Protein AF-A0A8P0NGL0-F1 (afdb_monomer)

Solvent-accessible surface area (backbone atoms only — not comparable to full-atom values): 30406 Å² total; per-residue (Å²): 113,35,61,23,49,36,61,50,76,81,88,78,86,82,76,79,86,74,88,75,92,81,90,83,90,87,86,90,86,83,90,90,85,88,84,90,77,95,68,89,78,84,72,88,74,75,78,82,89,71,93,68,82,26,88,82,75,56,60,98,79,58,53,81,50,80,91,65,93,70,95,69,90,55,60,62,66,78,54,72,81,75,60,50,78,74,62,55,60,73,62,39,40,23,37,37,64,58,22,46,32,59,45,46,63,73,56,66,74,70,57,66,76,57,47,64,71,43,30,85,73,24,53,80,42,60,43,39,56,17,72,81,59,70,91,41,42,38,74,86,50,59,92,51,58,76,17,63,50,72,78,52,52,44,52,39,32,51,49,53,37,47,52,52,52,51,49,33,60,78,68,71,45,8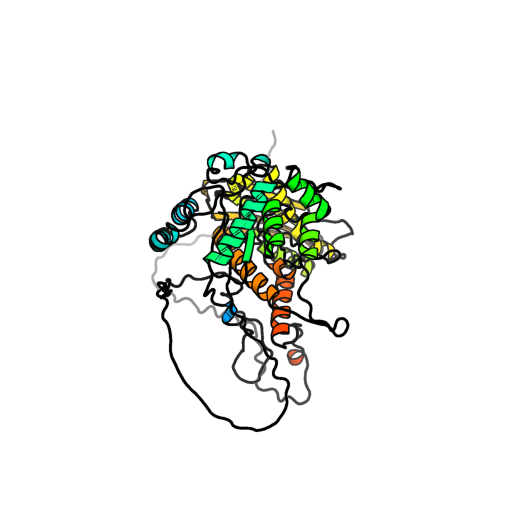9,55,55,42,47,38,46,41,51,82,52,28,31,65,71,86,85,40,86,81,40,34,51,38,38,66,30,32,54,49,32,33,65,73,52,52,99,72,55,59,63,33,43,54,42,51,26,28,34,76,70,65,16,28,30,33,38,42,33,45,31,64,50,73,34,55,5,51,49,46,41,20,50,78,60,69,16,45,34,39,31,23,17,60,34,48,56,67,65,43,51,46,20,43,50,51,47,50,38,48,75,69,72,32,40,62,47,35,40,42,39,42,33,38,19,25,32,72,66,27,61,35,38,64,35,67,58,25,29,49,22,51,42,54,36,66,59,64,37,49,55,54,59,52,70,70,35,68,87,72,30,57,94,92,56,74,49,53,73,48,74,47,73,42,60,40,62,91,46,28,43,49,22,40,32,40,35,39,40,34,23,46,45,78,95,82,38,74,47,78,48,80,46,79,45,85,31,53,46,63,75,47,38,54,36,47,56,52,46,50,47,52,51,52,57,50,49,76,73,45,65,49,61,45,96,91,44,73,66,77,37,62,71,64,29,46,42,44,74,54,30,58,46,21,39,42,44,48,53,50,90,94,53,82,70,73,49,43,40,67,60,33,46,47,51,49,53,32,52,60,28,48,80,70,79,37,78,66,88,77,87,71,62,54,85,79,75,51,90,63,94,83,67,77,79,86,68,81,83,77,75,81,66,81,77,77,81,79,78,70,82,77,85,82,79,86,85,90,83,90,83,84,88,82,85,91,80,92,82,86,87,83,82,86,84,89,130

InterPro domains:
  IPR002587 Myo-inositol-1-phosphate synthase [PF07994] (91-444)
  IPR002587 Myo-inositol-1-phosphate synthase [PTHR11510] (89-460)
  IPR013021 Myo-inositol-1-phosphate synthase, GAPDH-like [PF01658] (260-373)
  IPR036291 NAD(P)-binding domain superfamily [SSF51735] (89-461)

Structure (mmCIF, N/CA/C/O backbone):
data_AF-A0A8P0NGL0-F1
#
_entry.id   AF-A0A8P0NGL0-F1
#
loop_
_atom_site.group_PDB
_atom_site.id
_atom_site.type_symbol
_atom_site.label_atom_id
_atom_site.label_alt_id
_atom_site.label_comp_id
_atom_site.label_asym_id
_atom_site.label_entity_id
_atom_site.label_seq_id
_atom_site.pdbx_PDB_ins_code
_atom_site.Cartn_x
_atom_site.Cartn_y
_atom_site.Cartn_z
_atom_site.occupancy
_atom_site.B_iso_or_equiv
_atom_site.auth_seq_id
_atom_site.auth_comp_id
_atom_site.auth_asym_id
_atom_site.auth_atom_id
_atom_site.pdbx_PDB_model_num
ATOM 1 N N . MET A 1 1 ? -13.657 4.176 -0.445 1.00 27.00 1 MET A N 1
ATOM 2 C CA . MET A 1 1 ? -14.276 3.242 0.511 1.00 27.00 1 MET A CA 1
ATOM 3 C C . MET A 1 1 ? -13.198 2.882 1.501 1.00 27.00 1 MET A C 1
ATOM 5 O O . MET A 1 1 ? -12.252 2.246 1.075 1.00 27.00 1 MET A O 1
ATOM 9 N N . ALA A 1 2 ? -13.288 3.297 2.758 1.00 26.44 2 ALA A N 1
ATOM 10 C CA . ALA A 1 2 ? -12.402 2.770 3.791 1.00 26.44 2 ALA A CA 1
ATOM 11 C C . ALA A 1 2 ? -12.986 1.439 4.318 1.00 26.44 2 ALA A C 1
ATOM 13 O O . ALA A 1 2 ? -13.936 1.413 5.093 1.00 26.44 2 ALA A O 1
ATOM 14 N N . GLN A 1 3 ? -12.485 0.314 3.804 1.00 31.44 3 GLN A N 1
ATOM 15 C CA . GLN A 1 3 ? -12.853 -1.041 4.217 1.00 31.44 3 GLN A CA 1
ATOM 16 C C . GLN A 1 3 ? -11.758 -1.614 5.121 1.00 31.44 3 GLN A C 1
ATOM 18 O O . GLN A 1 3 ? -10.629 -1.809 4.683 1.00 31.44 3 GLN A O 1
ATOM 23 N N . PHE A 1 4 ? -12.103 -1.911 6.372 1.00 38.81 4 PHE A N 1
ATOM 24 C CA . PHE A 1 4 ? -11.244 -2.645 7.301 1.00 38.81 4 PHE A CA 1
ATOM 25 C C . PHE A 1 4 ? -11.756 -4.098 7.406 1.00 38.81 4 PHE A C 1
ATOM 27 O O . PHE A 1 4 ? -12.949 -4.368 7.236 1.00 38.81 4 PHE A O 1
ATOM 34 N N . LEU A 1 5 ? -10.845 -5.057 7.592 1.00 32.09 5 LEU A N 1
ATOM 35 C CA . LEU A 1 5 ? -11.052 -6.481 7.290 1.00 32.09 5 LEU A CA 1
ATOM 36 C C . LEU A 1 5 ? -10.490 -7.367 8.419 1.00 32.09 5 LEU A C 1
ATOM 38 O O . LEU A 1 5 ? -9.349 -7.175 8.825 1.00 32.09 5 LEU A O 1
ATOM 42 N N . PHE A 1 6 ? -11.249 -8.369 8.896 1.00 39.03 6 PHE A N 1
ATOM 43 C CA . PHE A 1 6 ? -10.881 -9.178 10.076 1.00 39.03 6 PHE A CA 1
ATOM 44 C C . PHE A 1 6 ? -11.157 -10.682 9.924 1.00 39.03 6 PHE A C 1
ATOM 46 O O . PHE A 1 6 ? -12.151 -11.075 9.330 1.00 39.03 6 PHE A O 1
ATOM 53 N N . LEU A 1 7 ? -10.335 -11.547 10.523 1.00 27.03 7 LEU A N 1
ATOM 54 C CA . LEU A 1 7 ? -10.558 -13.000 10.581 1.00 27.03 7 LEU A CA 1
ATOM 55 C C . LEU A 1 7 ? -10.590 -13.466 12.044 1.00 27.03 7 LEU A C 1
ATOM 57 O O . LEU A 1 7 ? -9.644 -13.172 12.775 1.00 27.03 7 LEU A O 1
ATOM 61 N N . PRO A 1 8 ? -11.600 -14.228 12.492 1.00 25.61 8 PRO A N 1
ATOM 62 C CA . PRO A 1 8 ? -11.512 -14.997 13.717 1.00 25.61 8 PRO A CA 1
ATOM 63 C C . PRO A 1 8 ? -10.924 -16.371 13.401 1.00 25.61 8 PRO A C 1
ATOM 65 O O . PRO A 1 8 ? -11.318 -17.039 12.444 1.00 25.61 8 PRO A O 1
ATOM 68 N N . THR A 1 9 ? -10.018 -16.838 14.248 1.00 32.47 9 THR A N 1
ATOM 69 C CA . THR A 1 9 ? -9.570 -18.230 14.225 1.00 32.47 9 THR A CA 1
ATOM 70 C C . THR A 1 9 ? -9.500 -18.742 15.651 1.00 32.47 9 THR A C 1
ATOM 72 O O . THR A 1 9 ? -8.778 -18.180 16.472 1.00 32.47 9 THR A O 1
ATOM 75 N N . ARG A 1 10 ? -10.203 -19.845 15.928 1.00 26.25 10 ARG A N 1
ATOM 76 C CA . ARG A 1 10 ? -9.965 -20.640 17.138 1.00 26.25 10 ARG A CA 1
ATOM 77 C C . ARG A 1 10 ? -8.554 -21.245 17.079 1.00 26.25 10 ARG A C 1
ATOM 79 O O . ARG A 1 10 ? -8.098 -21.588 15.987 1.00 26.25 10 ARG A O 1
ATOM 86 N N . PRO A 1 11 ? -7.870 -21.419 18.219 1.00 25.00 11 PRO A N 1
ATOM 87 C CA . PRO A 1 11 ? -6.512 -21.946 18.242 1.00 25.00 11 PRO A CA 1
ATOM 88 C C . PRO A 1 11 ? -6.478 -23.398 17.746 1.00 25.00 11 PRO A C 1
ATOM 90 O O . PRO A 1 11 ? -7.031 -24.295 18.380 1.00 25.00 11 PRO A O 1
ATOM 93 N N . ALA A 1 12 ? -5.792 -23.639 16.629 1.00 25.39 12 ALA A N 1
ATOM 94 C CA . ALA A 1 12 ? -5.329 -24.969 16.254 1.00 25.39 12 ALA A CA 1
ATOM 95 C C . ALA A 1 12 ? -3.965 -25.203 16.917 1.00 25.39 12 ALA A C 1
ATOM 97 O O . ALA A 1 12 ? -3.005 -24.480 16.646 1.00 25.39 12 ALA A O 1
ATOM 98 N N . ARG A 1 13 ? -3.880 -26.190 17.816 1.00 23.84 13 ARG A N 1
ATOM 99 C CA . ARG A 1 13 ? -2.599 -26.676 18.342 1.00 23.84 13 ARG A CA 1
ATOM 100 C C . ARG A 1 13 ? -1.953 -27.551 17.272 1.00 23.84 13 ARG A C 1
ATOM 102 O O . ARG A 1 13 ? -2.454 -28.632 16.981 1.00 23.84 13 ARG A O 1
ATOM 109 N N . TRP A 1 14 ? -0.848 -27.088 16.703 1.00 28.02 14 TRP A N 1
ATOM 110 C CA . TRP A 1 14 ? -0.026 -27.875 15.788 1.00 28.02 14 TRP A CA 1
ATOM 111 C C . TRP A 1 14 ? 1.077 -28.549 16.602 1.00 28.02 14 TRP A C 1
ATOM 113 O O . TRP A 1 14 ? 2.119 -27.958 16.869 1.00 28.02 14 TRP A O 1
ATOM 123 N N . GLY A 1 15 ? 0.804 -29.766 17.074 1.00 23.56 15 GLY A N 1
ATOM 124 C CA . GLY A 1 15 ? 1.826 -30.625 17.663 1.00 23.56 15 GLY A CA 1
ATOM 125 C C . GLY A 1 15 ? 2.651 -31.274 16.556 1.00 23.56 15 GLY A C 1
ATOM 126 O O . GLY A 1 15 ? 2.095 -31.917 15.667 1.00 23.56 15 GLY A O 1
ATOM 127 N N . CYS A 1 16 ? 3.968 -31.101 16.603 1.00 23.78 16 CYS A N 1
ATOM 128 C CA . CYS A 1 16 ? 4.902 -31.912 15.831 1.00 23.78 16 CYS A CA 1
ATOM 129 C C . CYS A 1 16 ? 4.898 -33.327 16.444 1.00 23.78 16 CYS A C 1
ATOM 131 O O . CYS A 1 16 ? 5.151 -33.432 17.646 1.00 23.78 16 CYS A O 1
ATOM 133 N N . PRO A 1 17 ? 4.609 -34.414 15.705 1.00 26.44 17 PRO A N 1
ATOM 134 C CA . PRO A 1 17 ? 4.843 -35.747 16.229 1.00 26.44 17 PRO A CA 1
ATOM 135 C C . PRO A 1 17 ? 6.346 -36.007 16.151 1.00 26.44 17 PRO A C 1
ATOM 137 O O . PRO A 1 17 ? 6.873 -36.419 15.117 1.00 26.44 17 PRO A O 1
ATOM 140 N N . CYS A 1 18 ? 7.046 -35.721 17.247 1.00 27.27 18 CYS A N 1
ATOM 141 C CA . CYS A 1 18 ? 8.348 -36.318 17.492 1.00 27.27 18 CYS A CA 1
ATOM 142 C C . CYS A 1 18 ? 8.139 -37.830 17.626 1.00 27.27 18 CYS A C 1
ATOM 144 O O . CYS A 1 18 ? 7.275 -38.279 18.378 1.00 27.27 18 CYS A O 1
ATOM 146 N N . ALA A 1 19 ? 8.898 -38.595 16.848 1.00 29.78 19 ALA A N 1
ATOM 147 C CA . ALA A 1 19 ? 8.886 -40.046 16.871 1.00 29.78 19 ALA A CA 1
ATOM 148 C C . ALA A 1 19 ? 9.235 -40.571 18.271 1.00 29.78 19 ALA A C 1
ATOM 150 O O . ALA A 1 19 ? 10.320 -40.290 18.772 1.00 29.78 19 ALA A O 1
ATOM 151 N N . HIS A 1 20 ? 8.335 -41.355 18.859 1.00 26.03 20 HIS A N 1
ATOM 152 C CA . HIS A 1 20 ? 8.669 -42.365 19.856 1.00 26.03 20 HIS A CA 1
ATOM 153 C C . HIS A 1 20 ? 7.689 -43.536 19.727 1.00 26.03 20 HIS A C 1
ATOM 155 O O . HIS A 1 20 ? 6.474 -43.345 19.726 1.00 26.03 20 HIS A O 1
ATOM 161 N N . ASP A 1 21 ? 8.261 -44.727 19.562 1.00 27.94 21 ASP A N 1
ATOM 162 C CA . ASP A 1 21 ? 7.594 -46.025 19.599 1.00 27.94 21 ASP A CA 1
ATOM 163 C C . ASP A 1 21 ? 6.959 -46.289 20.977 1.00 27.94 21 ASP A C 1
ATOM 165 O O . ASP A 1 21 ? 7.550 -45.944 22.003 1.00 27.94 21 ASP A O 1
ATOM 169 N N . GLY A 1 22 ? 5.801 -46.958 21.007 1.00 24.31 22 GLY A N 1
ATOM 170 C CA . GLY A 1 22 ? 5.252 -47.562 22.228 1.00 24.31 22 GLY A CA 1
ATOM 171 C C . GLY A 1 22 ? 3.728 -47.716 22.243 1.00 24.31 22 GLY A C 1
ATOM 172 O O . GLY A 1 22 ? 3.008 -46.724 22.279 1.00 24.31 22 GLY A O 1
ATOM 173 N N . ASP A 1 23 ? 3.271 -48.969 22.237 1.00 25.09 23 ASP A N 1
ATOM 174 C CA . ASP A 1 23 ? 1.885 -49.448 22.338 1.00 25.09 23 ASP A CA 1
ATOM 175 C C . ASP A 1 23 ? 1.089 -48.927 23.555 1.00 25.09 23 ASP A C 1
ATOM 177 O O . ASP A 1 23 ? 1.652 -48.693 24.626 1.00 25.09 23 ASP A O 1
ATOM 181 N N . GLY A 1 24 ? -0.247 -48.872 23.429 1.00 23.86 24 GLY A N 1
ATOM 182 C CA . GLY A 1 24 ? -1.156 -48.831 24.584 1.00 23.86 24 GLY A CA 1
ATOM 183 C C . GLY A 1 24 ? -2.579 -48.334 24.300 1.00 23.86 24 GLY A C 1
ATOM 184 O O . GLY A 1 24 ? -2.805 -47.135 24.160 1.00 23.86 24 GLY A O 1
ATOM 185 N N . ASP A 1 25 ? -3.535 -49.266 24.272 1.00 23.67 25 ASP A N 1
ATOM 186 C CA . ASP A 1 25 ? -4.991 -49.066 24.220 1.00 23.67 25 ASP A CA 1
ATOM 187 C C . ASP A 1 25 ? -5.563 -48.264 25.410 1.00 23.67 25 ASP A C 1
ATOM 189 O O . ASP A 1 25 ? -5.145 -48.480 26.547 1.00 23.67 25 ASP A O 1
ATOM 193 N N . ALA A 1 26 ? -6.602 -47.440 25.178 1.00 24.66 26 ALA A N 1
ATOM 194 C CA . ALA A 1 26 ? -7.685 -47.187 26.149 1.00 24.66 26 ALA A CA 1
ATOM 195 C C . ALA A 1 26 ? -8.911 -46.468 25.532 1.00 24.66 26 ALA A C 1
ATOM 197 O O . ALA A 1 26 ? -8.797 -45.433 24.876 1.00 24.66 26 ALA A O 1
ATOM 198 N N . GLU A 1 27 ? -10.088 -47.039 25.802 1.00 21.55 27 GLU A N 1
ATOM 199 C CA . GLU A 1 27 ? -11.459 -46.618 25.471 1.00 21.55 27 GLU A CA 1
ATOM 200 C C . GLU A 1 27 ? -12.039 -45.465 26.335 1.00 21.55 27 GLU A C 1
ATOM 202 O O . GLU A 1 27 ? -11.527 -45.156 27.408 1.00 21.55 27 GLU A O 1
ATOM 207 N N . ALA A 1 28 ? -13.228 -44.992 25.900 1.00 22.08 28 ALA A N 1
ATOM 208 C CA . ALA A 1 28 ? -14.323 -44.322 26.645 1.00 22.08 28 ALA A CA 1
ATOM 209 C C . ALA A 1 28 ? -14.247 -42.775 26.779 1.00 22.08 28 ALA A C 1
ATOM 211 O O . ALA A 1 28 ? -13.179 -42.210 26.947 1.00 22.08 28 ALA A O 1
ATOM 212 N N . GLN A 1 29 ? -15.321 -41.965 26.720 1.00 21.41 29 GLN A N 1
ATOM 213 C CA . GLN A 1 29 ? -16.774 -42.179 26.841 1.00 21.41 29 GLN A CA 1
ATOM 214 C C . GLN A 1 29 ? -17.547 -40.919 26.351 1.00 21.41 29 GLN A C 1
ATOM 216 O O . GLN A 1 29 ? -16.970 -39.842 26.206 1.00 21.41 29 GLN A O 1
ATOM 221 N N . TRP A 1 30 ? -18.860 -41.041 26.109 1.00 18.50 30 TRP A N 1
ATOM 222 C CA . TRP A 1 30 ? -19.742 -40.047 25.464 1.00 18.50 30 TRP A CA 1
ATOM 223 C C . TRP A 1 30 ? -20.855 -39.524 26.422 1.00 18.50 30 TRP A C 1
ATOM 225 O O . TRP A 1 30 ? -21.519 -40.349 27.041 1.00 18.50 30 TRP A O 1
ATOM 235 N N . ASN A 1 31 ? -21.116 -38.192 26.402 1.00 21.47 31 ASN A N 1
ATOM 236 C CA . ASN A 1 31 ? -22.372 -37.411 26.679 1.00 21.47 31 ASN A CA 1
ATOM 237 C C . ASN A 1 31 ? -22.990 -37.257 28.109 1.00 21.47 31 ASN A C 1
ATOM 239 O O . ASN A 1 31 ? -22.750 -38.126 28.938 1.00 21.47 31 ASN A O 1
ATOM 243 N N . PRO A 1 32 ? -23.965 -36.320 28.388 1.00 30.98 32 PRO A N 1
ATOM 244 C CA . PRO A 1 32 ? -24.324 -34.928 27.927 1.00 30.98 32 PRO A CA 1
ATOM 245 C C . PRO A 1 32 ? -24.850 -34.015 29.125 1.00 30.98 32 PRO A C 1
ATOM 247 O O . PRO A 1 32 ? -24.447 -34.317 30.244 1.00 30.98 32 PRO A O 1
ATOM 250 N N . PRO A 1 33 ? -25.800 -33.012 29.061 1.00 30.00 33 PRO A N 1
ATOM 251 C CA . PRO A 1 33 ? -26.227 -31.975 28.073 1.00 30.00 33 PRO A CA 1
ATOM 252 C C . PRO A 1 33 ? -26.332 -30.481 28.588 1.00 30.00 33 PRO A C 1
ATOM 254 O O . PRO A 1 33 ? -26.670 -30.241 29.736 1.00 30.00 33 PRO A O 1
ATOM 257 N N . ALA A 1 34 ? -26.224 -29.507 27.651 1.00 22.89 34 ALA A N 1
ATOM 258 C CA . ALA A 1 34 ? -26.911 -28.177 27.499 1.00 22.89 34 ALA A CA 1
ATOM 259 C C . ALA A 1 34 ? -26.847 -27.066 28.613 1.00 22.89 34 ALA A C 1
ATOM 261 O O . ALA A 1 34 ? -26.677 -27.381 29.780 1.00 22.89 34 ALA A O 1
ATOM 262 N N . PRO A 1 35 ? -26.979 -25.745 28.284 1.00 22.91 35 PRO A N 1
ATOM 263 C CA . PRO A 1 35 ? -28.196 -25.159 27.703 1.00 22.91 35 PRO A CA 1
ATOM 264 C C . PRO A 1 35 ? -27.996 -24.301 26.437 1.00 22.91 35 PRO A C 1
ATOM 266 O O . PRO A 1 35 ? -26.927 -23.786 26.120 1.00 22.91 35 PRO A O 1
ATOM 269 N N . ARG A 1 36 ? -29.102 -24.185 25.697 1.00 23.31 36 ARG A N 1
ATOM 270 C CA . ARG A 1 36 ? -29.281 -23.467 24.432 1.00 23.31 36 ARG A CA 1
ATOM 271 C C . ARG A 1 36 ? -29.262 -21.951 24.649 1.00 23.31 36 ARG A C 1
ATOM 273 O O . ARG A 1 36 ? -30.092 -21.445 25.393 1.00 23.31 36 ARG A O 1
ATOM 280 N N . CYS A 1 37 ? -28.429 -21.241 23.892 1.00 21.28 37 CYS A N 1
ATOM 281 C CA . CYS A 1 37 ? -28.618 -19.818 23.618 1.00 21.28 37 CYS A CA 1
ATOM 282 C C . CYS A 1 37 ? -29.080 -19.669 22.162 1.00 21.28 37 CYS A C 1
ATOM 284 O O . CYS A 1 37 ? -28.382 -20.076 21.230 1.00 21.28 37 CYS A O 1
ATOM 286 N N . GLN A 1 38 ? -30.300 -19.164 21.977 1.00 23.86 38 GLN A N 1
ATOM 287 C CA . GLN A 1 38 ? -30.861 -18.811 20.678 1.00 23.86 38 GLN A CA 1
ATOM 288 C C . GLN A 1 38 ? -30.174 -17.538 20.169 1.00 23.86 38 GLN A C 1
ATOM 290 O O . GLN A 1 38 ? -30.482 -16.442 20.622 1.00 23.86 38 GLN A O 1
ATOM 295 N N . GLN A 1 39 ? -29.270 -17.673 19.204 1.00 24.08 39 GLN A N 1
ATOM 296 C CA . GLN A 1 39 ? -28.880 -16.579 18.316 1.00 24.08 39 GLN A CA 1
ATOM 297 C C . GLN A 1 39 ? -28.909 -17.105 16.881 1.00 24.08 39 GLN A C 1
ATOM 299 O O . GLN A 1 39 ? -28.361 -18.169 16.580 1.00 24.08 39 GLN A O 1
ATOM 304 N N . GLY A 1 40 ? -29.639 -16.391 16.022 1.00 23.38 40 GLY A N 1
ATOM 305 C CA . GLY A 1 40 ? -29.903 -16.757 14.636 1.00 23.38 40 GLY A CA 1
ATOM 306 C C . GLY A 1 40 ? -28.614 -17.011 13.864 1.00 23.38 40 GLY A C 1
ATOM 307 O O . GLY A 1 40 ? -27.835 -16.100 13.598 1.00 23.38 40 GLY A O 1
ATOM 308 N N . ARG A 1 41 ? -28.395 -18.274 13.491 1.00 23.78 41 ARG A N 1
ATOM 309 C CA . ARG A 1 41 ? -27.349 -18.677 12.553 1.00 23.78 41 ARG A CA 1
ATOM 310 C C . ARG A 1 41 ? -27.726 -18.190 11.156 1.00 23.78 41 ARG A C 1
ATOM 312 O O . ARG A 1 41 ? -28.548 -18.818 10.495 1.00 23.78 41 ARG A O 1
ATOM 319 N N . LEU A 1 42 ? -27.054 -17.154 10.664 1.00 24.06 42 LEU A N 1
ATOM 320 C CA . LEU A 1 42 ? -26.883 -16.966 9.223 1.00 24.06 42 LEU A CA 1
ATOM 321 C C . LEU A 1 42 ? -25.893 -18.028 8.723 1.00 24.06 42 LEU A C 1
ATOM 323 O O . LEU A 1 42 ? -24.682 -17.837 8.656 1.00 24.06 42 LEU A O 1
ATOM 327 N N . SER A 1 43 ? -26.438 -19.209 8.443 1.00 23.47 43 SER A N 1
ATOM 328 C CA . SER A 1 43 ? -25.784 -20.253 7.665 1.00 23.47 43 SER A CA 1
ATOM 329 C C . SER A 1 43 ? -25.663 -19.759 6.225 1.00 23.47 43 SER A C 1
ATOM 331 O O . SER A 1 43 ? -26.645 -19.786 5.485 1.00 23.47 43 SER A O 1
ATOM 333 N N . LEU A 1 44 ? -24.465 -19.318 5.831 1.00 30.69 44 LEU A N 1
ATOM 334 C CA . LEU A 1 44 ? -24.083 -19.098 4.434 1.00 30.69 44 LEU A CA 1
ATOM 335 C C . LEU A 1 44 ? -24.282 -20.403 3.647 1.00 30.69 44 LEU A C 1
ATOM 337 O O . LEU A 1 44 ? -23.397 -21.257 3.581 1.00 30.69 44 LEU A O 1
ATOM 341 N N . SER A 1 45 ? -25.473 -20.561 3.081 1.00 23.72 45 SER A N 1
ATOM 342 C CA . SER A 1 45 ? -25.782 -21.561 2.071 1.00 23.72 45 SER A CA 1
ATOM 343 C C . SER A 1 45 ? -25.598 -20.882 0.715 1.00 23.72 45 SER A C 1
ATOM 345 O O . SER A 1 45 ? -26.357 -20.001 0.347 1.00 23.72 45 SER A O 1
ATOM 347 N N . HIS A 1 46 ? -24.499 -21.249 0.051 1.00 27.81 46 HIS A N 1
ATOM 348 C CA . HIS A 1 46 ? -24.154 -20.975 -1.349 1.00 27.81 46 HIS A CA 1
ATOM 349 C C . HIS A 1 46 ? -24.354 -19.539 -1.881 1.00 27.81 46 HIS A C 1
ATOM 351 O O . HIS A 1 46 ? -25.401 -19.248 -2.455 1.00 27.81 46 HIS A O 1
ATOM 357 N N . PRO A 1 47 ? -23.324 -18.667 -1.847 1.00 29.66 47 PRO A N 1
ATOM 358 C CA . PRO A 1 47 ? -23.270 -17.582 -2.820 1.00 29.66 47 PRO A CA 1
ATOM 359 C C . PRO A 1 47 ? -23.030 -18.169 -4.229 1.00 29.66 47 PRO A C 1
ATOM 361 O O . PRO A 1 47 ? -22.381 -19.219 -4.346 1.00 29.66 47 PRO A O 1
ATOM 364 N N . PRO A 1 48 ? -23.531 -17.530 -5.302 1.00 30.58 48 PRO A N 1
ATOM 365 C CA . PRO A 1 48 ? -23.206 -17.928 -6.668 1.00 30.58 48 PRO A CA 1
ATOM 366 C C . PRO A 1 48 ? -21.685 -17.892 -6.869 1.00 30.58 48 PRO A C 1
ATOM 368 O O . PRO A 1 48 ? -21.000 -16.996 -6.377 1.00 30.58 48 PRO A O 1
ATOM 371 N N . ALA A 1 49 ? -21.149 -18.907 -7.548 1.00 31.70 49 ALA A N 1
ATOM 372 C CA . ALA A 1 49 ? -19.715 -19.059 -7.761 1.00 31.70 49 ALA A CA 1
ATOM 373 C C . ALA A 1 49 ? -19.171 -17.903 -8.620 1.00 31.70 49 ALA A C 1
ATOM 375 O O . ALA A 1 49 ? -19.379 -17.875 -9.832 1.00 31.70 49 ALA A O 1
ATOM 376 N N . LEU A 1 50 ? -18.469 -16.963 -7.987 1.00 33.06 50 LEU A N 1
ATOM 377 C CA . LEU A 1 50 ? -17.682 -15.936 -8.665 1.00 33.06 50 LEU A CA 1
ATOM 378 C C . LEU A 1 50 ? -16.295 -16.506 -9.024 1.00 33.06 50 LEU A C 1
ATOM 380 O O . LEU A 1 50 ? -15.693 -17.213 -8.211 1.00 33.06 50 LEU A O 1
ATOM 384 N N . PRO A 1 51 ? -15.763 -16.242 -10.229 1.00 33.47 51 PRO A N 1
ATOM 385 C CA . PRO A 1 51 ? -14.380 -16.569 -10.555 1.00 33.47 51 PRO A CA 1
ATOM 386 C C . PRO A 1 51 ? -13.426 -15.589 -9.841 1.00 33.47 51 PRO A C 1
ATOM 388 O O . PRO A 1 51 ? -13.363 -14.410 -10.174 1.00 33.47 51 PRO A O 1
ATOM 391 N N . ASP A 1 52 ? -12.696 -16.090 -8.840 1.00 46.09 52 ASP A N 1
ATOM 392 C CA . ASP A 1 52 ? -11.881 -15.300 -7.901 1.00 46.09 52 ASP A CA 1
ATOM 393 C C . ASP A 1 52 ? -10.436 -15.023 -8.403 1.00 46.09 52 ASP A C 1
ATOM 395 O O . ASP A 1 52 ? -9.866 -15.786 -9.176 1.00 46.09 52 ASP A O 1
ATOM 399 N N . GLY A 1 53 ? -9.797 -13.936 -7.947 1.00 32.97 53 GLY A N 1
ATOM 400 C CA . GLY A 1 53 ? -8.437 -13.520 -8.366 1.00 32.97 53 GLY A CA 1
ATOM 401 C C . GLY A 1 53 ? -7.347 -13.546 -7.279 1.00 32.97 53 GLY A C 1
ATOM 402 O O . GLY A 1 53 ? -6.198 -13.194 -7.555 1.00 32.97 53 GLY A O 1
ATOM 403 N N . GLY A 1 54 ? -7.681 -13.931 -6.041 1.00 33.16 54 GLY A N 1
ATOM 404 C CA . GLY A 1 54 ? -6.765 -13.881 -4.888 1.00 33.16 54 GLY A CA 1
ATOM 405 C C . GLY A 1 54 ? -5.624 -14.902 -4.954 1.00 33.16 54 GLY A C 1
ATOM 406 O O . GLY A 1 54 ? -5.821 -16.039 -5.397 1.00 33.16 54 GLY A O 1
ATOM 407 N N . LEU A 1 55 ? -4.429 -14.523 -4.477 1.00 40.19 55 LEU A N 1
ATOM 408 C CA . LEU A 1 55 ? -3.243 -15.391 -4.466 1.00 40.19 55 LEU A CA 1
ATOM 409 C C . LEU A 1 55 ? -3.476 -16.637 -3.598 1.00 40.19 55 LEU A C 1
ATOM 411 O O . LEU A 1 55 ? -3.041 -17.730 -3.959 1.00 40.19 55 LEU A O 1
ATOM 415 N N . SER A 1 56 ? -4.206 -16.476 -2.491 1.00 39.25 56 SER A N 1
ATOM 416 C CA . SER A 1 56 ? -4.591 -17.554 -1.572 1.00 39.25 56 SER A CA 1
ATOM 417 C C . SER A 1 56 ? -5.628 -18.533 -2.145 1.00 39.25 56 SER A C 1
ATOM 419 O O . SER A 1 56 ? -5.778 -19.632 -1.604 1.00 39.25 56 SER A O 1
ATOM 421 N N . ARG A 1 57 ? -6.330 -18.177 -3.236 1.00 42.47 57 ARG A N 1
ATOM 422 C CA . ARG A 1 57 ? -7.502 -18.930 -3.720 1.00 42.47 57 ARG A CA 1
ATOM 423 C C . ARG A 1 57 ? -7.429 -19.428 -5.166 1.00 42.47 57 ARG A C 1
ATOM 425 O O . ARG A 1 57 ? -7.952 -20.510 -5.415 1.00 42.47 57 ARG A O 1
ATOM 432 N N . VAL A 1 58 ? -6.779 -18.729 -6.113 1.00 37.75 58 VAL A N 1
ATOM 433 C CA . VAL A 1 58 ? -6.966 -19.019 -7.562 1.00 37.75 58 VAL A CA 1
ATOM 434 C C . VAL A 1 58 ? -5.682 -19.183 -8.381 1.00 37.75 58 VAL A C 1
ATOM 436 O O . VAL A 1 58 ? -5.498 -18.565 -9.424 1.00 37.75 58 VAL A O 1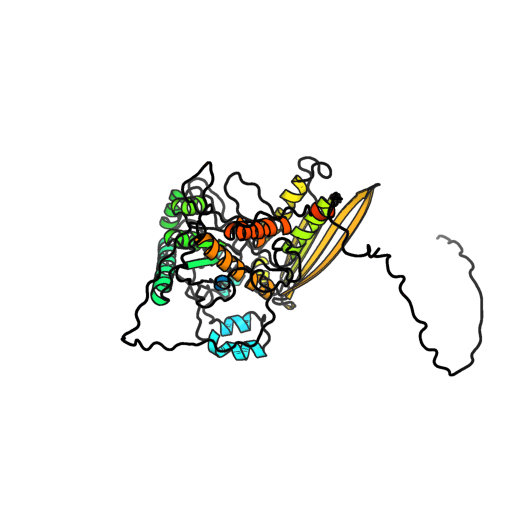
ATOM 439 N N . ARG A 1 59 ? -4.779 -20.105 -8.021 1.00 38.38 59 ARG A N 1
ATOM 440 C CA . ARG A 1 59 ? -3.813 -20.609 -9.025 1.00 38.38 59 ARG A CA 1
ATOM 441 C C . ARG A 1 59 ? -3.664 -22.126 -9.038 1.00 38.38 59 ARG A C 1
ATOM 443 O O . ARG A 1 59 ? -3.128 -22.717 -8.113 1.00 38.38 59 ARG A O 1
ATOM 450 N N . GLY A 1 60 ? -3.980 -22.714 -10.197 1.00 28.94 60 GLY A N 1
ATOM 451 C CA . GLY A 1 60 ? -3.655 -24.091 -10.601 1.00 28.94 60 GLY A CA 1
ATOM 452 C C . GLY A 1 60 ? -2.180 -24.340 -10.976 1.00 28.94 60 GLY A C 1
ATOM 453 O O . GLY A 1 60 ? -1.856 -25.376 -11.552 1.00 28.94 60 GLY A O 1
ATOM 454 N N . ARG A 1 61 ? -1.260 -23.413 -10.663 1.00 37.44 61 ARG A N 1
ATOM 455 C CA . ARG A 1 61 ? 0.189 -23.690 -10.596 1.00 37.44 61 ARG A CA 1
ATOM 456 C C . ARG A 1 61 ? 0.639 -23.549 -9.148 1.00 37.44 61 ARG A C 1
ATOM 458 O O . ARG A 1 61 ? 1.114 -22.497 -8.725 1.00 37.44 61 ARG A O 1
ATOM 465 N N . GLU A 1 62 ? 0.405 -24.634 -8.424 1.00 40.03 62 GLU A N 1
ATOM 466 C CA . GLU A 1 62 ? 0.640 -24.803 -6.994 1.00 40.03 62 GLU A CA 1
ATOM 467 C C . GLU A 1 62 ? 2.137 -25.012 -6.678 1.00 40.03 62 GLU A C 1
ATOM 469 O O . GLU A 1 62 ? 2.886 -25.499 -7.539 1.00 40.03 62 GLU A O 1
ATOM 474 N N . PRO A 1 63 ? 2.596 -24.690 -5.451 1.00 40.03 63 PRO A N 1
ATOM 475 C CA . PRO A 1 63 ? 3.979 -24.912 -5.045 1.00 40.03 63 PRO A CA 1
ATOM 476 C C . PRO A 1 63 ? 4.322 -26.403 -5.120 1.00 40.03 63 PRO A C 1
ATOM 478 O O . PRO A 1 63 ? 3.602 -27.258 -4.589 1.00 40.03 63 PRO A O 1
ATOM 481 N N . ARG A 1 64 ? 5.438 -26.724 -5.782 1.00 42.62 64 ARG A N 1
ATOM 482 C CA . ARG A 1 64 ? 5.869 -28.108 -6.011 1.00 42.62 64 ARG A CA 1
ATOM 483 C C . ARG A 1 64 ? 6.260 -28.762 -4.680 1.00 42.62 64 ARG A C 1
ATOM 485 O O . ARG A 1 64 ? 7.270 -28.388 -4.081 1.00 42.62 64 ARG A O 1
ATOM 492 N N . ARG A 1 65 ? 5.518 -29.775 -4.214 1.00 39.66 65 ARG A N 1
ATOM 493 C CA . ARG A 1 65 ? 6.126 -30.789 -3.333 1.00 39.66 65 ARG A CA 1
ATOM 494 C C . ARG A 1 65 ? 7.068 -31.620 -4.204 1.00 39.66 65 ARG A C 1
ATOM 496 O O . ARG A 1 65 ? 6.786 -31.812 -5.386 1.00 39.66 65 ARG A O 1
ATOM 503 N N . GLY A 1 66 ? 8.211 -32.026 -3.657 1.00 41.09 66 GLY A N 1
ATOM 504 C CA . GLY A 1 66 ? 9.212 -32.806 -4.390 1.00 41.09 66 GLY A CA 1
ATOM 505 C C . GLY A 1 66 ? 8.614 -34.016 -5.125 1.00 41.09 66 GLY A C 1
ATOM 506 O O . GLY A 1 66 ? 7.507 -34.472 -4.832 1.00 41.09 66 GLY A O 1
ATOM 507 N N . LEU A 1 67 ? 9.346 -34.522 -6.114 1.00 44.16 67 LEU A N 1
ATOM 508 C CA . LEU A 1 67 ? 8.891 -35.601 -6.988 1.00 44.16 67 LEU A CA 1
ATOM 509 C C . LEU A 1 67 ? 8.768 -36.929 -6.215 1.00 44.16 67 LEU A C 1
ATOM 511 O O . LEU A 1 67 ? 9.760 -37.452 -5.717 1.00 44.16 67 LEU A O 1
ATOM 515 N N . ARG A 1 68 ? 7.558 -37.507 -6.163 1.00 33.91 68 ARG A N 1
ATOM 516 C CA . ARG A 1 68 ? 7.358 -38.940 -5.879 1.00 33.91 68 ARG A CA 1
ATOM 517 C C . ARG A 1 68 ? 7.349 -39.733 -7.194 1.00 33.91 68 ARG A C 1
ATOM 519 O O . ARG A 1 68 ? 6.764 -39.261 -8.175 1.00 33.91 68 ARG A O 1
ATOM 526 N N . PRO A 1 69 ? 7.936 -40.941 -7.241 1.00 35.91 69 PRO A N 1
ATOM 527 C CA . PRO A 1 69 ? 7.809 -41.820 -8.391 1.00 35.91 69 PRO A CA 1
ATOM 528 C C . PRO A 1 69 ? 6.397 -42.422 -8.389 1.00 35.91 69 PRO A C 1
ATOM 530 O O . PRO A 1 69 ? 6.019 -43.114 -7.452 1.00 35.91 69 PRO A O 1
ATOM 533 N N . ARG A 1 70 ? 5.647 -42.172 -9.469 1.00 32.34 70 ARG A N 1
ATOM 534 C CA . ARG A 1 70 ? 4.236 -42.535 -9.742 1.00 32.34 70 ARG A CA 1
ATOM 535 C C . ARG A 1 70 ? 3.198 -41.476 -9.342 1.00 32.34 70 ARG A C 1
ATOM 537 O O . ARG A 1 70 ? 2.978 -41.173 -8.179 1.00 32.34 70 ARG A O 1
ATOM 544 N N . ARG A 1 71 ? 2.570 -40.941 -10.400 1.00 36.12 71 ARG A N 1
ATOM 545 C CA . ARG A 1 71 ? 1.267 -40.257 -10.489 1.00 36.12 71 ARG A CA 1
ATOM 546 C C . ARG A 1 71 ? 0.666 -39.810 -9.148 1.00 36.12 71 ARG A C 1
ATOM 548 O O . ARG A 1 71 ? -0.182 -40.497 -8.614 1.00 36.12 71 ARG A O 1
ATOM 555 N N . HIS A 1 72 ? 1.085 -38.645 -8.662 1.00 30.94 72 HIS A N 1
ATOM 556 C CA . HIS A 1 72 ? 0.242 -37.613 -8.041 1.00 30.94 72 HIS A CA 1
ATOM 557 C C . HIS A 1 72 ? 1.149 -36.426 -7.692 1.00 30.94 72 HIS A C 1
ATOM 559 O O . HIS A 1 72 ? 2.019 -36.515 -6.826 1.00 30.94 72 HIS A O 1
ATOM 565 N N . ARG A 1 73 ? 0.981 -35.302 -8.402 1.00 32.81 73 ARG A N 1
ATOM 566 C CA . ARG A 1 73 ? 1.613 -34.027 -8.037 1.00 32.81 73 ARG A CA 1
ATOM 567 C C . ARG A 1 73 ? 0.892 -33.506 -6.794 1.00 32.81 73 ARG A C 1
ATOM 569 O O . ARG A 1 73 ? -0.197 -32.959 -6.904 1.00 32.81 73 ARG A O 1
ATOM 576 N N . GLY A 1 74 ? 1.461 -33.744 -5.616 1.00 34.44 74 GLY A N 1
ATOM 577 C CA . GLY A 1 74 ? 0.949 -33.190 -4.366 1.00 34.44 74 GLY A CA 1
ATOM 578 C C . GLY A 1 74 ? 1.296 -31.705 -4.254 1.00 34.44 74 GLY A C 1
ATOM 579 O O . GLY A 1 74 ? 2.460 -31.325 -4.331 1.00 34.44 74 GLY A O 1
ATOM 580 N N . SER A 1 75 ? 0.286 -30.869 -4.067 1.00 40.59 75 SER A N 1
ATOM 581 C CA . SER A 1 75 ? 0.383 -29.427 -3.833 1.00 40.59 75 SER A CA 1
ATOM 582 C C . SER A 1 75 ? 0.776 -29.113 -2.388 1.00 40.59 75 SER A C 1
ATOM 584 O O . SER A 1 75 ? 0.230 -29.736 -1.473 1.00 40.59 75 SER A O 1
ATOM 586 N N . VAL A 1 76 ? 1.624 -28.110 -2.129 1.00 38.72 76 VAL A N 1
ATOM 587 C CA . VAL A 1 76 ? 1.575 -27.426 -0.820 1.00 38.72 76 VAL A CA 1
ATOM 588 C C . VAL A 1 76 ? 0.297 -26.596 -0.822 1.00 38.72 76 VAL A C 1
ATOM 590 O O . VAL A 1 76 ? 0.252 -25.511 -1.392 1.00 38.72 76 VAL A O 1
ATOM 593 N N . ARG A 1 77 ? -0.779 -27.160 -0.271 1.00 38.25 77 ARG A N 1
ATOM 594 C CA . ARG A 1 77 ? -2.010 -26.409 -0.045 1.00 38.25 77 ARG A CA 1
ATOM 595 C C . ARG A 1 77 ? -1.746 -25.463 1.111 1.00 38.25 77 ARG A C 1
ATOM 597 O O . ARG A 1 77 ? -1.302 -25.917 2.162 1.00 38.25 77 ARG A O 1
ATOM 604 N N . VAL A 1 78 ? -2.034 -24.178 0.905 1.00 42.75 78 VAL A N 1
ATOM 605 C CA . VAL A 1 78 ? -2.399 -23.296 2.014 1.00 42.75 78 VAL A CA 1
ATOM 606 C C . VAL A 1 78 ? -3.445 -24.064 2.840 1.00 42.75 78 VAL A C 1
ATOM 608 O O . VAL A 1 78 ? -4.400 -24.551 2.216 1.00 42.75 78 VAL A O 1
ATOM 611 N N . PRO A 1 79 ? -3.217 -24.277 4.150 1.00 42.78 79 PRO A N 1
ATOM 612 C CA . PRO A 1 79 ? -4.105 -25.057 5.008 1.00 42.78 79 PRO A CA 1
ATOM 613 C C . PRO A 1 79 ? -5.583 -24.653 4.846 1.00 42.78 79 PRO A C 1
ATOM 615 O O . PRO A 1 79 ? -5.884 -23.492 4.554 1.00 42.78 79 PRO A O 1
ATOM 618 N N . ASP A 1 80 ? -6.513 -25.609 4.956 1.00 37.59 80 ASP A N 1
ATOM 619 C CA . ASP A 1 80 ? -7.939 -25.373 4.667 1.00 37.59 80 ASP A CA 1
ATOM 620 C C . ASP A 1 80 ? -8.570 -24.307 5.593 1.00 37.59 80 ASP A C 1
ATOM 622 O O . ASP A 1 80 ? -9.510 -23.622 5.185 1.00 37.59 80 ASP A O 1
ATOM 626 N N . ASP A 1 81 ? -7.994 -24.086 6.780 1.00 40.69 81 ASP A N 1
ATOM 627 C CA . ASP A 1 81 ? -8.300 -23.004 7.729 1.00 40.69 81 ASP A CA 1
ATOM 628 C C . ASP A 1 81 ? -7.995 -21.596 7.191 1.00 40.69 81 ASP A C 1
ATOM 630 O O . ASP A 1 81 ? -8.623 -20.633 7.618 1.00 40.69 81 ASP A O 1
ATOM 634 N N . VAL A 1 82 ? -7.094 -21.461 6.213 1.00 48.00 82 VAL A N 1
ATOM 635 C CA . VAL A 1 82 ? -6.781 -20.183 5.545 1.00 48.00 82 VAL A CA 1
ATOM 636 C C . VAL A 1 82 ? -7.557 -20.033 4.220 1.00 48.00 82 VAL A C 1
ATOM 638 O O . VAL A 1 82 ? -7.752 -18.923 3.724 1.00 48.00 82 VAL A O 1
ATOM 641 N N . ARG A 1 83 ? -8.057 -21.133 3.630 1.00 38.44 83 ARG A N 1
ATOM 642 C CA . ARG A 1 83 ? -8.752 -21.124 2.322 1.00 38.44 83 ARG A CA 1
ATOM 643 C C . ARG A 1 83 ? -10.162 -20.552 2.356 1.00 38.44 83 ARG A C 1
ATOM 645 O O . ARG A 1 83 ? -10.597 -19.981 1.356 1.00 38.44 83 ARG A O 1
ATOM 652 N N . GLN A 1 84 ? -10.890 -20.722 3.456 1.00 41.69 84 GLN A N 1
ATOM 653 C CA . GLN A 1 84 ? -12.263 -20.237 3.577 1.00 41.69 84 GLN A CA 1
ATOM 654 C C . GLN A 1 84 ? -12.333 -19.182 4.681 1.00 41.69 84 GLN A C 1
ATOM 656 O O . GLN A 1 84 ? -12.020 -19.501 5.823 1.00 41.69 84 GLN A O 1
ATOM 661 N N . PRO A 1 85 ? -12.796 -17.952 4.397 1.00 49.38 85 PRO A N 1
ATOM 662 C CA . PRO A 1 85 ? -12.940 -16.903 5.398 1.00 49.38 85 PRO A CA 1
ATOM 663 C C . PRO A 1 85 ? -14.209 -17.165 6.227 1.00 49.38 85 PRO A C 1
ATOM 665 O O . PRO A 1 85 ? -15.084 -16.309 6.341 1.00 49.38 85 PRO A O 1
ATOM 668 N N . ARG A 1 86 ? -14.385 -18.385 6.750 1.00 42.69 86 ARG A N 1
ATOM 669 C CA . ARG A 1 86 ? -15.494 -18.689 7.653 1.00 42.69 86 ARG A CA 1
ATOM 670 C C . ARG A 1 86 ? -15.199 -17.981 8.969 1.00 42.69 86 ARG A C 1
ATOM 672 O O . ARG A 1 86 ? -14.288 -18.371 9.685 1.00 42.69 86 ARG A O 1
ATOM 679 N N . GLY A 1 87 ? -15.971 -16.932 9.242 1.00 57.00 87 GLY A N 1
ATOM 680 C CA . GLY A 1 87 ? -15.852 -16.108 10.441 1.00 57.00 87 GLY A CA 1
ATOM 681 C C . GLY A 1 87 ? -15.513 -14.638 10.182 1.00 57.00 87 GLY A C 1
ATOM 682 O O . GLY A 1 87 ? -15.582 -13.846 11.109 1.00 57.00 87 GLY A O 1
ATOM 683 N N . TRP A 1 88 ? -15.191 -14.226 8.955 1.00 66.69 88 TRP A N 1
ATOM 684 C CA . TRP A 1 88 ? -14.899 -12.817 8.661 1.00 66.69 88 TRP A CA 1
ATOM 685 C C . TRP A 1 88 ? -16.065 -11.881 9.028 1.00 66.69 88 TRP A C 1
ATOM 687 O O . TRP A 1 88 ? -17.196 -12.087 8.591 1.00 66.69 88 TRP A O 1
ATOM 697 N N . CYS A 1 89 ? -15.770 -10.835 9.805 1.00 76.06 89 CYS A N 1
ATOM 698 C CA . CYS A 1 89 ? -16.702 -9.759 10.142 1.00 76.06 89 CYS A CA 1
ATOM 699 C C . CYS A 1 89 ? -16.093 -8.407 9.721 1.00 76.06 89 CYS A C 1
ATOM 701 O O . CYS A 1 89 ? -15.211 -7.908 10.416 1.00 76.06 89 CYS A O 1
ATOM 703 N N . PRO A 1 90 ? -16.459 -7.831 8.560 1.00 80.38 90 PRO A N 1
ATOM 704 C CA . PRO A 1 90 ? -15.991 -6.503 8.173 1.00 80.38 90 PRO A CA 1
ATOM 705 C C . PRO A 1 90 ? -16.779 -5.408 8.907 1.00 80.38 90 PRO A C 1
ATOM 707 O O . PRO A 1 90 ? -18.006 -5.371 8.862 1.00 80.38 90 PRO A O 1
ATOM 710 N N . GLN A 1 91 ? -16.063 -4.474 9.529 1.00 89.06 91 GLN A N 1
ATOM 711 C CA . GLN A 1 91 ? -16.582 -3.186 9.997 1.00 89.06 91 GLN A CA 1
ATOM 712 C C . GLN A 1 91 ? -15.491 -2.135 9.771 1.00 89.06 91 GLN A C 1
ATOM 714 O O . GLN A 1 91 ? -14.318 -2.484 9.683 1.00 89.06 91 GLN A O 1
ATOM 719 N N . GLY A 1 92 ? -15.852 -0.860 9.651 1.00 95.12 92 GLY A N 1
ATOM 720 C CA . GLY A 1 92 ? -14.878 0.197 9.415 1.00 95.12 92 GLY A CA 1
ATOM 721 C C . GLY A 1 92 ? -15.428 1.589 9.662 1.00 95.12 92 GLY A C 1
ATOM 722 O O . GLY A 1 92 ? -16.560 1.750 10.120 1.00 95.12 92 GLY A O 1
ATOM 723 N N . TRP A 1 93 ? -14.614 2.578 9.313 1.00 98.44 93 TRP A N 1
ATOM 724 C CA . TRP A 1 93 ? -14.923 3.999 9.399 1.00 98.44 93 TRP A CA 1
ATOM 725 C C . TRP A 1 93 ? -14.889 4.602 8.000 1.00 98.44 93 TRP A C 1
ATOM 727 O O . TRP A 1 93 ? -14.057 4.199 7.197 1.00 98.44 93 TRP A O 1
ATOM 737 N N . ASP A 1 94 ? -15.743 5.572 7.701 1.00 98.50 94 ASP A N 1
ATOM 738 C CA . ASP A 1 94 ? -15.666 6.366 6.469 1.00 98.50 94 ASP A CA 1
ATOM 739 C C . ASP A 1 94 ? -16.171 7.773 6.792 1.00 98.50 94 ASP A C 1
ATOM 741 O O . ASP A 1 94 ? -17.090 7.940 7.593 1.00 98.50 94 ASP A O 1
ATOM 745 N N . ILE A 1 95 ? -15.571 8.787 6.169 1.00 98.31 95 ILE A N 1
ATOM 746 C CA . ILE A 1 95 ? -16.026 10.178 6.309 1.00 98.31 95 ILE A CA 1
ATOM 747 C C . ILE A 1 95 ? -17.405 10.395 5.669 1.00 98.31 95 ILE A C 1
ATOM 749 O O . ILE A 1 95 ? -18.023 11.420 5.921 1.00 98.31 95 ILE A O 1
ATOM 753 N N . SER A 1 96 ? -17.870 9.442 4.853 1.00 98.06 96 SER A N 1
ATOM 754 C CA . SER A 1 96 ? -19.195 9.403 4.236 1.00 98.06 96 SER A CA 1
ATOM 755 C C . SER A 1 96 ? -20.144 8.483 5.009 1.00 98.06 96 SER A C 1
ATOM 757 O O . SER A 1 96 ? -19.778 7.357 5.343 1.00 98.06 96 SER A O 1
ATOM 759 N N . SER A 1 97 ? -21.383 8.920 5.219 1.00 97.25 97 SER A N 1
ATOM 760 C CA . SER A 1 97 ? -22.431 8.203 5.961 1.00 97.25 97 SER A CA 1
ATOM 761 C C . SER A 1 97 ? -23.156 7.111 5.159 1.00 97.25 97 SER A C 1
ATOM 763 O O . SER A 1 97 ? -23.977 6.373 5.722 1.00 97.25 97 SER A O 1
ATOM 765 N N . LEU A 1 98 ? -22.865 6.993 3.854 1.00 97.38 98 LEU A N 1
ATOM 766 C CA . LEU A 1 98 ? -23.503 6.015 2.967 1.00 97.38 98 LEU A CA 1
ATOM 767 C C . LEU A 1 98 ? -23.342 4.593 3.502 1.00 97.38 98 LEU A C 1
ATOM 769 O O . LEU A 1 98 ? -22.245 4.180 3.890 1.00 97.38 98 LEU A O 1
ATOM 773 N N . ASN A 1 99 ? -24.424 3.818 3.453 1.00 96.81 99 ASN A N 1
ATOM 774 C CA . ASN A 1 99 ? -24.335 2.385 3.712 1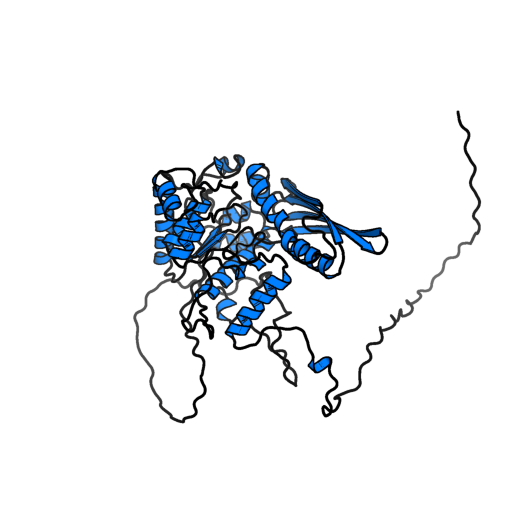.00 96.81 99 ASN A CA 1
ATOM 775 C C . ASN A 1 99 ? -23.587 1.665 2.570 1.00 96.81 99 ASN A C 1
ATOM 777 O O . ASN A 1 99 ? -23.328 2.239 1.507 1.00 96.81 99 ASN A O 1
ATOM 781 N N . LEU A 1 100 ? -23.217 0.396 2.767 1.00 96.38 100 LEU A N 1
ATOM 782 C CA . LEU A 1 100 ? -22.423 -0.326 1.771 1.00 96.38 100 LEU A CA 1
ATOM 783 C C . LEU A 1 100 ? -23.179 -0.620 0.465 1.00 96.38 100 LEU A C 1
ATOM 785 O O . LEU A 1 100 ? -22.523 -0.739 -0.569 1.00 96.38 100 LEU A O 1
ATOM 789 N N . ALA A 1 101 ? -24.515 -0.685 0.464 1.00 96.25 101 ALA A N 1
ATOM 790 C CA . ALA A 1 101 ? -25.297 -0.848 -0.765 1.00 96.25 101 ALA A CA 1
ATOM 791 C C . ALA A 1 101 ? -25.270 0.431 -1.623 1.00 96.25 101 ALA A C 1
ATOM 793 O O . ALA A 1 101 ? -24.970 0.394 -2.818 1.00 96.25 101 ALA A O 1
ATOM 794 N N . GLU A 1 102 ? -25.470 1.589 -0.994 1.00 97.38 102 GLU A N 1
ATOM 795 C CA . GLU A 1 102 ? -25.332 2.900 -1.636 1.00 97.38 102 GLU A CA 1
ATOM 796 C C . GLU A 1 102 ? -23.895 3.139 -2.111 1.00 97.38 102 GLU A C 1
ATOM 798 O O . GLU A 1 102 ? -23.669 3.629 -3.220 1.00 97.38 102 GLU A O 1
ATOM 803 N N . ALA A 1 103 ? -22.907 2.752 -1.299 1.00 97.12 103 ALA A N 1
ATOM 804 C CA . ALA A 1 103 ? -21.501 2.855 -1.658 1.00 97.12 103 ALA A CA 1
ATOM 805 C C . ALA A 1 103 ? -21.143 1.947 -2.846 1.00 97.12 103 ALA A C 1
ATOM 807 O O . ALA A 1 103 ? -20.393 2.385 -3.717 1.00 97.12 103 ALA A O 1
ATOM 808 N N . MET A 1 104 ? -21.680 0.724 -2.906 1.00 97.06 104 MET A N 1
ATOM 809 C CA . MET A 1 104 ? -21.523 -0.199 -4.037 1.00 97.06 104 MET A CA 1
ATOM 810 C C . MET A 1 104 ? -22.087 0.410 -5.324 1.00 97.06 104 MET A C 1
ATOM 812 O O . MET A 1 104 ? -21.392 0.436 -6.341 1.00 97.06 104 MET A O 1
ATOM 816 N N . ARG A 1 105 ? -23.295 0.984 -5.259 1.00 96.75 105 ARG A N 1
ATOM 817 C CA . ARG A 1 105 ? -23.909 1.674 -6.400 1.00 96.75 105 ARG A CA 1
ATOM 818 C C . ARG A 1 105 ? -23.092 2.883 -6.854 1.00 96.75 105 ARG A C 1
ATOM 820 O O . ARG A 1 105 ? -22.876 3.052 -8.049 1.00 96.75 105 ARG A O 1
ATOM 827 N N . ARG A 1 106 ? -22.585 3.689 -5.913 1.00 96.50 106 ARG A N 1
ATOM 828 C CA . ARG A 1 106 ? -21.685 4.823 -6.198 1.00 96.50 106 ARG A CA 1
ATOM 829 C C . ARG A 1 106 ? -20.373 4.376 -6.848 1.00 96.50 106 ARG A C 1
ATOM 831 O O . ARG A 1 106 ? -19.843 5.103 -7.678 1.00 96.50 106 ARG A O 1
ATOM 838 N N . ALA A 1 107 ? -19.828 3.229 -6.445 1.00 96.56 107 ALA A N 1
ATOM 839 C CA . ALA A 1 107 ? -18.538 2.747 -6.930 1.00 96.56 107 ALA A CA 1
ATOM 840 C C . ALA A 1 107 ? -18.589 2.230 -8.376 1.00 96.56 107 ALA A C 1
ATOM 842 O O . ALA A 1 107 ? -17.569 2.280 -9.052 1.00 96.56 107 ALA A O 1
ATOM 843 N N . GLN A 1 108 ? -19.753 1.754 -8.841 1.00 96.81 108 GLN A N 1
ATOM 844 C CA . GLN A 1 108 ? -19.956 1.253 -10.210 1.00 96.81 108 GLN A CA 1
ATOM 845 C C . GLN A 1 108 ? -18.954 0.154 -10.626 1.00 96.81 108 GLN A C 1
ATOM 847 O O . GLN A 1 108 ? -18.538 0.089 -11.777 1.00 96.81 108 GLN A O 1
ATOM 852 N N . VAL A 1 109 ? -18.568 -0.707 -9.677 1.00 96.75 109 VAL A N 1
ATOM 853 C CA . VAL A 1 109 ? -17.590 -1.791 -9.899 1.00 96.75 109 VAL A CA 1
ATOM 854 C C . VAL A 1 109 ? -18.273 -3.107 -10.261 1.00 96.75 109 VAL A C 1
ATOM 856 O O . VAL A 1 109 ? -17.852 -3.802 -11.177 1.00 96.75 109 VAL A O 1
ATOM 859 N N . LEU A 1 110 ? -19.305 -3.481 -9.504 1.00 94.69 110 LEU A N 1
ATOM 860 C CA . LEU A 1 110 ? -19.996 -4.757 -9.680 1.00 94.69 110 LEU A CA 1
ATOM 861 C C . LEU A 1 110 ? -21.107 -4.630 -10.718 1.00 94.69 110 LEU A C 1
ATOM 863 O O . LEU A 1 110 ? -21.770 -3.594 -10.792 1.00 94.69 110 LEU A O 1
ATOM 867 N N . ASP A 1 111 ? -21.368 -5.706 -11.456 1.00 95.62 111 ASP A N 1
ATOM 868 C CA . ASP A 1 111 ? -22.503 -5.777 -12.372 1.00 95.62 111 ASP A CA 1
ATOM 869 C C . ASP A 1 111 ? -23.828 -5.511 -11.651 1.00 95.62 111 ASP A C 1
ATOM 871 O O . ASP A 1 111 ? -24.056 -5.983 -10.535 1.00 95.62 111 ASP A O 1
ATOM 875 N N . TRP A 1 112 ? -24.741 -4.801 -12.313 1.00 96.12 112 TRP A N 1
ATOM 876 C CA . TRP A 1 112 ? -26.018 -4.388 -11.723 1.00 96.12 112 TRP A CA 1
ATOM 877 C C . TRP A 1 112 ? -26.827 -5.560 -11.143 1.00 96.12 112 TRP A C 1
ATOM 879 O O . TRP A 1 112 ? -27.298 -5.488 -10.013 1.00 96.12 112 TRP A O 1
ATOM 889 N N . GLY A 1 113 ? -26.920 -6.684 -11.863 1.00 97.56 113 GLY A N 1
ATOM 890 C CA . GLY A 1 113 ? -27.659 -7.856 -11.380 1.00 97.56 113 GLY A CA 1
ATOM 891 C C . GLY A 1 113 ? -27.072 -8.471 -10.103 1.00 97.56 113 GLY A C 1
ATOM 892 O O . GLY A 1 113 ? -27.812 -9.049 -9.308 1.00 97.56 113 GLY A O 1
ATOM 893 N N . LEU A 1 114 ? -25.759 -8.334 -9.883 1.00 96.44 114 LEU A N 1
ATOM 894 C CA . LEU A 1 114 ? -25.111 -8.729 -8.632 1.00 96.44 114 LEU A CA 1
ATOM 895 C C . LEU A 1 114 ? -25.366 -7.694 -7.530 1.00 96.44 114 LEU A C 1
ATOM 897 O O . LEU A 1 114 ? -25.578 -8.075 -6.382 1.00 96.44 114 LEU A O 1
ATOM 901 N N . GLN A 1 115 ? -25.394 -6.402 -7.867 1.00 95.81 115 GLN A N 1
ATOM 902 C CA . GLN A 1 115 ? -25.742 -5.349 -6.911 1.00 95.81 115 GLN A CA 1
ATOM 903 C C . GLN A 1 115 ? -27.137 -5.569 -6.308 1.00 95.81 115 GLN A C 1
ATOM 905 O O . GLN A 1 115 ? -27.274 -5.525 -5.089 1.00 95.81 115 GLN A O 1
ATOM 910 N N . GLU A 1 116 ? -28.144 -5.881 -7.128 1.00 97.44 116 GLU A N 1
ATOM 911 C CA . GLU A 1 116 ? -29.510 -6.158 -6.654 1.00 97.44 116 GLU A CA 1
ATOM 912 C C . GLU A 1 116 ? -29.559 -7.359 -5.699 1.00 97.44 116 GLU A C 1
ATOM 914 O O . GLU A 1 116 ? -30.218 -7.316 -4.663 1.00 97.44 116 GLU A O 1
ATOM 919 N N . GLN A 1 117 ? -28.802 -8.418 -6.001 1.00 97.38 117 GLN A N 1
ATOM 920 C CA . GLN A 1 117 ? -28.702 -9.591 -5.128 1.00 97.38 117 GLN A CA 1
ATOM 921 C C . GLN A 1 117 ? -28.028 -9.265 -3.789 1.00 97.38 117 GLN A C 1
ATOM 923 O O . GLN A 1 117 ? -28.401 -9.817 -2.757 1.00 97.38 117 GLN A O 1
ATOM 928 N N . LEU A 1 118 ? -27.028 -8.379 -3.794 1.00 94.88 118 LEU A N 1
ATOM 929 C CA . LEU A 1 118 ? -26.271 -8.009 -2.598 1.00 94.88 118 LEU A CA 1
ATOM 930 C C . LEU A 1 118 ? -26.929 -6.891 -1.781 1.00 94.88 118 LEU A C 1
ATOM 932 O O . LEU A 1 118 ? -26.595 -6.741 -0.604 1.00 94.88 118 LEU A O 1
ATOM 936 N N . TRP A 1 119 ? -27.860 -6.127 -2.357 1.00 97.06 119 TRP A N 1
ATOM 937 C CA . TRP A 1 119 ? -28.482 -4.972 -1.706 1.00 97.06 119 TRP A CA 1
ATOM 938 C C . TRP A 1 119 ? -29.029 -5.283 -0.304 1.00 97.06 119 TRP A C 1
ATOM 940 O O . TRP A 1 119 ? -28.598 -4.615 0.643 1.00 97.06 119 TRP A O 1
ATOM 950 N N . PRO A 1 120 ? -29.859 -6.333 -0.099 1.00 96.69 120 PRO A N 1
ATOM 951 C CA . PRO A 1 120 ? -30.437 -6.624 1.217 1.00 96.69 120 PRO A CA 1
ATOM 952 C C . PRO A 1 120 ? -29.385 -6.985 2.274 1.00 96.69 120 PRO A C 1
ATOM 954 O O . PRO A 1 120 ? -29.633 -6.868 3.471 1.00 96.69 120 PRO A O 1
ATOM 957 N N . HIS A 1 121 ? -28.203 -7.433 1.842 1.00 92.81 121 HIS A N 1
ATOM 958 C CA . HIS A 1 121 ? -27.097 -7.800 2.723 1.00 92.81 121 HIS A CA 1
ATOM 959 C C . HIS A 1 121 ? -26.198 -6.609 3.079 1.00 92.81 121 HIS A C 1
ATOM 961 O O . HIS A 1 121 ? -25.576 -6.612 4.140 1.00 92.81 121 HIS A O 1
ATOM 967 N N . LEU A 1 122 ? -26.108 -5.607 2.200 1.00 93.56 122 LEU A N 1
ATOM 968 C CA . LEU A 1 122 ? -25.187 -4.477 2.340 1.00 93.56 122 LEU A CA 1
ATOM 969 C C . LEU A 1 122 ? -25.850 -3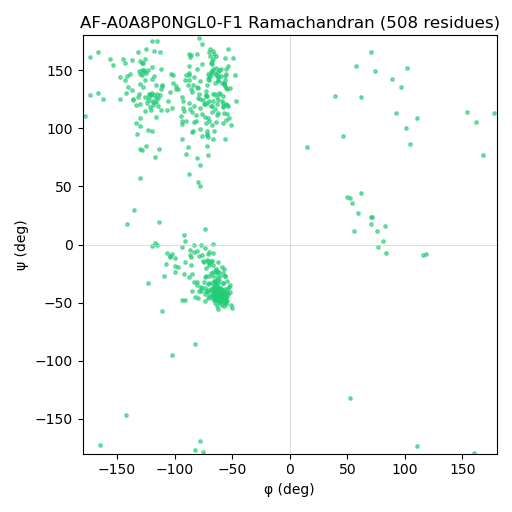.211 2.897 1.00 93.56 122 LEU A C 1
ATOM 971 O O . LEU A 1 122 ? -25.161 -2.378 3.483 1.00 93.56 122 LEU A O 1
ATOM 975 N N . GLU A 1 123 ? -27.166 -3.059 2.755 1.00 95.94 123 GLU A N 1
ATOM 976 C CA . GLU A 1 123 ? -27.891 -1.854 3.184 1.00 95.94 123 GLU A CA 1
ATOM 977 C C . GLU A 1 123 ? -27.843 -1.636 4.707 1.00 95.94 123 GLU A C 1
ATOM 979 O O . GLU A 1 123 ? -27.755 -0.502 5.181 1.00 95.94 123 GLU A O 1
ATOM 984 N N . ALA A 1 124 ? -27.820 -2.723 5.485 1.00 92.81 124 ALA A N 1
ATOM 985 C CA . ALA A 1 124 ? -27.690 -2.668 6.941 1.00 92.81 124 ALA A CA 1
ATOM 986 C C . ALA A 1 124 ? -26.264 -2.320 7.417 1.00 92.81 124 ALA A C 1
ATOM 988 O O . ALA A 1 124 ? -26.066 -1.975 8.583 1.00 92.81 124 ALA A O 1
ATOM 989 N N . LEU A 1 125 ? -25.259 -2.415 6.541 1.00 93.00 125 LEU A N 1
ATOM 990 C CA . LEU A 1 125 ? -23.860 -2.193 6.894 1.00 93.00 125 LEU A CA 1
ATOM 991 C C . LEU A 1 125 ? -23.507 -0.717 6.706 1.00 93.00 125 LEU A C 1
ATOM 993 O O . LEU A 1 125 ? -23.347 -0.238 5.583 1.00 93.00 125 LEU A O 1
ATOM 997 N N . ARG A 1 126 ? -23.365 0.008 7.820 1.00 95.75 126 ARG A N 1
ATOM 998 C CA . ARG A 1 126 ? -22.970 1.422 7.833 1.00 95.75 126 ARG A CA 1
ATOM 999 C C . ARG A 1 126 ? -21.570 1.617 8.419 1.00 95.75 126 ARG A C 1
ATOM 1001 O O . ARG A 1 126 ? -21.256 1.001 9.442 1.00 95.75 126 ARG A O 1
ATOM 1008 N N . PRO A 1 127 ? -20.733 2.468 7.803 1.00 97.00 127 PRO A N 1
ATOM 1009 C CA . PRO A 1 127 ? -19.445 2.831 8.370 1.00 97.00 127 PRO A CA 1
ATOM 1010 C C . PRO A 1 127 ? -19.623 3.690 9.629 1.00 97.00 127 PRO A C 1
ATOM 1012 O O . PRO A 1 127 ? -20.525 4.525 9.717 1.00 97.00 127 PRO A O 1
ATOM 1015 N N . ARG A 1 128 ? -18.726 3.510 10.598 1.00 97.81 128 ARG A N 1
ATOM 1016 C CA . ARG A 1 128 ? -18.599 4.399 11.758 1.00 97.81 128 ARG A CA 1
ATOM 1017 C C . ARG A 1 128 ? -18.100 5.790 11.321 1.00 97.81 128 ARG A C 1
ATOM 1019 O O . ARG A 1 128 ? -17.419 5.881 10.293 1.00 97.81 128 ARG A O 1
ATOM 1026 N N . PRO A 1 129 ? -18.389 6.856 12.089 1.00 98.44 129 PRO A N 1
ATOM 1027 C CA . PRO A 1 129 ? -17.829 8.184 11.835 1.00 98.44 129 PRO A CA 1
ATOM 1028 C C . PRO A 1 129 ? -16.302 8.155 11.834 1.00 98.44 129 PRO A C 1
ATOM 1030 O O . PRO A 1 129 ? -15.719 7.504 12.689 1.00 98.44 129 PRO A O 1
ATOM 1033 N N . SER A 1 130 ? -15.637 8.861 10.919 1.00 98.50 130 SER A N 1
ATOM 1034 C CA . SER A 1 130 ? -14.169 8.857 10.797 1.00 98.50 130 SER A CA 1
ATOM 1035 C C . SER A 1 130 ? -13.537 10.200 11.163 1.00 98.50 130 SER A C 1
ATOM 1037 O O . SER A 1 130 ? -14.195 11.236 11.217 1.00 98.50 130 SER A O 1
ATOM 1039 N N . VAL A 1 131 ? -12.223 10.213 11.374 1.00 98.06 131 VAL A N 1
ATOM 1040 C CA . VAL A 1 131 ? -11.458 11.462 11.456 1.00 98.06 131 VAL A CA 1
ATOM 1041 C C . VAL A 1 131 ? -11.330 12.077 10.064 1.00 98.06 131 VAL A C 1
ATOM 1043 O O . VAL A 1 131 ? -10.958 11.393 9.110 1.00 98.06 131 VAL A O 1
ATOM 1046 N N . TYR A 1 132 ? -11.607 13.376 9.963 1.00 97.31 132 TYR A N 1
ATOM 1047 C CA . TYR A 1 132 ? -11.401 14.177 8.761 1.00 97.31 132 TYR A CA 1
ATOM 1048 C C . TYR A 1 132 ? -10.548 15.396 9.099 1.00 97.31 132 TYR A C 1
ATOM 1050 O O . TYR A 1 132 ? -10.836 16.134 10.042 1.00 97.31 132 TYR A O 1
ATOM 1058 N N . ILE A 1 133 ? -9.473 15.573 8.335 1.00 96.12 133 ILE A N 1
ATOM 1059 C CA . ILE A 1 133 ? -8.576 16.723 8.416 1.00 96.12 133 ILE A CA 1
ATOM 1060 C C . ILE A 1 133 ? -8.424 17.236 6.981 1.00 96.12 133 ILE A C 1
ATOM 1062 O O . ILE A 1 133 ? -7.738 16.575 6.192 1.00 96.12 133 ILE A O 1
ATOM 1066 N N . PRO A 1 134 ? -9.114 18.331 6.608 1.00 95.19 134 PRO A N 1
ATOM 1067 C CA . PRO A 1 134 ? -9.188 18.803 5.226 1.00 95.19 134 PRO A CA 1
ATOM 1068 C C . PRO A 1 134 ? -7.826 18.960 4.549 1.00 95.19 134 PRO A C 1
ATOM 1070 O O . PRO A 1 134 ? -7.690 18.675 3.366 1.00 95.19 134 PRO A O 1
ATOM 1073 N N . GLU A 1 135 ? -6.805 19.355 5.307 1.00 94.94 135 GLU A N 1
ATOM 1074 C CA . GLU A 1 135 ? -5.461 19.662 4.818 1.00 94.94 135 GLU A CA 1
ATOM 1075 C C . GLU A 1 135 ? -4.673 18.423 4.362 1.00 94.94 135 GLU A C 1
ATOM 1077 O O . GLU A 1 135 ? -3.634 18.562 3.712 1.00 94.94 135 GLU A O 1
ATOM 1082 N N . PHE A 1 136 ? -5.123 17.211 4.713 1.00 96.81 136 PHE A N 1
ATOM 1083 C CA . PHE A 1 136 ? -4.425 15.973 4.357 1.00 96.81 136 PHE A CA 1
ATOM 1084 C C . PHE A 1 136 ? -4.902 15.354 3.045 1.00 96.81 136 PHE A C 1
ATOM 1086 O O . PHE A 1 136 ? -4.118 14.678 2.381 1.00 96.81 136 PHE A O 1
ATOM 1093 N N . ILE A 1 137 ? -6.140 15.605 2.621 1.00 97.50 137 ILE A N 1
ATOM 1094 C CA . ILE A 1 137 ? -6.710 15.048 1.383 1.00 97.50 137 ILE A CA 1
ATOM 1095 C C . ILE A 1 137 ? -7.118 16.165 0.418 1.00 97.50 137 ILE A C 1
ATOM 1097 O O . ILE A 1 137 ? -6.996 17.347 0.725 1.00 97.50 137 ILE A O 1
ATOM 1101 N N . ALA A 1 138 ? -7.555 15.817 -0.791 1.00 96.00 138 ALA A N 1
ATOM 1102 C CA . ALA A 1 138 ? -7.945 16.833 -1.761 1.00 96.00 138 ALA A CA 1
ATOM 1103 C C . ALA A 1 138 ? -9.178 17.625 -1.282 1.00 96.00 138 ALA A C 1
ATOM 1105 O O . ALA A 1 138 ? -10.156 17.045 -0.810 1.00 96.00 138 ALA A O 1
ATOM 1106 N N . ALA A 1 139 ? -9.186 18.949 -1.480 1.00 94.88 139 ALA A N 1
ATOM 1107 C CA . ALA A 1 139 ? -10.291 19.825 -1.059 1.00 94.88 139 ALA A CA 1
ATOM 1108 C C . ALA A 1 139 ? -11.657 19.433 -1.668 1.00 94.88 139 ALA A C 1
ATOM 1110 O O . ALA A 1 139 ? -12.713 19.689 -1.085 1.00 94.88 139 ALA A O 1
ATOM 1111 N N . ASN A 1 140 ? -11.638 18.751 -2.819 1.00 92.25 140 ASN A N 1
ATOM 1112 C CA . ASN A 1 140 ? -12.823 18.208 -3.484 1.00 92.25 140 ASN A CA 1
ATOM 1113 C C . ASN A 1 140 ? -13.517 17.068 -2.707 1.00 92.25 140 ASN A C 1
ATOM 1115 O O . ASN A 1 140 ? -14.613 16.664 -3.081 1.00 92.25 140 ASN A O 1
ATOM 1119 N N . GLN A 1 141 ? -12.922 16.577 -1.615 1.00 95.50 141 GLN A N 1
ATOM 1120 C CA . GLN A 1 141 ? -13.516 15.569 -0.735 1.00 95.50 141 GLN A CA 1
ATOM 1121 C C . GLN A 1 141 ? -14.429 16.169 0.346 1.00 95.50 141 GLN A C 1
ATOM 1123 O O . GLN A 1 141 ? -15.166 15.428 0.992 1.00 95.50 141 GLN A O 1
ATOM 1128 N N . SER A 1 142 ? -14.426 17.494 0.528 1.00 94.44 142 SER A N 1
ATOM 1129 C CA . SER A 1 142 ? -15.221 18.191 1.554 1.00 94.44 142 SER A CA 1
ATOM 1130 C C . SER A 1 142 ? -16.718 17.878 1.487 1.00 94.44 142 SER A C 1
ATOM 1132 O O . SER A 1 142 ? -17.336 17.618 2.512 1.00 94.44 142 SER A O 1
ATOM 1134 N N . VAL A 1 143 ? -17.288 17.806 0.282 1.00 93.44 143 VAL A N 1
ATOM 1135 C CA . VAL A 1 143 ? -18.713 17.489 0.062 1.00 93.44 143 VAL A CA 1
ATOM 1136 C C . VAL A 1 143 ? -19.097 16.058 0.449 1.00 93.44 143 VAL A C 1
ATOM 1138 O O . VAL A 1 143 ? -20.276 15.760 0.604 1.00 93.44 143 VAL A O 1
ATOM 1141 N N . ARG A 1 144 ? -18.116 15.158 0.584 1.00 95.12 144 ARG A N 1
ATOM 1142 C CA . ARG A 1 144 ? -18.321 13.756 0.972 1.00 95.12 144 ARG A CA 1
ATOM 1143 C C . ARG A 1 144 ? -18.245 13.554 2.492 1.00 95.12 144 ARG A C 1
ATOM 1145 O O . ARG A 1 144 ? -18.626 12.488 2.965 1.00 95.12 144 ARG A O 1
ATOM 1152 N N . ALA A 1 145 ? -17.720 14.532 3.226 1.00 96.88 145 ALA A N 1
ATOM 1153 C CA . ALA A 1 145 ? -17.410 14.435 4.645 1.00 96.88 145 ALA A CA 1
ATOM 1154 C C . ALA A 1 145 ? -18.618 14.825 5.522 1.00 96.88 145 ALA A C 1
ATOM 1156 O O . ALA A 1 145 ? -18.719 15.964 5.970 1.00 96.88 145 ALA A O 1
ATOM 1157 N N . ASP A 1 146 ? -19.525 13.881 5.775 1.00 97.75 146 ASP A N 1
ATOM 1158 C CA . ASP A 1 146 ? -20.742 14.054 6.590 1.00 97.75 146 ASP A CA 1
ATOM 1159 C C . ASP A 1 146 ? -20.809 13.125 7.824 1.00 97.75 146 ASP A C 1
ATOM 1161 O O . ASP A 1 146 ? -21.744 13.209 8.617 1.00 97.75 146 ASP A O 1
ATOM 1165 N N . ASN A 1 147 ? -19.813 12.257 8.017 1.00 98.19 147 ASN A N 1
ATOM 1166 C CA . ASN A 1 147 ? -19.781 11.234 9.063 1.00 98.19 147 ASN A CA 1
ATOM 1167 C C . ASN A 1 147 ? -18.473 11.309 9.863 1.00 98.19 147 ASN A C 1
ATOM 1169 O O . ASN A 1 147 ? -17.511 10.590 9.580 1.00 98.19 147 ASN A O 1
ATOM 1173 N N . LEU A 1 148 ? -18.405 12.228 10.832 1.00 98.25 148 LEU A N 1
ATOM 1174 C CA . LEU A 1 148 ? -17.138 12.669 11.425 1.00 98.25 148 LEU A CA 1
ATOM 1175 C C . LEU A 1 148 ? -17.022 12.425 12.936 1.00 98.25 148 LEU A C 1
ATOM 1177 O O . LEU A 1 148 ? -17.967 12.649 13.690 1.00 98.25 148 LEU A O 1
ATOM 1181 N N . ILE A 1 149 ? -15.818 12.062 13.388 1.00 97.75 149 ILE A N 1
ATOM 1182 C CA . ILE A 1 149 ? -15.415 12.128 14.799 1.00 97.75 149 ILE A CA 1
ATOM 1183 C C . ILE A 1 149 ? -14.925 13.547 15.095 1.00 97.75 149 ILE A C 1
ATOM 1185 O O . ILE A 1 149 ? -13.887 13.987 14.590 1.00 97.75 149 ILE A O 1
ATOM 1189 N N . LEU A 1 150 ? -15.663 14.255 15.944 1.00 95.81 150 LEU A N 1
ATOM 1190 C CA . LEU A 1 150 ? -15.337 15.614 16.371 1.00 95.81 150 LEU A CA 1
ATOM 1191 C C . LEU A 1 150 ? -14.398 15.616 17.590 1.00 95.81 150 LEU A C 1
ATOM 1193 O O . LEU A 1 150 ? -14.268 14.614 18.293 1.00 95.81 150 LEU A O 1
ATOM 1197 N N . GLY A 1 151 ? -13.772 16.764 17.855 1.00 95.38 151 GLY A N 1
ATOM 1198 C CA . GLY A 1 151 ? -12.908 16.980 19.019 1.00 95.38 151 GLY A CA 1
ATOM 1199 C C . GLY A 1 151 ? -11.424 17.125 18.681 1.00 95.38 151 GLY A C 1
ATOM 1200 O O . GLY A 1 151 ? -11.030 17.214 17.518 1.00 95.38 151 GLY A O 1
ATOM 1201 N N . THR A 1 152 ? -10.594 17.180 19.722 1.00 96.62 152 THR A N 1
ATOM 1202 C CA . THR A 1 152 ? -9.131 17.268 19.601 1.00 96.62 152 THR A CA 1
ATOM 1203 C C . THR A 1 152 ? -8.531 15.959 19.078 1.00 96.62 152 THR A C 1
ATOM 1205 O O . THR A 1 152 ? -9.167 14.906 19.123 1.00 96.62 152 THR A O 1
ATOM 1208 N N . ARG A 1 153 ? -7.265 15.985 18.639 1.00 96.69 153 ARG A N 1
ATOM 1209 C CA . ARG A 1 153 ? -6.547 14.779 18.177 1.00 96.69 153 ARG A CA 1
ATOM 1210 C C . ARG A 1 153 ? -6.518 13.673 19.233 1.00 96.69 153 ARG A C 1
ATOM 1212 O O . ARG A 1 153 ? -6.708 12.508 18.901 1.00 96.69 153 ARG A O 1
ATOM 1219 N N . ALA A 1 154 ? -6.358 14.038 20.504 1.00 97.75 154 ALA A N 1
ATOM 1220 C CA . ALA A 1 154 ? -6.408 13.097 21.617 1.00 97.75 154 ALA A CA 1
ATOM 1221 C C . ALA A 1 154 ? -7.800 12.463 21.798 1.00 97.75 154 ALA A C 1
ATOM 1223 O O . ALA A 1 154 ? -7.904 11.255 22.009 1.00 97.75 154 ALA A O 1
ATOM 1224 N N . GLN A 1 155 ? -8.873 13.254 21.675 1.00 98.19 155 GLN A N 1
ATOM 1225 C CA . GLN A 1 155 ? -10.251 12.750 21.752 1.00 98.19 155 GLN A CA 1
ATOM 1226 C C . GLN A 1 155 ? -10.575 11.829 20.572 1.00 98.19 155 GLN A C 1
ATOM 1228 O O . GLN A 1 155 ? -11.155 10.762 20.765 1.00 98.19 155 GLN A O 1
ATOM 1233 N N . GLN A 1 156 ? -10.141 12.207 19.369 1.00 98.31 156 GLN A N 1
ATOM 1234 C CA . GLN A 1 156 ? -10.272 11.395 18.162 1.00 98.31 156 GLN A CA 1
ATOM 1235 C C . GLN A 1 156 ? -9.522 10.065 18.291 1.00 98.31 156 GLN A C 1
ATOM 1237 O O . GLN A 1 156 ? -10.097 9.016 18.008 1.00 98.31 156 GLN A O 1
ATOM 1242 N N . LEU A 1 157 ? -8.275 10.090 18.778 1.00 98.56 157 LEU A N 1
ATOM 1243 C CA . LEU A 1 157 ? -7.497 8.881 19.050 1.00 98.56 157 LEU A CA 1
ATOM 1244 C C . LEU A 1 157 ? -8.244 7.948 20.010 1.00 98.56 157 LEU A C 1
ATOM 1246 O O . LEU A 1 157 ? -8.392 6.762 19.724 1.00 98.56 157 LEU A O 1
ATOM 1250 N N . GLU A 1 158 ? -8.725 8.465 21.143 1.00 98.62 158 GLU A N 1
ATOM 1251 C CA . GLU A 1 158 ? -9.418 7.629 22.125 1.00 98.62 158 GLU A CA 1
ATOM 1252 C C . GLU A 1 158 ? -10.758 7.102 21.596 1.00 98.62 158 GLU A C 1
ATOM 1254 O O . GLU A 1 158 ? -11.113 5.964 21.899 1.00 98.62 158 GLU A O 1
ATOM 1259 N N . GLN A 1 159 ? -11.472 7.860 20.758 1.00 98.69 159 GLN A N 1
ATOM 1260 C CA . GLN A 1 159 ? -12.682 7.359 20.104 1.00 98.69 159 GLN A CA 1
ATOM 1261 C C . GLN A 1 159 ? -12.377 6.177 19.173 1.00 98.69 159 GLN A C 1
ATOM 1263 O O . GLN A 1 159 ? -13.060 5.160 19.261 1.00 98.69 159 GLN A O 1
ATOM 1268 N N . ILE A 1 160 ? -11.317 6.251 18.358 1.00 98.69 160 ILE A N 1
ATOM 1269 C CA . ILE A 1 160 ? -10.902 5.129 17.494 1.00 98.69 160 ILE A CA 1
ATOM 1270 C C . ILE A 1 160 ? -10.548 3.899 18.343 1.00 98.69 160 ILE A C 1
ATOM 1272 O O . ILE A 1 160 ? -10.941 2.777 18.023 1.00 98.69 160 ILE A O 1
ATOM 1276 N N . ARG A 1 161 ? -9.836 4.092 19.461 1.00 98.69 161 ARG A N 1
ATOM 1277 C CA . ARG A 1 161 ? -9.498 2.999 20.388 1.00 98.69 161 ARG A CA 1
ATOM 1278 C C . ARG A 1 161 ? -10.747 2.360 20.997 1.00 98.69 161 ARG A C 1
ATOM 1280 O O . ARG A 1 161 ? -10.822 1.136 21.075 1.00 98.69 161 ARG A O 1
ATOM 1287 N N . ARG A 1 162 ? -11.736 3.163 21.403 1.00 98.56 162 ARG A N 1
ATOM 1288 C CA . ARG A 1 162 ? -13.035 2.664 21.887 1.00 98.56 162 ARG A CA 1
ATOM 1289 C C . ARG A 1 162 ? -13.760 1.875 20.809 1.00 98.56 162 ARG A C 1
ATOM 1291 O O . ARG A 1 162 ? -14.158 0.752 21.080 1.00 98.56 162 ARG A O 1
ATOM 1298 N N . ASP A 1 163 ? -13.831 2.391 19.585 1.00 98.44 163 ASP A N 1
ATOM 1299 C CA . ASP A 1 163 ? -14.462 1.686 18.467 1.00 98.44 163 ASP A CA 1
ATOM 1300 C C . ASP A 1 163 ? -13.824 0.312 18.211 1.00 98.44 163 ASP A C 1
ATOM 1302 O O . ASP A 1 163 ? -14.539 -0.661 17.973 1.00 98.44 163 ASP A O 1
ATOM 1306 N N . ILE A 1 164 ? -12.493 0.207 18.311 1.00 98.00 164 ILE A N 1
ATOM 1307 C CA . ILE A 1 164 ? -11.767 -1.066 18.201 1.00 98.00 164 ILE A CA 1
ATOM 1308 C C . ILE A 1 164 ? -12.173 -2.038 19.323 1.00 98.00 164 ILE A C 1
ATOM 1310 O O . ILE A 1 164 ? -12.466 -3.204 19.046 1.00 98.00 164 ILE A O 1
ATOM 1314 N N . ARG A 1 165 ? -12.217 -1.582 20.583 1.00 98.00 165 ARG A N 1
ATOM 1315 C CA . ARG A 1 165 ? -12.617 -2.415 21.738 1.00 98.00 165 ARG A CA 1
ATOM 1316 C C . ARG A 1 165 ? -14.082 -2.844 21.657 1.00 98.00 165 ARG A C 1
ATOM 1318 O O . ARG A 1 165 ? -14.402 -4.008 21.910 1.00 98.00 165 ARG A O 1
ATOM 1325 N N . ASP A 1 166 ? -14.960 -1.924 21.284 1.00 97.12 166 ASP A N 1
ATOM 1326 C CA . ASP A 1 166 ? -16.395 -2.155 21.137 1.00 97.12 166 ASP A CA 1
ATOM 1327 C C . ASP A 1 166 ? -16.657 -3.164 20.025 1.00 97.12 166 ASP A C 1
ATOM 1329 O O . ASP A 1 166 ? -17.420 -4.111 20.203 1.00 97.12 166 ASP A O 1
ATOM 1333 N N . PHE A 1 167 ? -15.983 -3.023 18.884 1.00 94.50 167 PHE A N 1
ATOM 1334 C CA . PHE A 1 167 ? -16.076 -3.994 17.802 1.00 94.50 167 PHE A CA 1
ATOM 1335 C C . PHE A 1 167 ? -15.548 -5.369 18.227 1.00 94.50 167 PHE A C 1
ATOM 1337 O O . PHE A 1 167 ? -16.233 -6.376 18.048 1.00 94.50 167 PHE A O 1
ATOM 1344 N N . ARG A 1 168 ? -14.371 -5.417 18.867 1.00 92.81 168 ARG A N 1
ATOM 1345 C CA . ARG A 1 168 ? -13.778 -6.667 19.362 1.00 92.81 168 ARG A CA 1
ATOM 1346 C C . ARG A 1 168 ? -14.716 -7.411 20.315 1.00 92.81 168 ARG A C 1
ATOM 1348 O O . ARG A 1 168 ? -14.886 -8.619 20.181 1.00 92.81 168 ARG A O 1
ATOM 1355 N N . SER A 1 169 ? -15.320 -6.697 21.263 1.00 94.81 169 SER A N 1
ATOM 1356 C CA . SER A 1 169 ? -16.219 -7.278 22.266 1.00 94.81 169 SER A CA 1
ATOM 1357 C C . SER A 1 169 ? -17.578 -7.673 21.683 1.00 94.81 169 SER A C 1
ATOM 1359 O O . SER A 1 169 ? -18.007 -8.809 21.875 1.00 94.81 169 SER A O 1
ATOM 1361 N N . SER A 1 170 ? -18.230 -6.785 20.927 1.00 93.19 170 SER A N 1
ATOM 1362 C CA . SER A 1 170 ? -19.564 -7.032 20.356 1.00 93.19 170 SER A CA 1
ATOM 1363 C C . SER A 1 170 ? -19.589 -8.162 19.326 1.00 93.19 170 SER A C 1
ATOM 1365 O O . SER A 1 170 ? -20.571 -8.900 19.259 1.00 93.19 170 SER A O 1
ATOM 1367 N N . ALA A 1 171 ? -18.508 -8.339 18.563 1.00 89.81 171 ALA A N 1
ATOM 1368 C CA . ALA A 1 171 ? -18.370 -9.422 17.592 1.00 89.81 171 ALA A CA 1
ATOM 1369 C C . ALA A 1 171 ? -17.661 -10.673 18.156 1.00 89.81 171 ALA A C 1
ATOM 1371 O O . ALA A 1 171 ? -17.528 -11.665 17.440 1.00 89.81 171 ALA A O 1
ATOM 1372 N N . GLY A 1 172 ? -17.215 -10.655 19.421 1.00 90.94 172 GLY A N 1
ATOM 1373 C CA . GLY A 1 172 ? -16.548 -11.790 20.072 1.00 90.94 172 GLY A CA 1
ATOM 1374 C C . GLY A 1 172 ? -15.237 -12.207 19.394 1.00 90.94 172 GLY A C 1
ATOM 1375 O O . GLY A 1 172 ? -15.016 -13.395 19.159 1.00 90.94 172 GLY A O 1
ATOM 1376 N N . LEU A 1 173 ? -14.397 -11.234 19.027 1.00 88.50 173 LEU A N 1
ATOM 1377 C CA . LEU A 1 173 ? -13.200 -11.445 18.209 1.00 88.50 173 LEU A CA 1
ATOM 1378 C C . LEU A 1 173 ? -11.920 -11.581 19.045 1.00 88.50 173 LEU A C 1
ATOM 1380 O O . LEU A 1 173 ? -11.606 -10.743 19.894 1.00 88.50 173 LEU A O 1
ATOM 1384 N N . ASP A 1 174 ? -11.105 -12.581 18.710 1.00 88.69 174 ASP A N 1
ATOM 1385 C CA . ASP A 1 174 ? -9.785 -12.770 19.320 1.00 88.69 174 ASP A CA 1
ATOM 1386 C C . ASP A 1 174 ? -8.741 -11.796 18.757 1.00 88.69 174 ASP A C 1
ATOM 1388 O O . ASP A 1 174 ? -7.922 -11.256 19.506 1.00 88.69 174 ASP A O 1
ATOM 1392 N N . LYS A 1 175 ? -8.785 -11.557 17.439 1.00 91.12 175 LYS A N 1
ATOM 1393 C CA . LYS A 1 175 ? -7.804 -10.774 16.679 1.00 91.12 175 LYS A CA 1
ATOM 1394 C C . LYS A 1 175 ? -8.467 -9.688 15.843 1.00 91.12 175 LYS A C 1
ATOM 1396 O O . LYS A 1 175 ? -9.548 -9.880 15.292 1.00 91.12 175 LYS A O 1
ATOM 1401 N N . VAL A 1 176 ? -7.760 -8.567 15.719 1.00 94.94 176 VAL A N 1
ATOM 1402 C CA . VAL A 1 176 ? -8.179 -7.374 14.984 1.00 94.94 176 VAL A CA 1
ATOM 1403 C C . VAL A 1 176 ? -6.970 -6.866 14.164 1.00 94.94 176 VAL A C 1
ATOM 1405 O O . VAL A 1 176 ? -5.881 -6.672 14.703 1.00 94.94 176 VAL A O 1
ATOM 1408 N N . ILE A 1 177 ? -7.142 -6.710 12.847 1.00 97.38 177 ILE A N 1
ATOM 1409 C CA . ILE A 1 177 ? -6.206 -6.163 11.855 1.00 97.38 177 ILE A CA 1
ATOM 1410 C C . ILE A 1 177 ? -6.847 -4.939 11.183 1.00 97.38 177 ILE A C 1
ATOM 1412 O O . ILE A 1 177 ? -7.849 -5.039 10.483 1.00 97.38 177 ILE A O 1
ATOM 1416 N N . VAL A 1 178 ? -6.262 -3.771 11.381 1.00 98.44 178 VAL A N 1
ATOM 1417 C CA . VAL A 1 178 ? -6.724 -2.506 10.813 1.00 98.44 178 VAL A CA 1
ATOM 1418 C C . VAL A 1 178 ? -5.994 -2.275 9.486 1.00 98.44 178 VAL A C 1
ATOM 1420 O O . VAL A 1 178 ? -4.771 -2.270 9.447 1.00 98.44 178 VAL A O 1
ATOM 1423 N N . LEU A 1 179 ? -6.724 -2.096 8.384 1.00 98.38 179 LEU A N 1
ATOM 1424 C CA . LEU A 1 179 ? -6.181 -1.831 7.052 1.00 98.38 179 LEU A CA 1
ATOM 1425 C C . LEU A 1 179 ? -6.702 -0.499 6.495 1.00 98.38 179 LEU A C 1
ATOM 1427 O O . LEU A 1 179 ? -7.898 -0.322 6.286 1.00 98.38 179 LEU A O 1
ATOM 1431 N N . TRP A 1 180 ? -5.796 0.438 6.232 1.00 98.62 180 TRP A N 1
ATOM 1432 C CA . TRP A 1 180 ? -6.118 1.722 5.625 1.00 98.62 180 TRP A CA 1
ATOM 1433 C C . TRP A 1 180 ? -6.321 1.582 4.114 1.00 98.62 180 TRP A C 1
ATOM 1435 O O . TRP A 1 180 ? -5.391 1.269 3.376 1.00 98.62 180 TRP A O 1
ATOM 1445 N N . THR A 1 181 ? -7.530 1.876 3.645 1.00 97.88 181 THR A N 1
ATOM 1446 C CA . THR A 1 181 ? -7.873 1.976 2.213 1.00 97.88 181 THR A CA 1
ATOM 1447 C C . THR A 1 181 ? -8.736 3.218 1.936 1.00 97.88 181 THR A C 1
ATOM 1449 O O . THR A 1 181 ? -9.599 3.233 1.056 1.00 97.88 181 THR A O 1
ATOM 1452 N N . ALA A 1 182 ? -8.547 4.268 2.739 1.00 97.69 182 ALA A N 1
ATOM 1453 C CA . ALA A 1 182 ? -9.204 5.550 2.525 1.00 97.69 182 ALA A CA 1
ATOM 1454 C C . ALA A 1 182 ? -8.508 6.343 1.402 1.00 97.69 182 ALA A C 1
ATOM 1456 O O . ALA A 1 182 ? -7.688 5.820 0.651 1.00 97.69 182 ALA A O 1
ATOM 1457 N N . ASN A 1 183 ? -8.867 7.616 1.263 1.00 98.19 183 ASN A N 1
ATOM 1458 C CA . ASN A 1 183 ? -8.213 8.521 0.329 1.00 98.19 183 ASN A CA 1
ATOM 1459 C C . ASN A 1 183 ? -6.698 8.594 0.585 1.00 98.19 183 ASN A C 1
ATOM 1461 O O . ASN A 1 183 ? -6.257 8.567 1.733 1.00 98.19 183 ASN A O 1
ATOM 1465 N N . THR A 1 184 ? -5.921 8.737 -0.493 1.00 98.12 184 THR A N 1
ATOM 1466 C CA . THR A 1 184 ? -4.489 9.040 -0.387 1.00 98.12 184 THR A CA 1
ATOM 1467 C C . THR A 1 184 ? -4.322 10.399 0.286 1.00 98.12 184 THR A C 1
ATOM 1469 O O . THR A 1 184 ? -4.870 11.396 -0.198 1.00 98.12 184 THR A O 1
ATOM 1472 N N . GLU A 1 185 ? -3.568 10.433 1.379 1.00 98.50 185 GLU A N 1
ATOM 1473 C CA . GLU A 1 185 ? -3.183 11.675 2.049 1.00 98.50 185 GLU A CA 1
ATOM 1474 C C . GLU A 1 185 ? -1.899 12.242 1.422 1.00 98.50 185 GLU A C 1
ATOM 1476 O O . GLU A 1 185 ? -1.156 11.527 0.749 1.00 98.50 185 GLU A O 1
ATOM 1481 N N . ARG A 1 186 ? -1.615 13.529 1.642 1.00 97.12 186 ARG A N 1
ATOM 1482 C CA . ARG A 1 186 ? -0.266 14.070 1.414 1.00 97.12 186 ARG A CA 1
ATOM 1483 C C . ARG A 1 186 ? 0.725 13.474 2.419 1.00 97.12 186 ARG A C 1
ATOM 1485 O O . ARG A 1 186 ? 0.327 12.939 3.453 1.00 97.12 186 ARG A O 1
ATOM 1492 N N . PHE A 1 187 ? 2.018 13.646 2.162 1.00 95.38 187 PHE A N 1
ATOM 1493 C CA . PHE A 1 187 ? 3.040 13.303 3.151 1.00 95.38 187 PHE A CA 1
ATOM 1494 C C . PHE A 1 187 ? 3.013 14.236 4.367 1.00 95.38 187 PHE A C 1
ATOM 1496 O O . PHE A 1 187 ? 2.730 15.435 4.260 1.00 95.38 187 PHE A O 1
ATOM 1503 N N . CYS A 1 188 ? 3.348 13.656 5.514 1.00 93.56 188 CYS A N 1
ATOM 1504 C CA . CYS A 1 188 ? 3.744 14.366 6.721 1.00 93.56 188 CYS A CA 1
ATOM 1505 C C . CYS A 1 188 ? 5.250 14.627 6.680 1.00 93.56 188 CYS A C 1
ATOM 1507 O O . CYS A 1 188 ? 6.022 13.746 6.292 1.00 93.56 188 CYS A O 1
ATOM 1509 N N . GLU A 1 189 ? 5.689 15.792 7.142 1.00 93.31 189 GLU A N 1
ATOM 1510 C CA . GLU A 1 189 ? 7.111 16.005 7.408 1.00 93.31 189 GLU A CA 1
ATOM 1511 C C . GLU A 1 189 ? 7.548 15.193 8.631 1.00 93.31 189 GLU A C 1
ATOM 1513 O O . GLU A 1 189 ? 6.806 15.067 9.608 1.00 93.31 189 GLU A O 1
ATOM 1518 N N . VAL A 1 190 ? 8.755 14.627 8.578 1.00 94.81 190 VAL A N 1
ATOM 1519 C CA . VAL A 1 190 ? 9.374 13.956 9.726 1.00 94.81 190 VAL A CA 1
ATOM 1520 C C . VAL A 1 190 ? 10.261 14.973 10.432 1.00 94.81 190 VAL A C 1
ATOM 1522 O O . VAL A 1 190 ? 11.282 15.388 9.886 1.00 94.81 190 VAL A O 1
ATOM 1525 N N . ILE A 1 191 ? 9.853 15.389 11.629 1.00 96.06 191 ILE A N 1
ATOM 1526 C CA . ILE A 1 191 ? 10.470 16.487 12.376 1.00 96.06 191 ILE A CA 1
ATOM 1527 C C . ILE A 1 191 ? 10.984 15.945 13.720 1.00 96.06 191 ILE A C 1
ATOM 1529 O O . ILE A 1 191 ? 10.189 15.394 14.496 1.00 96.06 191 ILE A O 1
ATOM 1533 N N . PRO A 1 192 ? 12.287 16.107 14.029 1.00 96.31 192 PRO A N 1
ATOM 1534 C CA . PRO A 1 192 ? 12.836 15.764 15.337 1.00 96.31 192 PRO A CA 1
ATOM 1535 C C . PRO A 1 192 ? 12.079 16.455 16.479 1.00 96.31 192 PRO A C 1
ATOM 1537 O O . PRO A 1 192 ? 11.791 17.648 16.407 1.00 96.31 192 PRO A O 1
ATOM 1540 N N . GLY A 1 193 ? 11.746 15.713 17.534 1.00 94.88 193 GLY A N 1
ATOM 1541 C CA . GLY A 1 193 ? 10.935 16.205 18.652 1.00 94.88 193 GLY A CA 1
ATOM 1542 C C . GLY A 1 193 ? 9.416 16.164 18.435 1.00 94.88 193 GLY A C 1
ATOM 1543 O O . GLY A 1 193 ? 8.679 16.415 19.388 1.00 94.88 193 GLY A O 1
ATOM 1544 N N . LEU A 1 194 ? 8.932 15.837 17.227 1.00 95.75 194 LEU A N 1
ATOM 1545 C CA . LEU A 1 194 ? 7.499 15.789 16.910 1.00 95.75 194 LEU A CA 1
ATOM 1546 C C . LEU A 1 194 ? 7.001 14.360 16.657 1.00 95.75 194 LEU A C 1
ATOM 1548 O O . LEU A 1 194 ? 6.063 13.904 17.309 1.00 95.75 194 LEU A O 1
ATOM 1552 N N . ASN A 1 195 ? 7.603 13.655 15.699 1.00 96.50 195 ASN A N 1
ATOM 1553 C CA . ASN A 1 195 ? 7.140 12.343 15.223 1.00 96.50 195 ASN A CA 1
ATOM 1554 C C . ASN A 1 195 ? 8.291 11.360 14.926 1.00 96.50 195 ASN A C 1
ATOM 1556 O O . ASN A 1 195 ? 8.106 10.337 14.260 1.00 96.50 195 ASN A O 1
ATOM 1560 N N . ASP A 1 196 ? 9.471 11.665 15.455 1.00 96.81 196 ASP A N 1
ATOM 1561 C CA . ASP A 1 196 ? 10.706 10.889 15.367 1.00 96.81 196 ASP A CA 1
ATOM 1562 C C . ASP A 1 196 ? 10.772 9.727 16.372 1.00 96.81 196 ASP A C 1
ATOM 1564 O O . ASP A 1 196 ? 11.338 8.683 16.059 1.00 96.81 196 ASP A O 1
ATOM 1568 N N . THR A 1 197 ? 10.163 9.877 17.551 1.00 98.44 197 THR A N 1
ATOM 1569 C CA . THR A 1 197 ? 10.105 8.840 18.596 1.00 98.44 197 THR A CA 1
ATOM 1570 C C . THR A 1 197 ? 8.672 8.540 19.023 1.00 98.44 197 THR A C 1
ATOM 1572 O O . THR A 1 197 ? 7.756 9.344 18.814 1.00 98.44 197 THR A O 1
ATOM 1575 N N . ALA A 1 198 ? 8.459 7.369 19.626 1.00 98.50 198 ALA A N 1
ATOM 1576 C CA . ALA A 1 198 ? 7.147 6.959 20.127 1.00 98.50 198 ALA A CA 1
ATOM 1577 C C . ALA A 1 198 ? 6.592 7.948 21.167 1.00 98.50 198 ALA A C 1
ATOM 1579 O O . ALA A 1 198 ? 5.411 8.296 21.130 1.00 98.50 198 ALA A O 1
ATOM 1580 N N . GLU A 1 199 ? 7.447 8.426 22.075 1.00 98.50 199 GLU A N 1
ATOM 1581 C CA . GLU A 1 199 ? 7.074 9.393 23.110 1.00 98.50 199 GLU A CA 1
ATOM 1582 C C . GLU A 1 199 ? 6.688 10.745 22.502 1.00 98.50 199 GLU A C 1
ATOM 1584 O O . GLU A 1 199 ? 5.616 11.275 22.809 1.00 98.50 199 GLU A O 1
ATOM 1589 N N . ASN A 1 200 ? 7.514 11.265 21.588 1.00 98.31 200 ASN A N 1
ATOM 1590 C CA . ASN A 1 200 ? 7.248 12.535 20.916 1.00 98.31 200 ASN A CA 1
ATOM 1591 C C . ASN A 1 200 ? 5.944 12.471 20.120 1.00 98.31 200 ASN A C 1
ATOM 1593 O O . ASN A 1 200 ? 5.106 13.358 20.261 1.00 98.31 200 ASN A O 1
ATOM 1597 N N . LEU A 1 201 ? 5.706 11.387 19.374 1.00 98.50 201 LEU A N 1
ATOM 1598 C CA . LEU A 1 201 ? 4.471 11.218 18.609 1.00 98.50 201 LEU A CA 1
ATOM 1599 C C . LEU A 1 201 ? 3.227 11.211 19.513 1.00 98.50 201 LEU A C 1
ATOM 1601 O O . LEU A 1 201 ? 2.239 11.887 19.218 1.00 98.50 201 LEU A O 1
ATOM 1605 N N . LEU A 1 202 ? 3.264 10.485 20.634 1.00 98.50 202 LEU A N 1
ATOM 1606 C CA . LEU A 1 202 ? 2.151 10.462 21.588 1.00 98.50 202 LEU A CA 1
ATOM 1607 C C . LEU A 1 202 ? 1.924 11.839 22.226 1.00 98.50 202 LEU A C 1
ATOM 1609 O O . LEU A 1 202 ? 0.776 12.272 22.351 1.00 98.50 202 LEU A O 1
ATOM 1613 N N . ARG A 1 203 ? 2.997 12.555 22.580 1.00 98.06 203 ARG A N 1
ATOM 1614 C CA . ARG A 1 203 ? 2.921 13.927 23.098 1.00 98.06 203 ARG A CA 1
ATOM 1615 C C . ARG A 1 203 ? 2.329 14.891 22.068 1.00 98.06 203 ARG A C 1
ATOM 1617 O O . ARG A 1 203 ? 1.459 15.683 22.419 1.00 98.06 203 ARG A O 1
ATOM 1624 N N . THR A 1 204 ? 2.739 14.796 20.808 1.00 97.69 204 THR A N 1
ATOM 1625 C CA . THR A 1 204 ? 2.219 15.586 19.681 1.00 97.69 204 THR A CA 1
ATOM 1626 C C . THR A 1 204 ? 0.708 15.414 19.530 1.00 97.69 204 THR A C 1
ATOM 1628 O O . THR A 1 204 ? -0.015 16.405 19.404 1.00 97.69 204 THR A O 1
ATOM 1631 N N . ILE A 1 205 ? 0.207 14.177 19.635 1.00 97.88 205 ILE A N 1
ATOM 1632 C CA . ILE A 1 205 ? -1.237 13.895 19.612 1.00 97.88 205 ILE A CA 1
ATOM 1633 C C . ILE A 1 205 ? -1.947 14.542 20.810 1.00 97.88 205 ILE A C 1
ATOM 1635 O O . ILE A 1 205 ? -3.012 15.138 20.638 1.00 97.88 205 ILE A O 1
ATOM 1639 N N . GLN A 1 206 ? -1.365 14.460 22.010 1.00 97.25 206 GLN A N 1
ATOM 1640 C CA . GLN A 1 206 ? -1.942 15.069 23.216 1.00 97.25 206 GLN A CA 1
ATOM 1641 C C . GLN A 1 206 ? -2.019 16.595 23.129 1.00 97.25 206 GLN A C 1
ATOM 1643 O O . GLN A 1 206 ? -3.014 17.186 23.541 1.00 97.25 206 GLN A O 1
ATOM 1648 N N . LEU A 1 207 ? -1.001 17.230 22.548 1.00 95.62 207 LEU A N 1
ATOM 1649 C CA . LEU A 1 207 ? -0.956 18.679 22.343 1.00 95.62 207 LEU A CA 1
ATOM 1650 C C . LEU A 1 207 ? -1.838 19.157 21.177 1.00 95.62 207 LEU A C 1
ATOM 1652 O O . LEU A 1 207 ? -2.017 20.360 21.011 1.00 95.62 207 LEU A O 1
ATOM 1656 N N . GLY A 1 208 ? -2.398 18.244 20.375 1.00 90.94 208 GLY A N 1
ATOM 1657 C CA . GLY A 1 208 ? -3.244 18.591 19.231 1.00 90.94 208 GLY A CA 1
ATOM 1658 C C . GLY A 1 208 ? -2.482 19.200 18.051 1.00 90.94 208 GLY A C 1
ATOM 1659 O O . GLY A 1 208 ? -3.084 19.918 17.256 1.00 90.94 208 GLY A O 1
ATOM 1660 N N . LEU A 1 209 ? -1.180 18.921 17.942 1.00 92.00 209 LEU A N 1
ATOM 1661 C CA . LEU A 1 209 ? -0.327 19.374 16.840 1.00 92.00 209 LEU A CA 1
ATOM 1662 C C . LEU A 1 209 ? -0.590 18.563 15.552 1.00 92.00 209 LEU A C 1
ATOM 1664 O O . LEU A 1 209 ? -1.468 17.695 15.511 1.00 92.00 209 LEU A O 1
ATOM 1668 N N . GLU A 1 210 ? 0.145 18.865 14.476 1.00 86.75 210 GLU A N 1
ATOM 1669 C CA . GLU A 1 210 ? -0.048 18.233 13.166 1.00 86.75 210 GLU A CA 1
ATOM 1670 C C . GLU A 1 210 ? 0.223 16.719 13.210 1.00 86.75 210 GLU A C 1
ATOM 1672 O O . GLU A 1 210 ? 1.355 16.264 13.359 1.00 86.75 210 GLU A O 1
ATOM 1677 N N . VAL A 1 211 ? -0.845 15.934 13.051 1.00 94.94 211 VAL A N 1
ATOM 1678 C CA . VAL A 1 211 ? -0.829 14.474 12.913 1.00 94.94 211 VAL A CA 1
ATOM 1679 C C . VAL A 1 211 ? -1.900 14.108 11.896 1.00 94.94 211 VAL A C 1
ATOM 1681 O O . VAL A 1 211 ? -3.037 14.578 12.008 1.00 94.94 211 VAL A O 1
ATOM 1684 N N . SER A 1 212 ? -1.553 13.287 10.904 1.00 97.12 212 SER A N 1
ATOM 1685 C CA . SER A 1 212 ? -2.518 12.867 9.889 1.00 97.12 212 SER A CA 1
ATOM 1686 C C . SER A 1 212 ? -3.591 11.941 10.474 1.00 97.12 212 SER A C 1
ATOM 1688 O O . SER A 1 212 ? -3.354 11.259 11.481 1.00 97.12 212 SER A O 1
ATOM 1690 N N . PRO A 1 213 ? -4.775 11.859 9.838 1.00 98.31 213 PRO A N 1
ATOM 1691 C CA . PRO A 1 213 ? -5.779 10.873 10.218 1.00 98.31 213 PRO A CA 1
ATOM 1692 C C . PRO A 1 213 ? -5.212 9.448 10.190 1.00 98.31 213 PRO A C 1
ATOM 1694 O O . PRO A 1 213 ? -5.378 8.712 11.162 1.00 98.31 213 PRO A O 1
ATOM 1697 N N . SER A 1 214 ? -4.485 9.068 9.135 1.00 98.50 214 SER A N 1
ATOM 1698 C CA . SER A 1 214 ? -3.878 7.735 9.045 1.00 98.50 214 SER A CA 1
ATOM 1699 C C . SER A 1 214 ? -2.915 7.420 10.195 1.00 98.50 214 SER A C 1
ATOM 1701 O O . SER A 1 214 ? -2.954 6.306 10.724 1.00 98.50 214 SER A O 1
ATOM 1703 N N . THR A 1 215 ? -2.109 8.385 10.654 1.00 98.50 215 THR A N 1
ATOM 1704 C CA . THR A 1 215 ? -1.225 8.195 11.816 1.00 98.50 215 THR A CA 1
ATOM 1705 C C . THR A 1 215 ? -2.027 8.012 13.106 1.00 98.50 215 THR A C 1
ATOM 1707 O O . THR A 1 215 ? -1.653 7.174 13.927 1.00 98.50 215 THR A O 1
ATOM 1710 N N . LEU A 1 216 ? -3.162 8.704 13.285 1.00 98.44 216 LEU A N 1
ATOM 1711 C CA . LEU A 1 216 ? -4.049 8.468 14.436 1.00 98.44 216 LEU A CA 1
ATOM 1712 C C . LEU A 1 216 ? -4.607 7.040 14.437 1.00 98.44 216 LEU A C 1
ATOM 1714 O O . LEU A 1 216 ? -4.596 6.385 15.479 1.00 98.44 216 LEU A O 1
ATOM 1718 N N . PHE A 1 217 ? -5.040 6.529 13.280 1.00 98.81 217 PHE A N 1
ATOM 1719 C CA . PHE A 1 217 ? -5.499 5.141 13.159 1.00 98.81 217 PHE A CA 1
ATOM 1720 C C . PHE A 1 217 ? -4.373 4.134 13.415 1.00 98.81 217 PHE A C 1
ATOM 1722 O O . PHE A 1 217 ? -4.600 3.142 14.111 1.00 98.81 217 PHE A O 1
ATOM 1729 N N . ALA A 1 218 ? -3.160 4.387 12.917 1.00 98.75 218 ALA A N 1
ATOM 1730 C CA . ALA A 1 218 ? -2.003 3.535 13.181 1.00 98.75 218 ALA A CA 1
ATOM 1731 C C . ALA A 1 218 ? -1.681 3.477 14.682 1.00 98.75 218 ALA A C 1
ATOM 1733 O O . ALA A 1 218 ? -1.595 2.391 15.254 1.00 98.75 218 ALA A O 1
ATOM 1734 N N . VAL A 1 219 ? -1.592 4.635 15.345 1.00 98.81 219 VAL A N 1
ATOM 1735 C CA . VAL A 1 219 ? -1.324 4.723 16.787 1.00 98.81 219 VAL A CA 1
ATOM 1736 C C . VAL A 1 219 ? -2.441 4.066 17.600 1.00 98.81 219 VAL A C 1
ATOM 1738 O O . VAL A 1 219 ? -2.141 3.284 18.500 1.00 98.81 219 VAL A O 1
ATOM 1741 N N . ALA A 1 220 ? -3.716 4.305 17.272 1.00 98.81 220 ALA A N 1
ATOM 1742 C CA . ALA A 1 220 ? -4.841 3.651 17.945 1.00 98.81 220 ALA A CA 1
ATOM 1743 C C . ALA A 1 220 ? -4.752 2.125 17.836 1.00 98.81 220 ALA A C 1
ATOM 1745 O O . ALA A 1 220 ? -4.864 1.429 18.842 1.00 98.81 220 ALA A O 1
ATOM 1746 N N . SER A 1 221 ? -4.489 1.615 16.631 1.00 98.81 221 SER A N 1
ATOM 1747 C CA . SER A 1 221 ? -4.362 0.178 16.368 1.00 98.81 221 SER A CA 1
ATOM 1748 C C . SER A 1 221 ? -3.237 -0.436 17.194 1.00 98.81 221 SER A C 1
ATOM 1750 O O . SER A 1 221 ? -3.454 -1.418 17.901 1.00 98.81 221 SER A O 1
ATOM 1752 N N . ILE A 1 222 ? -2.058 0.192 17.182 1.00 98.81 222 ILE A N 1
ATOM 1753 C CA . ILE A 1 222 ? -0.888 -0.274 17.930 1.00 98.81 222 ILE A CA 1
ATOM 1754 C C . ILE A 1 222 ? -1.156 -0.273 19.443 1.00 98.81 222 ILE A C 1
ATOM 1756 O O . ILE A 1 222 ? -0.807 -1.233 20.132 1.00 98.81 222 ILE A O 1
ATOM 1760 N N . LEU A 1 223 ? -1.803 0.770 19.972 1.00 98.75 223 LEU A N 1
ATOM 1761 C CA . LEU A 1 223 ? -2.152 0.858 21.394 1.00 98.75 223 LEU A CA 1
ATOM 1762 C C . LEU A 1 223 ? -3.186 -0.191 21.827 1.00 98.75 223 LEU A C 1
ATOM 1764 O O . LEU A 1 223 ? -3.172 -0.594 22.989 1.00 98.75 223 LEU A O 1
ATOM 1768 N N . GLU A 1 224 ? -4.038 -0.658 20.912 1.00 98.50 224 GLU A N 1
ATOM 1769 C CA . GLU A 1 224 ? -4.999 -1.745 21.145 1.00 98.50 224 GLU A CA 1
ATOM 1770 C C . GLU A 1 224 ? -4.454 -3.138 20.786 1.00 98.50 224 GLU A C 1
ATOM 1772 O O . GLU A 1 224 ? -5.199 -4.119 20.788 1.00 98.50 224 GLU A O 1
ATOM 1777 N N . GLY A 1 225 ? -3.159 -3.262 20.472 1.00 97.88 225 GLY A N 1
ATOM 1778 C CA . GLY A 1 225 ? -2.545 -4.547 20.120 1.00 97.88 225 GLY A CA 1
ATOM 1779 C C . GLY A 1 225 ? -2.985 -5.097 18.756 1.00 97.88 225 GLY A C 1
ATOM 1780 O O . GLY A 1 225 ? -2.844 -6.291 18.496 1.00 97.88 225 GLY A O 1
ATOM 1781 N N . CYS A 1 226 ? -3.547 -4.248 17.897 1.00 98.12 226 CYS A N 1
ATOM 1782 C CA . CYS A 1 226 ? -4.097 -4.602 16.594 1.00 98.12 226 CYS A CA 1
ATOM 1783 C C . CYS A 1 226 ? -3.089 -4.278 15.491 1.00 98.12 226 CYS A C 1
ATOM 1785 O O . CYS A 1 226 ? -2.528 -3.183 15.468 1.00 98.12 226 CYS A O 1
ATOM 1787 N N . ALA A 1 227 ? -2.876 -5.203 14.553 1.00 98.44 227 ALA A N 1
ATOM 1788 C CA . ALA A 1 227 ? -1.967 -4.944 13.437 1.00 98.44 227 ALA A CA 1
ATOM 1789 C C . ALA A 1 227 ? -2.491 -3.793 12.562 1.00 98.44 227 ALA A C 1
ATOM 1791 O O . ALA A 1 227 ? -3.703 -3.677 12.397 1.00 98.44 227 ALA A O 1
ATOM 1792 N N . PHE A 1 228 ? -1.602 -2.981 11.984 1.00 98.75 228 PHE A N 1
ATOM 1793 C CA . PHE A 1 228 ? -1.978 -1.877 11.094 1.00 98.75 228 PHE A CA 1
ATOM 1794 C C . PHE A 1 228 ? -1.318 -1.997 9.717 1.00 98.75 228 PHE A C 1
ATOM 1796 O O . PHE A 1 228 ? -0.096 -2.052 9.611 1.00 98.75 228 PHE A O 1
ATOM 1803 N N . LEU A 1 229 ? -2.115 -2.005 8.652 1.00 98.69 229 LEU A N 1
ATOM 1804 C CA . LEU A 1 229 ? -1.652 -2.134 7.272 1.00 98.69 229 LEU A CA 1
ATOM 1805 C C . LEU A 1 229 ? -2.014 -0.879 6.479 1.00 98.69 229 LEU A C 1
ATOM 1807 O O . LEU A 1 229 ? -3.188 -0.534 6.366 1.00 98.69 229 LEU A O 1
ATOM 1811 N N . ASN A 1 230 ? -1.027 -0.211 5.894 1.00 98.50 230 ASN A N 1
ATOM 1812 C CA . ASN A 1 230 ? -1.234 0.974 5.077 1.00 98.50 230 ASN A CA 1
ATOM 1813 C C . ASN A 1 230 ? -1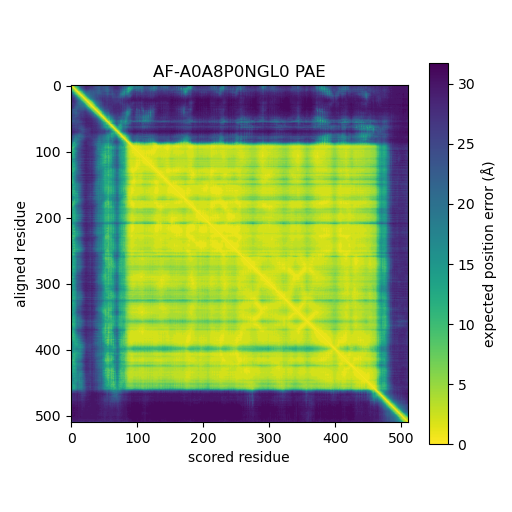.362 0.606 3.593 1.00 98.50 230 ASN A C 1
ATOM 1815 O O . ASN A 1 230 ? -0.383 0.317 2.908 1.00 98.50 230 ASN A O 1
ATOM 1819 N N . GLY A 1 231 ? -2.591 0.617 3.084 1.00 98.00 231 GLY A N 1
ATOM 1820 C CA . GLY A 1 231 ? -2.894 0.347 1.680 1.00 98.00 231 GLY A CA 1
ATOM 1821 C C . GLY A 1 231 ? -2.728 1.542 0.744 1.00 98.00 231 GLY A C 1
ATOM 1822 O O . GLY A 1 231 ? -2.975 1.415 -0.454 1.00 98.00 231 GLY A O 1
ATOM 1823 N N . SER A 1 232 ? -2.339 2.706 1.263 1.00 97.25 232 SER A N 1
ATOM 1824 C CA . SER A 1 232 ? -2.178 3.961 0.519 1.00 97.25 232 SER A CA 1
ATOM 1825 C C . SER A 1 232 ? -0.723 4.441 0.576 1.00 97.25 232 SER A C 1
ATOM 1827 O O . SER A 1 232 ? 0.061 3.886 1.343 1.00 97.25 232 SER A O 1
ATOM 1829 N N . PRO A 1 233 ? -0.312 5.408 -0.265 1.00 97.25 233 PRO A N 1
ATOM 1830 C CA . PRO A 1 233 ? 1.102 5.732 -0.417 1.00 97.25 233 PRO A CA 1
ATOM 1831 C C . PRO A 1 233 ? 1.634 6.750 0.591 1.00 97.25 233 PRO A C 1
ATOM 1833 O O . PRO A 1 233 ? 2.836 6.984 0.585 1.00 97.25 233 PRO A O 1
ATOM 1836 N N . GLN A 1 234 ? 0.791 7.400 1.403 1.00 97.69 234 GLN A N 1
ATOM 1837 C CA . GLN A 1 234 ? 1.285 8.371 2.382 1.00 97.69 234 GLN A CA 1
ATOM 1838 C C . GLN A 1 234 ? 2.186 7.710 3.437 1.00 97.69 234 GLN A C 1
ATOM 1840 O O . GLN A 1 234 ? 1.977 6.552 3.796 1.00 97.69 234 GLN A O 1
ATOM 1845 N N . ASN A 1 235 ? 3.128 8.470 3.995 1.00 96.94 235 ASN A N 1
ATOM 1846 C CA . ASN A 1 235 ? 4.099 8.012 4.992 1.00 96.94 235 ASN A CA 1
ATOM 1847 C C . ASN A 1 235 ? 3.513 7.927 6.418 1.00 96.94 235 ASN A C 1
ATOM 1849 O O . ASN A 1 235 ? 4.058 8.491 7.365 1.00 96.94 235 ASN A O 1
ATOM 1853 N N . THR A 1 236 ? 2.395 7.212 6.582 1.00 98.19 236 THR A N 1
ATOM 1854 C CA . THR A 1 236 ? 1.689 7.037 7.864 1.00 98.19 236 THR A CA 1
ATOM 1855 C C . THR A 1 236 ? 2.603 6.523 8.980 1.00 98.19 236 THR A C 1
ATOM 1857 O O . THR A 1 236 ? 2.525 6.978 10.126 1.00 98.19 236 THR A O 1
ATOM 1860 N N . LEU A 1 237 ? 3.462 5.557 8.647 1.00 97.50 237 LEU A N 1
ATOM 1861 C CA . LEU A 1 237 ? 4.344 4.853 9.574 1.00 97.50 237 LEU A CA 1
ATOM 1862 C C . LEU A 1 237 ? 5.669 5.612 9.753 1.00 97.50 237 LEU A C 1
ATOM 1864 O O . LEU A 1 237 ? 6.747 5.107 9.453 1.00 97.50 237 LEU A O 1
ATOM 1868 N N . VAL A 1 238 ? 5.564 6.847 10.253 1.00 97.31 238 VAL A N 1
ATOM 1869 C CA . VAL A 1 238 ? 6.696 7.690 10.678 1.00 97.31 238 VAL A CA 1
ATOM 1870 C C . VAL A 1 238 ? 7.563 6.986 11.739 1.00 97.31 238 VAL A C 1
ATOM 1872 O O . VAL A 1 238 ? 7.074 6.065 12.405 1.00 97.31 238 VAL A O 1
ATOM 1875 N N . PRO A 1 239 ? 8.824 7.411 11.962 1.00 97.75 239 PRO A N 1
ATOM 1876 C CA . PRO A 1 239 ? 9.731 6.733 12.890 1.00 97.75 239 PRO A CA 1
ATOM 1877 C C . PRO A 1 239 ? 9.144 6.499 14.290 1.00 97.75 239 PRO A C 1
ATOM 1879 O O . PRO A 1 239 ? 9.242 5.387 14.808 1.00 97.75 239 PRO A O 1
ATOM 1882 N N . GLY A 1 240 ? 8.417 7.473 14.850 1.00 98.00 240 GLY A N 1
ATOM 1883 C CA . GLY A 1 240 ? 7.753 7.303 16.143 1.00 98.00 240 GLY A CA 1
ATOM 1884 C C . GLY A 1 240 ? 6.644 6.243 16.152 1.00 98.00 240 GLY A C 1
ATOM 1885 O O . GLY A 1 240 ? 6.472 5.534 17.143 1.00 98.00 240 GLY A O 1
ATOM 1886 N N . ALA A 1 241 ? 5.923 6.062 15.041 1.00 98.25 241 ALA A N 1
ATOM 1887 C CA . ALA A 1 241 ? 4.911 5.013 14.912 1.00 98.25 241 ALA A CA 1
ATOM 1888 C C . ALA A 1 241 ? 5.554 3.622 14.776 1.00 98.25 241 ALA A C 1
ATOM 1890 O O . ALA A 1 241 ? 5.084 2.662 15.391 1.00 98.25 241 ALA A O 1
ATOM 1891 N N . LEU A 1 242 ? 6.653 3.514 14.019 1.00 98.38 242 LEU A N 1
ATOM 1892 C CA . LEU A 1 242 ? 7.437 2.279 13.898 1.00 98.38 242 LEU A CA 1
ATOM 1893 C C . LEU A 1 242 ? 8.052 1.871 15.239 1.00 98.38 242 LEU A C 1
ATOM 1895 O O . LEU A 1 242 ? 8.005 0.698 15.620 1.00 98.38 242 LEU A O 1
ATOM 1899 N N . GLU A 1 243 ? 8.593 2.838 15.980 1.00 98.50 243 GLU A N 1
ATOM 1900 C CA . GLU A 1 243 ? 9.124 2.598 17.314 1.00 98.50 243 GLU A CA 1
ATOM 1901 C C . GLU A 1 243 ? 8.023 2.124 18.272 1.00 98.50 243 GLU A C 1
ATOM 1903 O O . GLU A 1 243 ? 8.206 1.119 18.964 1.00 98.50 243 GLU A O 1
ATOM 1908 N N . LEU A 1 244 ? 6.855 2.776 18.263 1.00 98.75 244 LEU A N 1
ATOM 1909 C CA . LEU A 1 244 ? 5.711 2.377 19.084 1.00 98.75 244 LEU A CA 1
ATOM 1910 C C . LEU A 1 244 ? 5.248 0.947 18.751 1.00 98.75 244 LEU A C 1
ATOM 1912 O O . LEU A 1 244 ? 4.995 0.154 19.661 1.00 98.75 244 LEU A O 1
ATOM 1916 N N . ALA A 1 245 ? 5.186 0.584 17.465 1.00 98.56 245 ALA A N 1
ATOM 1917 C CA . ALA A 1 245 ? 4.844 -0.770 17.025 1.00 98.56 245 ALA A CA 1
ATOM 1918 C C . ALA A 1 245 ? 5.837 -1.816 17.554 1.00 98.56 245 ALA A C 1
ATOM 1920 O O . ALA A 1 245 ? 5.419 -2.877 18.026 1.00 98.56 245 ALA A O 1
ATOM 1921 N N . ARG A 1 246 ? 7.139 -1.498 17.546 1.00 97.94 246 ARG A N 1
ATOM 1922 C CA . ARG A 1 246 ? 8.200 -2.352 18.103 1.00 97.94 246 ARG A CA 1
ATOM 1923 C C . ARG A 1 246 ? 8.065 -2.513 19.616 1.00 97.94 246 ARG A C 1
ATOM 1925 O O . ARG A 1 246 ? 8.120 -3.636 20.113 1.00 97.94 246 ARG A O 1
ATOM 1932 N N . GLN A 1 247 ? 7.848 -1.418 20.347 1.00 98.06 247 GLN A N 1
ATOM 1933 C CA . GLN A 1 247 ? 7.652 -1.439 21.803 1.00 98.06 247 GLN A CA 1
ATOM 1934 C C . GLN A 1 247 ? 6.437 -2.293 22.200 1.00 98.06 247 GLN A C 1
ATOM 1936 O O . GLN A 1 247 ? 6.488 -3.034 23.181 1.00 98.06 247 GLN A O 1
ATOM 1941 N N . ARG A 1 248 ? 5.353 -2.228 21.417 1.00 97.94 248 ARG A N 1
ATOM 1942 C CA . ARG A 1 248 ? 4.118 -2.993 21.646 1.00 97.94 248 ARG A CA 1
ATOM 1943 C C . ARG A 1 248 ? 4.121 -4.392 21.028 1.00 97.94 248 ARG A C 1
ATOM 1945 O O . ARG A 1 248 ? 3.172 -5.135 21.259 1.00 97.94 248 ARG A O 1
ATOM 1952 N N . ARG A 1 249 ? 5.166 -4.761 20.273 1.00 96.50 249 ARG A N 1
ATOM 1953 C CA . ARG A 1 249 ? 5.266 -6.023 19.513 1.00 96.50 249 ARG A CA 1
ATOM 1954 C C . ARG A 1 249 ? 4.054 -6.261 18.603 1.00 96.50 249 ARG A C 1
ATOM 1956 O O . ARG A 1 249 ? 3.547 -7.373 18.489 1.00 96.50 249 ARG A O 1
ATOM 1963 N N . VAL A 1 250 ? 3.584 -5.192 17.968 1.00 97.75 250 VAL A N 1
ATOM 1964 C CA . VAL A 1 250 ? 2.459 -5.211 17.028 1.00 97.75 250 VAL A CA 1
ATOM 1965 C C . VAL A 1 250 ? 2.989 -5.168 15.605 1.00 97.75 250 VAL A C 1
ATOM 1967 O O . VAL A 1 250 ? 4.004 -4.524 15.331 1.00 97.75 250 VAL A O 1
ATOM 1970 N N . PHE A 1 251 ? 2.292 -5.851 14.699 1.00 98.62 251 PHE A N 1
ATOM 1971 C CA . PHE A 1 251 ? 2.636 -5.834 13.289 1.00 98.62 251 PHE A CA 1
ATOM 1972 C C . PHE A 1 251 ? 2.132 -4.594 12.570 1.00 98.62 251 PHE A C 1
ATOM 1974 O O . PHE A 1 251 ? 0.974 -4.203 12.696 1.00 98.62 251 PHE A O 1
ATOM 1981 N N . VAL A 1 252 ? 3.007 -4.033 11.751 1.00 98.69 252 VAL A N 1
ATOM 1982 C CA . VAL A 1 252 ? 2.711 -2.972 10.805 1.00 98.69 252 VAL A CA 1
ATOM 1983 C C . VAL A 1 252 ? 3.219 -3.355 9.420 1.00 98.69 252 VAL A C 1
ATOM 1985 O O . VAL A 1 252 ? 4.188 -4.106 9.281 1.00 98.69 252 VAL A O 1
ATOM 1988 N N . GLY A 1 253 ? 2.553 -2.863 8.383 1.00 97.94 253 GLY A N 1
ATOM 1989 C CA . GLY A 1 253 ? 2.934 -3.108 6.996 1.00 97.94 253 GLY A CA 1
ATOM 1990 C C . GLY A 1 253 ? 2.410 -2.018 6.075 1.00 97.94 253 GLY A C 1
ATOM 1991 O O . GLY A 1 253 ? 1.473 -1.308 6.422 1.00 97.94 253 GLY A O 1
ATOM 1992 N N . GLY A 1 254 ? 3.023 -1.893 4.911 1.00 96.12 254 GLY A N 1
ATOM 1993 C CA . GLY A 1 254 ? 2.768 -0.831 3.946 1.00 96.12 254 GLY A CA 1
ATOM 1994 C C . GLY A 1 254 ? 3.957 -0.704 2.994 1.00 96.12 254 GLY A C 1
ATOM 1995 O O . GLY A 1 254 ? 4.901 -1.484 3.115 1.00 96.12 254 GLY A O 1
ATOM 1996 N N . ASP A 1 255 ? 3.959 0.206 2.027 1.00 95.69 255 ASP A N 1
ATOM 1997 C CA . ASP A 1 255 ? 2.905 1.173 1.698 1.00 95.69 255 ASP A CA 1
ATOM 1998 C C . ASP A 1 255 ? 2.381 0.977 0.256 1.00 95.69 255 ASP A C 1
ATOM 2000 O O . ASP A 1 255 ? 3.095 0.516 -0.644 1.00 95.69 255 ASP A O 1
ATOM 2004 N N . ASP A 1 256 ? 1.118 1.365 0.044 1.00 97.50 256 ASP A N 1
ATOM 2005 C CA . ASP A 1 256 ? 0.361 1.365 -1.222 1.00 97.50 256 ASP A CA 1
ATOM 2006 C C . ASP A 1 256 ? 0.132 -0.005 -1.894 1.00 97.50 256 ASP A C 1
ATOM 2008 O O . ASP A 1 256 ? 1.067 -0.732 -2.215 1.00 97.50 256 ASP A O 1
ATOM 2012 N N . PHE A 1 257 ? -1.114 -0.363 -2.223 1.00 97.19 257 PHE A N 1
ATOM 2013 C CA . PHE A 1 257 ? -1.415 -1.660 -2.852 1.00 97.19 257 PHE A CA 1
ATOM 2014 C C . PHE A 1 257 ? -0.749 -1.857 -4.214 1.00 97.19 257 PHE A C 1
ATOM 2016 O O . PHE A 1 257 ? -0.921 -1.063 -5.138 1.00 97.19 257 PHE A O 1
ATOM 2023 N N . LYS A 1 258 ? -0.084 -2.991 -4.423 1.00 96.69 258 LYS A N 1
ATOM 2024 C CA . LYS A 1 258 ? 0.493 -3.365 -5.721 1.00 96.69 258 LYS A CA 1
ATOM 2025 C C . LYS A 1 258 ? -0.502 -4.161 -6.575 1.00 96.69 258 LYS A C 1
ATOM 2027 O O . LYS A 1 258 ? -0.409 -5.383 -6.674 1.00 96.69 258 LYS A O 1
ATOM 2032 N N . SER A 1 259 ? -1.453 -3.451 -7.189 1.00 89.44 259 SER A N 1
ATOM 2033 C CA . SER A 1 259 ? -2.553 -4.012 -7.996 1.00 89.44 259 SER A CA 1
ATOM 2034 C C . SER A 1 259 ? -2.160 -4.343 -9.448 1.00 89.44 259 SER A C 1
ATOM 2036 O O . SER A 1 259 ? -1.809 -5.484 -9.751 1.00 89.44 259 SER A O 1
ATOM 2038 N N . GLY A 1 260 ? -2.227 -3.354 -10.345 1.00 91.06 260 GLY A N 1
ATOM 2039 C CA . GLY A 1 260 ? -2.096 -3.504 -11.801 1.00 91.06 260 GLY A CA 1
ATOM 2040 C C . GLY A 1 260 ? -0.725 -3.095 -12.349 1.00 91.06 260 GLY A C 1
ATOM 2041 O O . GLY A 1 260 ? 0.211 -3.892 -12.352 1.00 91.06 260 GLY A O 1
ATOM 2042 N N . GLN A 1 261 ? -0.597 -1.844 -12.816 1.00 94.75 261 GLN A N 1
ATOM 2043 C CA . GLN A 1 261 ? 0.597 -1.328 -13.519 1.00 94.75 261 GLN A CA 1
ATOM 2044 C C . GLN A 1 261 ? 1.910 -1.614 -12.776 1.00 94.75 261 GLN A C 1
ATOM 2046 O O . GLN A 1 261 ? 2.807 -2.239 -13.329 1.00 94.75 261 GLN A O 1
ATOM 2051 N N . THR A 1 262 ? 2.020 -1.215 -11.506 1.00 94.12 262 THR A N 1
ATOM 2052 C CA . THR A 1 262 ? 3.255 -1.399 -10.726 1.00 94.12 262 THR A CA 1
ATOM 2053 C C . THR A 1 262 ? 3.608 -2.874 -10.521 1.00 94.12 262 THR A C 1
ATOM 2055 O O . THR A 1 262 ? 4.783 -3.220 -10.477 1.00 94.12 262 THR A O 1
ATOM 2058 N N . LYS A 1 263 ? 2.606 -3.759 -10.452 1.00 96.56 263 LYS A N 1
ATOM 2059 C CA . LYS A 1 263 ? 2.822 -5.207 -10.343 1.00 96.56 263 LYS A CA 1
ATOM 2060 C C . LYS A 1 263 ? 3.418 -5.791 -11.622 1.00 96.56 263 LYS A C 1
ATOM 2062 O O . LYS A 1 263 ? 4.257 -6.679 -11.549 1.00 96.56 263 LYS A O 1
ATOM 2067 N N . VAL A 1 264 ? 2.985 -5.295 -12.784 1.00 96.88 264 VAL A N 1
ATOM 2068 C CA . VAL A 1 264 ? 3.568 -5.660 -14.085 1.00 96.88 264 VAL A CA 1
ATOM 2069 C C . VAL A 1 264 ? 4.968 -5.070 -14.221 1.00 96.88 264 VAL A C 1
ATOM 2071 O O . VAL A 1 264 ? 5.887 -5.792 -14.593 1.00 96.88 264 VAL A O 1
ATOM 2074 N N . LYS A 1 265 ? 5.158 -3.800 -13.845 1.00 96.56 265 LYS A N 1
ATOM 2075 C CA . LYS A 1 265 ? 6.463 -3.128 -13.865 1.00 96.56 265 LYS A CA 1
ATOM 2076 C C . LYS A 1 265 ? 7.521 -3.900 -13.077 1.00 96.56 265 LYS A C 1
ATOM 2078 O O . LYS A 1 265 ? 8.586 -4.178 -13.613 1.00 96.56 265 LYS A O 1
ATOM 2083 N N . SER A 1 266 ? 7.206 -4.321 -11.850 1.00 96.06 266 SER A N 1
ATOM 2084 C CA . SER A 1 266 ? 8.152 -5.062 -11.004 1.00 96.06 266 SER A CA 1
ATOM 2085 C C . SER A 1 266 ? 8.430 -6.501 -11.463 1.00 96.06 266 SER A C 1
ATOM 2087 O O . SER A 1 266 ? 9.295 -7.172 -10.901 1.00 96.06 266 SER A O 1
ATOM 2089 N N . VAL A 1 267 ? 7.694 -6.997 -12.461 1.00 97.50 267 VAL A N 1
ATOM 2090 C CA . VAL A 1 267 ? 8.028 -8.222 -13.201 1.00 97.50 267 VAL A CA 1
ATOM 2091 C C . VAL A 1 267 ? 8.884 -7.889 -14.414 1.00 97.50 267 VAL A C 1
ATOM 2093 O O . VAL A 1 267 ? 9.880 -8.560 -14.661 1.00 97.50 267 VAL A O 1
ATOM 2096 N N . LEU A 1 268 ? 8.474 -6.882 -15.185 1.00 97.12 268 LEU A N 1
ATOM 2097 C CA . LEU A 1 268 ? 9.085 -6.575 -16.467 1.00 97.12 268 LEU A CA 1
ATOM 2098 C C . LEU A 1 268 ? 10.506 -6.040 -16.298 1.00 97.12 268 LEU A C 1
ATOM 2100 O O . LEU A 1 268 ? 11.397 -6.508 -16.990 1.00 97.12 268 LEU A O 1
ATOM 2104 N N . VAL A 1 269 ? 10.736 -5.125 -15.356 1.00 96.94 269 VAL A N 1
ATOM 2105 C CA . VAL A 1 269 ? 12.065 -4.535 -15.137 1.00 96.94 269 VAL A CA 1
ATOM 2106 C C . VAL A 1 269 ? 13.060 -5.578 -14.615 1.00 96.94 269 VAL A C 1
ATOM 2108 O O . VAL A 1 269 ? 14.169 -5.664 -15.136 1.00 96.94 269 VAL A O 1
ATOM 2111 N N . ASP A 1 270 ? 12.644 -6.447 -13.684 1.00 97.31 270 ASP A N 1
ATOM 2112 C CA . ASP A 1 270 ? 13.462 -7.578 -13.201 1.00 97.31 270 ASP A CA 1
ATOM 2113 C C . ASP A 1 270 ? 13.805 -8.536 -14.354 1.00 97.31 270 ASP A C 1
ATOM 2115 O O . ASP A 1 270 ? 14.942 -8.984 -14.481 1.00 97.31 270 ASP A O 1
ATOM 2119 N N . PHE A 1 271 ? 12.846 -8.800 -15.249 1.00 97.69 271 PHE A N 1
ATOM 2120 C CA . PHE A 1 271 ? 13.077 -9.597 -16.453 1.00 97.69 271 PHE A CA 1
ATOM 2121 C C . PHE A 1 271 ? 14.054 -8.930 -17.433 1.00 97.69 271 PHE A C 1
ATOM 2123 O O . PHE A 1 271 ? 14.963 -9.606 -17.914 1.00 97.69 271 PHE A O 1
ATOM 2130 N N . LEU A 1 272 ? 13.880 -7.640 -17.739 1.00 97.75 272 LEU A N 1
ATOM 2131 C CA . LEU A 1 272 ? 14.722 -6.908 -18.689 1.00 97.75 272 LEU A CA 1
ATOM 2132 C C . LEU A 1 272 ? 16.172 -6.860 -18.190 1.00 97.75 272 LEU A C 1
ATOM 2134 O O . LEU A 1 272 ? 17.073 -7.360 -18.864 1.00 97.75 272 LEU A O 1
ATOM 2138 N N . ILE A 1 273 ? 16.381 -6.364 -16.967 1.00 96.88 273 ILE A N 1
ATOM 2139 C CA . ILE A 1 273 ? 17.712 -6.252 -16.353 1.00 96.88 273 ILE A CA 1
ATOM 2140 C C . ILE A 1 273 ? 18.328 -7.638 -16.140 1.00 96.88 273 ILE A C 1
ATOM 2142 O O . ILE A 1 273 ? 19.499 -7.855 -16.454 1.00 96.88 273 ILE A O 1
ATOM 2146 N N . GLY A 1 274 ? 17.537 -8.606 -15.664 1.00 96.25 274 GLY A N 1
ATOM 2147 C CA . GLY A 1 274 ? 17.975 -9.990 -15.475 1.00 96.25 274 GLY A CA 1
ATOM 2148 C C . GLY A 1 274 ? 18.341 -10.709 -16.777 1.00 96.25 274 GLY A C 1
ATOM 2149 O O . GLY A 1 274 ? 19.100 -11.675 -16.745 1.00 96.25 274 GLY A O 1
ATOM 2150 N N . SER A 1 275 ? 17.851 -10.224 -17.921 1.00 96.81 275 SER A N 1
ATOM 2151 C CA . SER A 1 275 ? 18.210 -10.716 -19.259 1.00 96.81 275 SER A CA 1
ATOM 2152 C C . SER A 1 275 ? 19.400 -9.972 -19.878 1.00 96.81 275 SER A C 1
ATOM 2154 O O . SER A 1 275 ? 19.762 -10.258 -21.017 1.00 96.81 275 SER A O 1
ATOM 2156 N N . GLY A 1 276 ? 20.014 -9.028 -19.156 1.00 96.56 276 GLY A N 1
ATOM 2157 C CA . GLY A 1 276 ? 21.133 -8.224 -19.654 1.00 96.56 276 GLY A CA 1
ATOM 2158 C C . GLY A 1 276 ? 20.718 -7.020 -20.506 1.00 96.56 276 GLY A C 1
ATOM 2159 O O . GLY A 1 276 ? 21.556 -6.478 -21.219 1.00 96.56 276 GLY A O 1
ATOM 2160 N N . LEU A 1 277 ? 19.446 -6.609 -20.462 1.00 97.50 277 LEU A N 1
ATOM 2161 C CA . LEU A 1 277 ? 18.937 -5.447 -21.192 1.00 97.50 277 LEU A CA 1
ATOM 2162 C C . LEU A 1 277 ? 19.001 -4.213 -20.292 1.00 97.50 277 LEU A C 1
ATOM 2164 O O . LEU A 1 277 ? 18.338 -4.160 -19.251 1.00 97.50 277 LEU A O 1
ATOM 2168 N N . LYS A 1 278 ? 19.784 -3.210 -20.695 1.00 97.94 278 LYS A N 1
ATOM 2169 C CA . LYS A 1 278 ? 19.921 -1.962 -19.940 1.00 97.94 278 LYS A CA 1
ATOM 2170 C C . LYS A 1 278 ? 18.701 -1.090 -20.198 1.00 97.94 278 LYS A C 1
ATOM 2172 O O . LYS A 1 278 ? 18.591 -0.460 -21.240 1.00 97.94 278 LYS A O 1
ATOM 2177 N N . THR A 1 279 ? 17.744 -1.091 -19.279 1.00 97.62 279 THR A N 1
ATOM 2178 C CA . THR A 1 279 ? 16.560 -0.224 -19.367 1.00 97.62 279 THR A CA 1
ATOM 2179 C C . THR A 1 279 ? 16.977 1.214 -19.094 1.00 97.62 279 THR A C 1
ATOM 2181 O O . THR A 1 279 ? 17.527 1.471 -18.027 1.00 97.62 279 THR A O 1
ATOM 2184 N N . MET A 1 280 ? 16.724 2.107 -20.051 1.00 97.00 280 MET A N 1
ATOM 2185 C CA . MET A 1 280 ? 17.133 3.517 -20.023 1.00 97.00 280 MET A CA 1
ATOM 2186 C C . MET A 1 280 ? 15.964 4.473 -19.824 1.00 97.00 280 MET A C 1
ATOM 2188 O O . MET A 1 280 ? 16.163 5.560 -19.301 1.00 97.00 280 MET A O 1
ATOM 2192 N N . SER A 1 281 ? 14.750 4.088 -20.229 1.00 98.00 281 SER A N 1
ATOM 2193 C CA . SER A 1 281 ? 13.564 4.926 -20.057 1.00 98.00 281 SER A CA 1
ATOM 2194 C C . SER A 1 281 ? 12.344 4.100 -19.668 1.00 98.00 281 SER A C 1
ATOM 2196 O O . SER A 1 281 ? 12.096 3.034 -20.238 1.00 98.00 281 SER A O 1
ATOM 2198 N N . ILE A 1 282 ? 11.597 4.597 -18.684 1.00 98.25 282 ILE A N 1
ATOM 2199 C CA . ILE A 1 282 ? 10.354 4.033 -18.165 1.00 98.25 282 ILE A CA 1
ATOM 2200 C C . ILE A 1 282 ? 9.334 5.164 -18.047 1.00 98.25 282 ILE A C 1
ATOM 2202 O O . ILE A 1 282 ? 9.357 5.962 -17.107 1.00 98.25 282 ILE A O 1
ATOM 2206 N N . VAL A 1 283 ? 8.381 5.209 -18.971 1.00 98.19 283 VAL A N 1
ATOM 2207 C CA . VAL A 1 283 ? 7.329 6.229 -18.969 1.00 98.19 283 VAL A CA 1
ATOM 2208 C C . VAL A 1 283 ? 5.992 5.572 -18.663 1.00 98.19 283 VAL A C 1
ATOM 2210 O O . VAL A 1 283 ? 5.511 4.746 -19.430 1.00 98.19 283 VAL A O 1
ATOM 2213 N N . SER A 1 284 ? 5.378 5.931 -17.535 1.00 97.88 284 SER A N 1
ATOM 2214 C CA . SER A 1 284 ? 4.156 5.304 -17.019 1.00 97.88 284 SER A CA 1
ATOM 2215 C C . SER A 1 284 ? 3.005 6.299 -16.903 1.00 97.88 284 SER A C 1
ATOM 2217 O O . SER A 1 284 ? 2.844 6.981 -15.885 1.00 97.88 284 SER A O 1
ATOM 2219 N N . TYR A 1 285 ? 2.126 6.316 -17.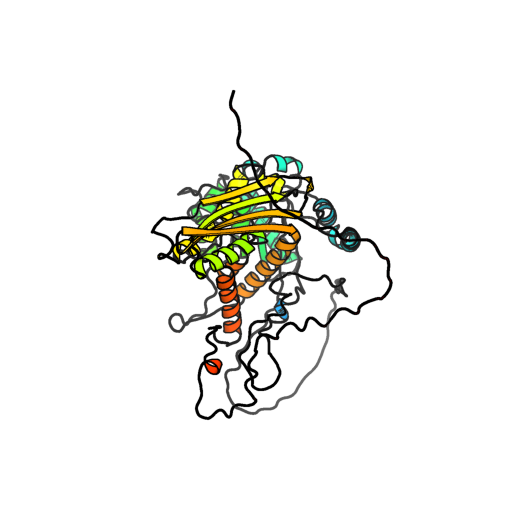898 1.00 97.75 285 TYR A N 1
ATOM 2220 C CA . TYR A 1 285 ? 0.894 7.096 -17.884 1.00 97.75 285 TYR A CA 1
ATOM 2221 C C . TYR A 1 285 ? -0.275 6.304 -17.303 1.00 97.75 285 TYR A C 1
ATOM 2223 O O . TYR A 1 285 ? -0.404 5.090 -17.472 1.00 97.75 285 TYR A O 1
ATOM 2231 N N . ASN A 1 286 ? -1.161 7.006 -16.603 1.00 96.81 286 ASN A N 1
ATOM 2232 C CA . ASN A 1 286 ? -2.368 6.441 -16.023 1.00 96.81 286 ASN A CA 1
ATOM 2233 C C . ASN A 1 286 ? -3.521 7.436 -16.118 1.00 96.81 286 ASN A C 1
ATOM 2235 O O . ASN A 1 286 ? -3.331 8.621 -15.843 1.00 96.81 286 ASN A O 1
ATOM 2239 N N . HIS A 1 287 ? -4.728 6.950 -16.389 1.00 98.06 287 HIS A N 1
ATOM 2240 C CA . HIS A 1 287 ? -5.941 7.721 -16.137 1.00 98.06 287 HIS A CA 1
ATOM 2241 C C . HIS A 1 287 ? -7.073 6.850 -15.597 1.00 98.06 287 HIS A C 1
ATOM 2243 O O . HIS A 1 287 ? -7.181 5.673 -15.942 1.00 98.06 287 HIS A O 1
ATOM 2249 N N . LEU A 1 288 ? -7.878 7.432 -14.712 1.00 97.94 288 LEU A N 1
ATOM 2250 C CA . LEU A 1 288 ? -8.998 6.792 -14.018 1.00 97.94 288 LEU A CA 1
ATOM 2251 C C . LEU A 1 288 ? -10.052 7.838 -13.625 1.00 97.94 288 LEU A C 1
ATOM 2253 O O . LEU A 1 288 ? -9.722 9.017 -13.474 1.00 97.94 288 LEU A O 1
ATOM 2257 N N . GLY A 1 289 ? -11.305 7.410 -13.486 1.00 97.62 289 GLY A N 1
ATOM 2258 C CA . GLY A 1 289 ? -12.473 8.270 -13.267 1.00 97.62 289 GLY A CA 1
ATOM 2259 C C . GLY A 1 289 ? -13.190 8.060 -11.935 1.00 97.62 289 GLY A C 1
ATOM 2260 O O . GLY A 1 289 ? -14.191 8.719 -11.674 1.00 97.62 289 GLY A O 1
ATOM 2261 N N . ASN A 1 290 ? -12.700 7.157 -11.087 1.00 96.88 290 ASN A N 1
ATOM 2262 C CA . ASN A 1 290 ? -13.232 6.925 -9.747 1.00 96.88 290 ASN A CA 1
ATOM 2263 C C . ASN A 1 290 ? -12.750 7.998 -8.740 1.00 96.88 290 ASN A C 1
ATOM 2265 O O . ASN A 1 290 ? -11.954 8.889 -9.053 1.00 96.88 290 ASN A O 1
ATOM 2269 N N . ASN A 1 291 ? -13.219 7.899 -7.490 1.00 97.38 291 ASN A N 1
ATOM 2270 C CA . ASN A 1 291 ? -12.863 8.850 -6.430 1.00 97.38 291 ASN A CA 1
ATOM 2271 C C . ASN A 1 291 ? -11.362 8.842 -6.080 1.00 97.38 291 ASN A C 1
ATOM 2273 O O . ASN A 1 291 ? -10.866 9.837 -5.555 1.00 97.38 291 ASN A O 1
ATOM 2277 N N . ASP A 1 292 ? -10.635 7.750 -6.348 1.00 96.25 292 ASP A N 1
ATOM 2278 C CA . ASP A 1 292 ? -9.175 7.736 -6.186 1.00 96.25 292 ASP A CA 1
ATOM 2279 C C . ASP A 1 292 ? -8.530 8.704 -7.185 1.00 96.25 292 ASP A C 1
ATOM 2281 O O . ASP A 1 292 ? -7.820 9.624 -6.786 1.00 96.25 292 ASP A O 1
ATOM 2285 N N . GLY A 1 293 ? -8.888 8.603 -8.471 1.00 95.88 293 GLY A N 1
ATOM 2286 C CA . GLY A 1 293 ? -8.448 9.557 -9.492 1.00 95.88 293 GLY A CA 1
ATOM 2287 C C . GLY A 1 293 ? -8.821 11.003 -9.174 1.00 95.88 293 GLY A C 1
ATOM 2288 O O . GLY A 1 293 ? -7.998 11.900 -9.351 1.00 95.88 293 GLY A O 1
ATOM 2289 N N . GLN A 1 294 ? -10.032 11.232 -8.659 1.00 96.69 294 GLN A N 1
ATOM 2290 C CA . GLN A 1 294 ? -10.486 12.569 -8.277 1.00 96.69 294 GLN A CA 1
ATOM 2291 C C . GLN A 1 294 ? -9.678 13.147 -7.104 1.00 96.69 294 GLN A C 1
ATOM 2293 O O . GLN A 1 294 ? -9.375 14.336 -7.088 1.00 96.69 294 GLN A O 1
ATOM 2298 N N . ASN A 1 295 ? -9.300 12.326 -6.124 1.00 97.31 295 ASN A N 1
ATOM 2299 C CA . ASN A 1 295 ? -8.445 12.758 -5.018 1.00 97.31 295 ASN A CA 1
ATOM 2300 C C . ASN A 1 295 ? -7.002 13.012 -5.483 1.00 97.31 295 ASN A C 1
ATOM 2302 O O . ASN A 1 295 ? -6.381 13.999 -5.100 1.00 97.31 295 ASN A O 1
ATOM 2306 N N . LEU A 1 296 ? -6.480 12.146 -6.353 1.00 96.75 296 LEU A N 1
ATOM 2307 C CA . LEU A 1 296 ? -5.134 12.246 -6.919 1.00 96.75 296 LEU A CA 1
ATOM 2308 C C . LEU A 1 296 ? -4.991 13.358 -7.970 1.00 96.75 296 LEU A C 1
ATOM 2310 O O . LEU A 1 296 ? -3.890 13.584 -8.462 1.00 96.75 296 LEU A O 1
ATOM 2314 N N . SER A 1 297 ? -6.064 14.077 -8.319 1.00 95.12 297 SER A N 1
ATOM 2315 C CA . SER A 1 297 ? -5.958 15.261 -9.178 1.00 95.12 297 SER A CA 1
ATOM 2316 C C . SER A 1 297 ? -5.268 16.435 -8.473 1.00 95.12 297 SER A C 1
ATOM 2318 O O . SER A 1 297 ? -4.850 17.382 -9.137 1.00 95.12 297 SER A O 1
ATOM 2320 N N . ALA A 1 298 ? -5.185 16.402 -7.140 1.00 96.50 298 ALA A N 1
ATOM 2321 C CA . ALA A 1 298 ? -4.494 17.402 -6.343 1.00 96.50 298 ALA A CA 1
ATOM 2322 C C . ALA A 1 298 ? -2.986 17.073 -6.238 1.00 96.50 298 ALA A C 1
ATOM 2324 O O . ALA A 1 298 ? -2.633 15.937 -5.901 1.00 96.50 298 ALA A O 1
ATOM 2325 N N . PRO A 1 299 ? -2.079 18.042 -6.492 1.00 96.38 299 PRO A N 1
ATOM 2326 C CA . PRO A 1 299 ? -0.637 17.782 -6.532 1.00 96.38 299 PRO A CA 1
ATOM 2327 C C . PRO A 1 299 ? -0.034 17.142 -5.265 1.00 96.38 299 PRO A C 1
ATOM 2329 O O . PRO A 1 299 ? 0.755 16.210 -5.419 1.00 96.38 299 PRO A O 1
ATOM 2332 N N . PRO A 1 300 ? -0.394 17.547 -4.026 1.00 96.25 300 PRO A N 1
ATOM 2333 C CA . PRO A 1 300 ? 0.178 16.937 -2.821 1.00 96.25 300 PRO A CA 1
ATOM 2334 C C . PRO A 1 300 ? -0.158 15.446 -2.673 1.00 96.25 300 PRO A C 1
ATOM 2336 O O . PRO A 1 300 ? 0.699 14.657 -2.285 1.00 96.25 300 PRO A O 1
ATOM 2339 N N . GLN A 1 301 ? -1.382 15.046 -3.025 1.00 96.75 301 GLN A N 1
ATOM 2340 C CA . GLN A 1 301 ? -1.827 13.650 -2.995 1.00 96.75 301 GLN A CA 1
ATOM 2341 C C . GLN A 1 301 ? -1.213 12.847 -4.149 1.00 96.75 301 GLN A C 1
ATOM 2343 O O . GLN A 1 301 ? -0.821 11.692 -3.972 1.00 96.75 301 GLN A O 1
ATOM 2348 N N . PHE A 1 302 ? -1.076 13.464 -5.328 1.00 95.81 302 PHE A N 1
ATOM 2349 C CA . PHE A 1 302 ? -0.359 12.865 -6.451 1.00 95.81 302 PHE A CA 1
ATOM 2350 C C . PHE A 1 302 ? 1.102 12.568 -6.096 1.00 95.81 302 PHE A C 1
ATOM 2352 O O . PHE A 1 302 ? 1.569 11.466 -6.379 1.00 95.81 302 PHE A O 1
ATOM 2359 N N . ARG A 1 303 ? 1.798 13.496 -5.426 1.00 95.06 303 ARG A N 1
ATOM 2360 C CA . ARG A 1 303 ? 3.212 13.342 -5.054 1.00 95.06 303 ARG A CA 1
ATOM 2361 C C . ARG A 1 303 ? 3.468 12.075 -4.237 1.00 95.06 303 ARG A C 1
ATOM 2363 O O . ARG A 1 303 ? 4.431 11.362 -4.503 1.00 95.06 303 ARG A O 1
ATOM 2370 N N . SER A 1 304 ? 2.585 11.738 -3.300 1.00 93.06 304 SER A N 1
ATOM 2371 C CA . SER A 1 304 ? 2.676 10.488 -2.535 1.00 93.06 304 SER A CA 1
ATOM 2372 C C . SER A 1 304 ? 2.621 9.254 -3.446 1.00 93.06 304 SER A C 1
ATOM 2374 O O . SER A 1 304 ? 3.434 8.331 -3.336 1.00 93.06 304 SER A O 1
ATOM 2376 N N . LYS A 1 305 ? 1.694 9.251 -4.410 1.00 92.69 305 LYS A N 1
ATOM 2377 C CA . LYS A 1 305 ? 1.542 8.161 -5.384 1.00 92.69 305 LYS A CA 1
ATOM 2378 C C . LYS A 1 305 ? 2.693 8.096 -6.389 1.00 92.69 305 LYS A C 1
ATOM 2380 O O . LYS A 1 305 ? 3.030 7.012 -6.854 1.00 92.69 305 LYS A O 1
ATOM 2385 N N . GLU A 1 306 ? 3.261 9.240 -6.744 1.00 93.31 306 GLU A N 1
ATOM 2386 C CA . GLU A 1 306 ? 4.415 9.350 -7.632 1.00 93.31 306 GLU A CA 1
ATOM 2387 C C . GLU A 1 306 ? 5.634 8.667 -7.008 1.00 93.31 306 GLU A C 1
ATOM 2389 O O . GLU A 1 306 ? 6.169 7.738 -7.606 1.00 93.31 306 GLU A O 1
ATOM 2394 N N . VAL A 1 307 ? 5.989 9.028 -5.769 1.00 91.38 307 VAL A N 1
ATOM 2395 C CA . VAL A 1 307 ? 7.151 8.466 -5.056 1.00 91.38 307 VAL A CA 1
ATOM 2396 C C . VAL A 1 307 ? 7.081 6.936 -4.981 1.00 91.38 307 VAL A C 1
ATOM 2398 O O . VAL A 1 307 ? 8.006 6.255 -5.416 1.00 91.38 307 VAL A O 1
ATOM 2401 N N . SER A 1 308 ? 5.955 6.381 -4.519 1.00 87.06 308 SER A N 1
ATOM 2402 C CA . SER A 1 308 ? 5.775 4.922 -4.382 1.00 87.06 308 SER A CA 1
ATOM 2403 C C . SER A 1 308 ? 5.736 4.155 -5.711 1.00 87.06 308 SER A C 1
ATOM 2405 O O . SER A 1 308 ? 5.999 2.953 -5.748 1.00 87.06 308 SER A O 1
ATOM 2407 N N . LYS A 1 309 ? 5.377 4.815 -6.822 1.00 90.56 309 LYS A N 1
ATOM 2408 C CA . LYS A 1 309 ? 5.404 4.213 -8.165 1.00 90.56 309 LYS A CA 1
ATOM 2409 C C . LYS A 1 309 ? 6.774 4.302 -8.829 1.00 90.56 309 LYS A C 1
ATOM 2411 O O . LYS A 1 309 ? 7.033 3.491 -9.728 1.00 90.56 309 LYS A O 1
ATOM 2416 N N . SER A 1 310 ? 7.585 5.281 -8.441 1.00 90.31 310 SER A N 1
ATOM 2417 C CA . SER A 1 310 ? 8.930 5.475 -8.972 1.00 90.31 310 SER A CA 1
ATOM 2418 C C . SER A 1 310 ? 9.934 4.529 -8.316 1.00 90.31 310 SER A C 1
ATOM 2420 O O . SER A 1 310 ? 10.602 3.798 -9.032 1.00 90.31 310 SER A O 1
ATOM 2422 N N . SER A 1 311 ? 9.907 4.391 -6.987 1.00 90.56 311 SER A N 1
ATOM 2423 C CA . SER A 1 311 ? 10.909 3.634 -6.209 1.00 90.56 311 SER A CA 1
ATOM 2424 C C . SER A 1 311 ? 10.948 2.110 -6.426 1.00 90.56 311 SER A C 1
ATOM 2426 O O . SER A 1 311 ? 11.661 1.382 -5.740 1.00 90.56 311 SER A O 1
ATOM 2428 N N . VAL A 1 312 ? 10.098 1.569 -7.301 1.00 92.50 312 VAL A N 1
ATOM 2429 C CA . VAL A 1 312 ? 9.928 0.117 -7.482 1.00 92.50 312 VAL A CA 1
ATOM 2430 C C . VAL A 1 312 ? 11.035 -0.514 -8.338 1.00 92.50 312 VAL A C 1
ATOM 2432 O O . VAL A 1 312 ? 11.074 -1.736 -8.471 1.00 92.50 312 VAL A O 1
ATOM 2435 N N . VAL A 1 313 ? 11.880 0.299 -8.975 1.00 93.88 313 VAL A N 1
ATOM 2436 C CA . VAL A 1 313 ? 12.929 -0.160 -9.901 1.00 93.88 313 VAL A CA 1
ATOM 2437 C C . VAL A 1 313 ? 14.337 -0.034 -9.321 1.00 93.88 313 VAL A C 1
ATOM 2439 O O . VAL A 1 313 ? 15.248 -0.696 -9.816 1.00 93.88 313 VAL A O 1
ATOM 2442 N N . ASP A 1 314 ? 14.501 0.755 -8.258 1.00 93.38 314 ASP A N 1
ATOM 2443 C CA . ASP A 1 314 ? 15.788 1.171 -7.694 1.00 93.38 314 ASP A CA 1
ATOM 2444 C C . ASP A 1 314 ? 16.682 -0.028 -7.337 1.00 93.38 314 ASP A C 1
ATOM 2446 O O . ASP A 1 314 ? 17.835 -0.104 -7.759 1.00 93.38 314 ASP A O 1
ATOM 2450 N N . ASP A 1 315 ? 16.139 -1.024 -6.627 1.00 93.81 315 ASP A N 1
ATOM 2451 C CA . ASP A 1 315 ? 16.880 -2.225 -6.217 1.00 93.81 315 ASP A CA 1
ATOM 2452 C C . ASP A 1 315 ? 17.296 -3.097 -7.410 1.00 93.81 315 ASP A C 1
ATOM 2454 O O . ASP A 1 315 ? 18.343 -3.746 -7.375 1.00 93.81 315 ASP A O 1
ATOM 2458 N N . MET A 1 316 ? 16.503 -3.108 -8.484 1.00 94.56 316 MET A N 1
ATOM 2459 C CA . MET A 1 316 ? 16.805 -3.883 -9.690 1.00 94.56 316 MET A CA 1
ATOM 2460 C C . MET A 1 316 ? 17.937 -3.235 -10.486 1.00 94.56 316 MET A C 1
ATOM 2462 O O . MET A 1 316 ? 18.847 -3.943 -10.914 1.00 94.56 316 MET A O 1
ATOM 2466 N N . VAL A 1 317 ? 17.915 -1.906 -10.628 1.00 94.81 317 VAL A N 1
ATOM 2467 C CA . VAL A 1 317 ? 18.986 -1.120 -11.263 1.00 94.81 317 VAL A CA 1
ATOM 2468 C C . VAL A 1 317 ? 20.295 -1.309 -10.494 1.00 94.81 317 VAL A C 1
ATOM 2470 O O . VAL A 1 317 ? 21.298 -1.737 -11.066 1.00 94.81 317 VAL A O 1
ATOM 2473 N N . GLN A 1 318 ? 20.260 -1.130 -9.170 1.00 93.88 318 GLN A N 1
ATOM 2474 C CA . GLN A 1 318 ? 21.427 -1.298 -8.296 1.00 93.88 318 GLN A CA 1
ATOM 2475 C C . GLN A 1 318 ? 21.978 -2.733 -8.287 1.00 93.88 318 GLN A C 1
ATOM 2477 O O . GLN A 1 318 ? 23.156 -2.945 -8.000 1.00 93.88 318 GLN A O 1
ATOM 2482 N N . SER A 1 319 ? 21.156 -3.736 -8.617 1.00 93.88 319 SER A N 1
ATOM 2483 C CA . SER A 1 319 ? 21.587 -5.138 -8.624 1.00 93.88 319 SER A CA 1
ATOM 2484 C C . SER A 1 319 ? 22.542 -5.506 -9.765 1.00 93.88 319 SER A C 1
ATOM 2486 O O . SER A 1 319 ? 23.138 -6.586 -9.716 1.00 93.88 319 SER A O 1
ATOM 2488 N N . ASN A 1 320 ? 22.696 -4.651 -10.786 1.00 95.81 320 ASN A N 1
ATOM 2489 C CA . ASN A 1 320 ? 23.489 -4.962 -11.973 1.00 95.81 320 ASN A CA 1
ATOM 2490 C C . ASN A 1 320 ? 24.503 -3.851 -12.327 1.00 95.81 320 ASN A C 1
ATOM 2492 O O . ASN A 1 320 ? 24.264 -3.067 -13.250 1.00 95.81 320 ASN A O 1
ATOM 2496 N N . PRO A 1 321 ? 25.676 -3.828 -11.664 1.00 96.00 321 PRO A N 1
ATOM 2497 C CA . PRO A 1 321 ? 26.715 -2.823 -11.903 1.00 96.00 321 PRO A CA 1
ATOM 2498 C C . PRO A 1 321 ? 27.429 -2.967 -13.260 1.00 96.00 321 PRO A C 1
ATOM 2500 O O . PRO A 1 321 ? 28.262 -2.137 -13.608 1.00 96.00 321 PRO A O 1
ATOM 2503 N N . VAL A 1 322 ? 27.155 -4.037 -14.021 1.00 96.75 322 VAL A N 1
ATOM 2504 C CA . VAL A 1 322 ? 27.670 -4.196 -15.393 1.00 96.75 322 VAL A CA 1
ATOM 2505 C C . VAL A 1 322 ? 26.870 -3.335 -16.367 1.00 96.75 322 VAL A C 1
ATOM 2507 O O . VAL A 1 322 ? 27.439 -2.793 -17.310 1.00 96.75 322 VAL A O 1
ATOM 2510 N N . LEU A 1 323 ? 25.556 -3.222 -16.153 1.00 96.81 323 LEU A N 1
ATOM 2511 C CA . LEU A 1 323 ? 24.684 -2.399 -16.989 1.00 96.81 323 LEU A CA 1
ATOM 2512 C C . LEU A 1 323 ? 24.680 -0.942 -16.529 1.00 96.81 323 LEU A C 1
ATOM 2514 O O . LEU A 1 323 ? 24.698 -0.053 -17.375 1.00 96.81 323 LEU A O 1
ATOM 2518 N N . TYR A 1 324 ? 24.673 -0.706 -15.216 1.00 97.19 324 TYR A N 1
ATOM 2519 C CA . TYR A 1 324 ? 24.519 0.622 -14.628 1.00 97.19 324 TYR A CA 1
ATOM 2520 C C . TYR A 1 324 ? 25.763 1.029 -13.844 1.00 97.19 324 TYR A C 1
ATOM 2522 O O . TYR A 1 324 ? 26.201 0.316 -12.939 1.00 97.19 324 TYR A O 1
ATOM 2530 N N . ALA A 1 325 ? 26.324 2.191 -14.165 1.00 95.81 325 ALA A N 1
ATOM 2531 C CA . ALA A 1 325 ? 27.362 2.797 -13.344 1.00 95.81 325 ALA A CA 1
ATOM 2532 C C . ALA A 1 325 ? 26.798 3.231 -11.970 1.00 95.81 325 ALA A C 1
ATOM 2534 O O . ALA A 1 325 ? 25.588 3.417 -11.822 1.00 95.81 325 ALA A O 1
ATOM 2535 N N . PRO A 1 326 ? 27.643 3.425 -10.939 1.00 92.62 326 PRO A N 1
ATOM 2536 C CA . PRO A 1 326 ? 27.182 3.943 -9.653 1.00 92.62 326 PRO A CA 1
ATOM 2537 C C . PRO A 1 326 ? 26.442 5.282 -9.805 1.00 92.62 326 PRO A C 1
ATOM 2539 O O . PRO A 1 326 ? 27.017 6.255 -10.290 1.00 92.62 326 PRO A O 1
ATOM 2542 N N . GLY A 1 327 ? 25.179 5.324 -9.372 1.00 89.62 327 GLY A N 1
ATOM 2543 C CA . GLY A 1 327 ? 24.308 6.501 -9.483 1.00 89.62 327 GLY A CA 1
ATOM 2544 C C . GLY A 1 327 ? 23.658 6.697 -10.857 1.00 89.62 327 GLY A C 1
ATOM 2545 O O . GLY A 1 327 ? 22.973 7.694 -11.056 1.00 89.62 327 GLY A O 1
ATOM 2546 N N . GLU A 1 328 ? 23.865 5.777 -11.801 1.00 94.56 328 GLU A N 1
ATOM 2547 C CA . GLU A 1 328 ? 23.146 5.772 -13.071 1.00 94.56 328 GLU A CA 1
ATOM 2548 C C . GLU A 1 328 ? 21.748 5.175 -12.886 1.00 94.56 328 GLU A C 1
ATOM 2550 O O . GLU A 1 328 ? 21.594 4.052 -12.405 1.00 94.56 328 GLU A O 1
ATOM 2555 N N . GLU A 1 329 ? 20.731 5.923 -13.305 1.00 94.00 329 GLU A N 1
ATOM 2556 C CA . GLU A 1 329 ? 19.325 5.540 -13.216 1.00 94.00 329 GLU A CA 1
ATOM 2557 C C . GLU A 1 329 ? 18.641 5.767 -14.572 1.00 94.00 329 GLU A C 1
ATOM 2559 O O . GLU A 1 329 ? 19.042 6.668 -15.314 1.00 94.00 329 GLU A O 1
ATOM 2564 N N . PRO A 1 330 ? 17.624 4.963 -14.930 1.00 95.88 330 PRO A N 1
ATOM 2565 C CA . PRO A 1 330 ? 16.817 5.241 -16.108 1.00 95.88 330 PRO A CA 1
ATOM 2566 C C . PRO A 1 330 ? 15.999 6.521 -15.929 1.00 95.88 330 PRO A C 1
ATOM 2568 O O . PRO A 1 330 ? 15.517 6.817 -14.834 1.00 95.88 330 PRO A O 1
ATOM 2571 N N . ASP A 1 331 ? 15.710 7.203 -17.035 1.00 97.25 331 ASP A N 1
ATOM 2572 C CA . ASP A 1 331 ? 14.664 8.218 -17.063 1.00 97.25 331 ASP A CA 1
ATOM 2573 C C . ASP A 1 331 ? 13.339 7.576 -16.646 1.00 97.25 331 ASP A C 1
ATOM 2575 O O . ASP A 1 331 ? 12.842 6.661 -17.307 1.00 97.25 331 ASP A O 1
ATOM 2579 N N . HIS A 1 332 ? 12.732 8.050 -15.557 1.00 96.56 332 HIS A N 1
ATOM 2580 C CA . HIS A 1 332 ? 11.495 7.467 -15.044 1.00 96.56 332 HIS A CA 1
ATOM 2581 C C . HIS A 1 332 ? 10.441 8.541 -14.785 1.00 96.56 332 HIS A C 1
ATOM 2583 O O . HIS A 1 332 ? 10.518 9.317 -13.836 1.00 96.56 332 HIS A O 1
ATOM 2589 N N . CYS A 1 333 ? 9.402 8.554 -15.621 1.00 96.94 333 CYS A N 1
ATOM 2590 C CA . CYS A 1 333 ? 8.272 9.470 -15.501 1.00 96.94 333 CYS A CA 1
ATOM 2591 C C . CYS A 1 333 ? 6.989 8.723 -15.115 1.00 96.94 333 CYS A C 1
ATOM 2593 O O . CYS A 1 333 ? 6.640 7.696 -15.702 1.00 96.94 333 CYS A O 1
ATOM 2595 N N . VAL A 1 334 ? 6.249 9.251 -14.138 1.00 96.56 334 VAL A N 1
ATOM 2596 C CA . VAL A 1 334 ? 4.946 8.726 -13.720 1.00 96.56 334 VAL A CA 1
ATOM 2597 C C . VAL A 1 334 ? 3.902 9.822 -13.867 1.00 96.56 334 VAL A C 1
ATOM 2599 O O . VAL A 1 334 ? 4.069 10.921 -13.358 1.00 96.56 334 VAL A O 1
ATOM 2602 N N . VAL A 1 335 ? 2.785 9.514 -14.524 1.00 97.25 335 VAL A N 1
ATOM 2603 C CA . VAL A 1 335 ? 1.672 10.452 -14.709 1.00 97.25 335 VAL A CA 1
ATOM 2604 C C . VAL A 1 335 ? 0.362 9.790 -14.309 1.00 97.25 335 VAL A C 1
ATOM 2606 O O . VAL A 1 335 ? 0.107 8.626 -14.631 1.00 97.25 335 VAL A O 1
ATOM 2609 N N . ILE A 1 336 ? -0.488 10.540 -13.607 1.00 96.62 336 ILE A N 1
ATOM 2610 C CA . ILE A 1 336 ? -1.864 10.155 -13.285 1.00 96.62 336 ILE A CA 1
ATOM 2611 C C . ILE A 1 336 ? -2.784 11.322 -13.645 1.00 96.62 336 ILE A C 1
ATOM 2613 O O . ILE A 1 336 ? -2.526 12.463 -13.264 1.00 96.62 336 ILE A O 1
ATOM 2617 N N . LYS A 1 337 ? -3.854 11.045 -14.391 1.00 98.12 337 LYS A N 1
ATOM 2618 C CA . LYS A 1 337 ? -4.883 12.026 -14.751 1.00 98.12 337 LYS A CA 1
ATOM 2619 C C . LYS A 1 337 ? -6.269 11.541 -14.353 1.00 98.12 337 LYS A C 1
ATOM 2621 O O . LYS A 1 337 ? -6.594 10.364 -14.494 1.00 98.12 337 LYS A O 1
ATOM 2626 N N . TYR A 1 338 ? -7.091 12.473 -13.888 1.00 98.06 338 TYR A N 1
ATOM 2627 C CA . TYR A 1 338 ? -8.498 12.216 -13.623 1.00 98.06 338 TYR A CA 1
ATOM 2628 C C . TYR A 1 338 ? -9.301 12.344 -14.920 1.00 98.06 338 TYR A C 1
ATOM 2630 O O . TYR A 1 338 ? -9.311 13.406 -15.541 1.00 98.06 338 TYR A O 1
ATOM 2638 N N . VAL A 1 339 ? -9.949 11.256 -15.332 1.00 98.38 339 VAL A N 1
ATOM 2639 C CA . VAL A 1 339 ? -10.789 11.190 -16.535 1.00 98.38 339 VAL A CA 1
ATOM 2640 C C . VAL A 1 339 ? -12.103 10.507 -16.144 1.00 98.38 339 VAL A C 1
ATOM 2642 O O . VAL A 1 339 ? -12.154 9.279 -16.135 1.00 98.38 339 VAL A O 1
ATOM 2645 N N . PRO A 1 340 ? -13.167 11.265 -15.808 1.00 97.12 340 PRO A N 1
ATOM 2646 C CA . PRO A 1 340 ? -14.391 10.719 -15.210 1.00 97.12 340 PRO A CA 1
ATOM 2647 C C . PRO A 1 340 ? -15.023 9.562 -15.992 1.00 97.12 340 PRO A C 1
ATOM 2649 O O . PRO A 1 340 ? -15.515 8.609 -15.400 1.00 97.12 340 PRO A O 1
ATOM 2652 N N . TYR A 1 341 ? -14.973 9.627 -17.326 1.00 98.06 341 TYR A N 1
ATOM 2653 C CA . TYR A 1 341 ? -15.665 8.689 -18.212 1.00 98.06 341 TYR A CA 1
ATOM 2654 C C . TYR A 1 341 ? -15.280 7.219 -17.994 1.00 98.06 341 TYR A C 1
ATOM 2656 O O . TYR A 1 341 ? -16.120 6.341 -18.161 1.00 98.06 341 TYR A O 1
ATOM 2664 N N . VAL A 1 342 ? -14.029 6.935 -17.615 1.00 97.50 342 VAL A N 1
ATOM 2665 C CA . VAL A 1 342 ? -13.566 5.545 -17.464 1.00 97.50 342 VAL A CA 1
ATOM 2666 C C . VAL A 1 342 ? -13.932 4.923 -16.111 1.00 97.50 342 VAL A C 1
ATOM 2668 O O . VAL A 1 342 ? -13.700 3.733 -15.923 1.00 97.50 342 VAL A O 1
ATOM 2671 N N . GLY A 1 343 ? -14.494 5.693 -15.169 1.00 97.44 343 GLY A N 1
ATOM 2672 C CA . GLY A 1 343 ? -14.885 5.188 -13.849 1.00 97.44 343 GLY A CA 1
ATOM 2673 C C . GLY A 1 343 ? -13.745 4.452 -13.131 1.00 97.44 343 GLY A C 1
ATOM 2674 O O . GLY A 1 343 ? -12.615 4.944 -13.074 1.00 97.44 343 GLY A O 1
ATOM 2675 N N . ASP A 1 344 ? -14.032 3.265 -12.591 1.00 96.50 344 ASP A N 1
ATOM 2676 C CA . ASP A 1 344 ? -13.045 2.389 -11.933 1.00 96.50 344 ASP A CA 1
ATOM 2677 C C . ASP A 1 344 ? -12.105 1.653 -12.913 1.00 96.50 344 ASP A C 1
ATOM 2679 O O . ASP A 1 344 ? -11.050 1.161 -12.506 1.00 96.50 344 ASP A O 1
ATOM 2683 N N . SER A 1 345 ? -12.439 1.645 -14.211 1.00 97.38 345 SER A N 1
ATOM 2684 C CA . SER A 1 345 ? -11.686 0.987 -15.288 1.00 97.38 345 SER A CA 1
ATOM 2685 C C . SER A 1 345 ? -10.465 1.815 -15.695 1.00 97.38 345 SER A C 1
ATOM 2687 O O . SER A 1 345 ? -10.366 2.402 -16.782 1.00 97.38 345 SER A O 1
ATOM 2689 N N . LYS A 1 346 ? -9.503 1.888 -14.779 1.00 96.88 346 LYS A N 1
ATOM 2690 C CA . LYS A 1 346 ? -8.232 2.582 -14.943 1.00 96.88 346 LYS A CA 1
ATOM 2691 C C . LYS A 1 346 ? -7.489 2.077 -16.180 1.00 96.88 346 LYS A C 1
ATOM 2693 O O . LYS A 1 346 ? -7.283 0.879 -16.369 1.00 96.88 346 LYS A O 1
ATOM 2698 N N . ARG A 1 347 ? -6.947 3.000 -16.973 1.00 97.94 347 ARG A N 1
ATOM 2699 C CA . ARG A 1 347 ? -6.043 2.685 -18.089 1.00 97.94 347 ARG A CA 1
ATOM 2700 C C . ARG A 1 347 ? -4.610 3.007 -17.708 1.00 97.94 347 ARG A C 1
ATOM 2702 O O . ARG A 1 347 ? -4.326 4.073 -17.162 1.00 97.94 347 ARG A O 1
ATOM 2709 N N . ALA A 1 348 ? -3.716 2.059 -17.951 1.00 97.50 348 ALA A N 1
ATOM 2710 C CA . ALA A 1 348 ? -2.275 2.195 -17.803 1.00 97.50 348 ALA A CA 1
ATOM 2711 C C . ALA A 1 348 ? -1.622 2.069 -19.177 1.00 97.50 348 ALA A C 1
ATOM 2713 O O . A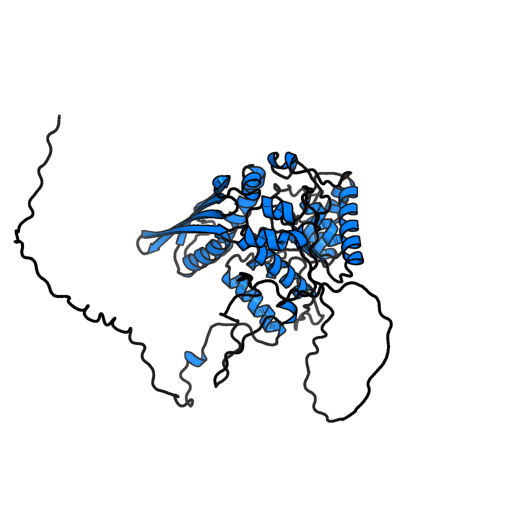LA A 1 348 ? -1.921 1.126 -19.910 1.00 97.50 348 ALA A O 1
ATOM 2714 N N . LEU A 1 349 ? -0.760 3.024 -19.508 1.00 98.12 349 LEU A N 1
ATOM 2715 C CA . LEU A 1 349 ? 0.061 3.009 -20.708 1.00 98.12 349 LEU A CA 1
ATOM 2716 C C . LEU A 1 349 ? 1.507 3.146 -20.262 1.00 98.12 349 LEU A C 1
ATOM 2718 O O . LEU A 1 349 ? 1.847 4.113 -19.580 1.00 98.12 349 LEU A O 1
ATOM 2722 N N . ASP A 1 350 ? 2.328 2.174 -20.619 1.00 97.88 350 ASP A N 1
ATOM 2723 C CA . ASP A 1 350 ? 3.727 2.139 -20.234 1.00 97.88 350 ASP A CA 1
ATOM 2724 C C . ASP A 1 350 ? 4.605 1.955 -21.467 1.00 97.88 350 ASP A C 1
ATOM 2726 O O . ASP A 1 350 ? 4.317 1.106 -22.311 1.00 97.88 350 ASP A O 1
ATOM 2730 N N . GLU A 1 351 ? 5.686 2.720 -21.538 1.00 98.44 351 GLU A N 1
ATOM 2731 C CA . GLU A 1 351 ? 6.759 2.533 -22.506 1.00 98.44 351 GLU A CA 1
ATOM 2732 C C . GLU A 1 351 ? 8.056 2.216 -21.758 1.00 98.44 351 GLU A C 1
ATOM 2734 O O . GLU A 1 351 ? 8.426 2.922 -20.818 1.00 98.44 351 GLU A O 1
ATOM 2739 N N . TYR A 1 352 ? 8.723 1.137 -22.167 1.00 98.44 352 TYR A N 1
ATOM 2740 C CA . TYR A 1 352 ? 10.036 0.736 -21.671 1.00 98.44 352 TYR A CA 1
ATOM 2741 C C . TYR A 1 352 ? 11.003 0.735 -22.843 1.00 98.44 352 TYR A C 1
ATOM 2743 O O . TYR A 1 352 ? 10.801 -0.027 -23.788 1.00 98.44 352 TYR A O 1
ATOM 2751 N N . THR A 1 353 ? 12.050 1.548 -22.767 1.00 98.31 353 THR A N 1
ATOM 2752 C CA . THR A 1 353 ? 13.114 1.579 -23.773 1.00 98.31 353 THR A CA 1
ATOM 2753 C C . THR A 1 353 ? 14.422 1.112 -23.147 1.00 98.31 353 THR A C 1
ATOM 2755 O O . THR A 1 353 ? 14.854 1.637 -22.118 1.00 98.31 353 THR A O 1
ATOM 2758 N N . SER A 1 354 ? 15.044 0.113 -23.767 1.00 98.31 354 SER A N 1
ATOM 2759 C CA . SER A 1 354 ? 16.291 -0.510 -23.328 1.00 98.31 354 SER A CA 1
ATOM 2760 C C . SER A 1 354 ? 17.351 -0.476 -24.427 1.00 98.31 354 SER A C 1
ATOM 2762 O O . SER A 1 354 ? 17.036 -0.605 -25.610 1.00 98.31 354 SER A O 1
ATOM 2764 N N . GLU A 1 355 ? 18.614 -0.366 -24.035 1.00 97.88 355 GLU A N 1
ATOM 2765 C CA . GLU A 1 355 ? 19.767 -0.534 -24.916 1.00 97.88 355 GLU A CA 1
ATOM 2766 C C . GLU A 1 355 ? 20.129 -2.014 -25.084 1.00 97.88 355 GLU A C 1
ATOM 2768 O O . GLU A 1 355 ? 20.025 -2.828 -24.159 1.00 97.88 355 GLU A O 1
ATOM 2773 N N . LEU A 1 356 ? 20.565 -2.349 -26.296 1.00 97.25 356 LEU A N 1
ATOM 2774 C CA . LEU A 1 356 ? 21.037 -3.660 -26.721 1.00 97.25 356 LEU A CA 1
ATOM 2775 C C . LEU A 1 356 ? 22.519 -3.596 -27.104 1.00 97.25 356 LEU A C 1
ATOM 2777 O O . LEU A 1 356 ? 23.136 -2.533 -27.186 1.00 97.25 356 LEU A O 1
ATOM 2781 N N . MET A 1 357 ? 23.088 -4.759 -27.421 1.00 95.88 357 MET A N 1
ATOM 2782 C CA . MET A 1 357 ? 24.416 -4.824 -28.030 1.00 95.88 357 MET A CA 1
ATOM 2783 C C . MET A 1 357 ? 24.499 -3.990 -29.320 1.00 95.88 357 MET A C 1
ATOM 2785 O O . MET A 1 357 ? 23.519 -3.852 -30.055 1.00 95.88 357 MET A O 1
ATOM 2789 N N . LEU A 1 358 ? 25.702 -3.488 -29.615 1.00 95.88 358 LEU A N 1
ATOM 2790 C CA . LEU A 1 358 ? 26.026 -2.747 -30.843 1.00 95.88 358 LEU A CA 1
ATOM 2791 C C . LEU A 1 358 ? 25.193 -1.465 -31.051 1.00 95.88 358 LEU A C 1
ATOM 2793 O O . LEU A 1 358 ? 24.990 -1.043 -32.186 1.00 95.88 358 LEU A O 1
ATOM 2797 N N . GLY A 1 359 ? 24.711 -0.851 -29.964 1.00 94.06 359 GLY A N 1
ATOM 2798 C CA . GLY A 1 359 ? 23.927 0.388 -30.011 1.00 94.06 359 GLY A CA 1
ATOM 2799 C C . GLY A 1 359 ? 22.479 0.201 -30.473 1.00 94.06 359 GLY A C 1
ATOM 2800 O O . GLY A 1 359 ? 21.807 1.182 -30.782 1.00 94.06 359 GLY A O 1
ATOM 2801 N N . GLY A 1 360 ? 21.991 -1.042 -30.550 1.00 97.50 360 GLY A N 1
ATOM 2802 C CA . GLY A 1 360 ? 20.583 -1.312 -30.831 1.00 97.50 360 GLY A CA 1
ATOM 2803 C C . GLY A 1 360 ? 19.676 -0.896 -29.671 1.00 97.50 360 GLY A C 1
ATOM 2804 O O . GLY A 1 360 ? 20.121 -0.762 -28.534 1.00 97.50 360 GLY A O 1
ATOM 2805 N N . THR A 1 361 ? 18.382 -0.753 -29.945 1.00 97.88 361 THR A N 1
ATOM 2806 C CA . THR A 1 361 ? 17.370 -0.448 -28.927 1.00 97.88 361 THR A CA 1
ATOM 2807 C C . THR A 1 361 ? 16.231 -1.462 -28.959 1.00 97.88 361 THR A C 1
ATOM 2809 O O . THR A 1 361 ? 15.910 -2.054 -29.992 1.00 97.88 361 THR A O 1
ATOM 2812 N N . ASN A 1 362 ? 15.618 -1.686 -27.801 1.00 97.94 362 ASN A N 1
ATOM 2813 C CA . ASN A 1 362 ? 14.368 -2.414 -27.651 1.00 97.94 362 ASN A CA 1
ATOM 2814 C C . ASN A 1 362 ? 13.337 -1.494 -27.002 1.00 97.94 362 ASN A C 1
ATOM 2816 O O . ASN A 1 362 ? 13.610 -0.930 -25.949 1.00 97.94 362 ASN A O 1
ATOM 2820 N N . THR A 1 363 ? 12.155 -1.387 -27.603 1.00 98.12 363 THR A N 1
ATOM 2821 C CA . THR A 1 363 ? 11.045 -0.613 -27.044 1.00 98.12 363 THR A CA 1
ATOM 2822 C C . THR A 1 363 ? 9.835 -1.516 -26.856 1.00 98.12 363 THR A C 1
ATOM 2824 O O . THR A 1 363 ? 9.398 -2.195 -27.789 1.00 98.12 363 THR A O 1
ATOM 2827 N N . LEU A 1 364 ? 9.288 -1.525 -25.644 1.00 98.19 364 LEU A N 1
ATOM 2828 C CA . LEU A 1 364 ? 8.067 -2.233 -25.283 1.00 98.19 364 LEU A CA 1
ATOM 2829 C C . LEU A 1 364 ? 6.989 -1.220 -24.913 1.00 98.19 364 LEU A C 1
ATOM 2831 O O . LEU A 1 364 ? 7.130 -0.499 -23.929 1.00 98.19 364 LEU A O 1
ATOM 2835 N N . VAL A 1 365 ? 5.888 -1.226 -25.663 1.00 98.12 365 VAL A N 1
ATOM 2836 C CA . VAL A 1 365 ? 4.692 -0.432 -25.362 1.00 98.12 365 VAL A CA 1
ATOM 2837 C C . VAL A 1 365 ? 3.610 -1.358 -24.825 1.00 98.12 365 VAL A C 1
ATOM 2839 O O . VAL A 1 365 ? 3.227 -2.334 -25.472 1.00 98.12 365 VAL A O 1
ATOM 2842 N N . LEU A 1 366 ? 3.116 -1.062 -23.628 1.00 97.75 366 LEU A N 1
ATOM 2843 C CA . LEU A 1 366 ? 2.094 -1.839 -22.947 1.00 97.75 366 LEU A CA 1
ATOM 2844 C C . LEU A 1 366 ? 0.868 -0.967 -22.698 1.00 97.75 366 LEU A C 1
ATOM 2846 O O . LEU A 1 366 ? 0.963 0.109 -22.117 1.00 97.75 366 LEU A O 1
ATOM 2850 N N . HIS A 1 367 ? -0.301 -1.480 -23.071 1.00 97.88 367 HIS A N 1
ATOM 2851 C CA . HIS A 1 367 ? -1.585 -0.950 -22.628 1.00 97.88 367 HIS A CA 1
ATOM 2852 C C . HIS A 1 367 ? -2.260 -1.976 -21.721 1.00 97.88 367 HIS A C 1
ATOM 2854 O O . HIS A 1 367 ? -2.412 -3.143 -22.084 1.00 97.88 367 HIS A O 1
ATOM 2860 N N . ASN A 1 368 ? -2.681 -1.533 -20.542 1.00 97.25 368 ASN A N 1
ATOM 2861 C CA . ASN A 1 368 ? -3.334 -2.369 -19.551 1.00 97.25 368 ASN A CA 1
ATOM 2862 C C . ASN A 1 368 ? -4.628 -1.702 -19.065 1.00 97.25 368 ASN A C 1
ATOM 2864 O O . ASN A 1 368 ? -4.610 -0.593 -18.528 1.00 97.25 368 ASN A O 1
ATOM 2868 N N . THR A 1 369 ? -5.751 -2.399 -19.249 1.00 97.75 369 THR A N 1
ATOM 2869 C CA . THR A 1 369 ? -7.050 -2.022 -18.678 1.00 97.75 369 THR A CA 1
ATOM 2870 C C . THR A 1 369 ? -7.200 -2.714 -17.329 1.00 97.75 369 THR A C 1
ATOM 2872 O O . THR A 1 369 ? -7.205 -3.938 -17.246 1.00 97.75 369 THR A O 1
ATOM 2875 N N . CYS A 1 370 ? -7.257 -1.916 -16.271 1.00 92.56 370 CYS A N 1
ATOM 2876 C CA . CYS A 1 370 ? -7.265 -2.349 -14.885 1.00 92.56 370 CYS A CA 1
ATOM 2877 C C . CYS A 1 370 ? -8.597 -1.956 -14.247 1.00 92.56 370 CYS A C 1
ATOM 2879 O O . CYS A 1 370 ? -8.795 -0.781 -13.960 1.00 92.56 370 CYS A O 1
ATOM 2881 N N . GLU A 1 371 ? -9.461 -2.925 -13.956 1.00 95.25 371 GLU A N 1
ATOM 2882 C CA . GLU A 1 371 ? -10.557 -2.713 -13.004 1.00 95.25 371 GLU A CA 1
ATOM 2883 C C . GLU A 1 371 ? -9.940 -2.618 -11.602 1.00 95.25 371 GLU A C 1
ATOM 2885 O O . GLU A 1 371 ? -9.608 -3.634 -10.982 1.00 95.25 371 GLU A O 1
ATOM 2890 N N . ASP A 1 372 ? -9.636 -1.396 -11.158 1.00 92.31 372 ASP A N 1
ATOM 2891 C CA . ASP A 1 372 ? -8.675 -1.174 -10.072 1.00 92.31 372 ASP A CA 1
ATOM 2892 C C . ASP A 1 372 ? -9.197 -1.735 -8.745 1.00 92.31 372 ASP A C 1
ATOM 2894 O O . ASP A 1 372 ? -8.459 -2.411 -8.024 1.00 92.31 372 ASP A O 1
ATOM 2898 N N . SER A 1 373 ? -10.495 -1.576 -8.471 1.00 95.44 373 SER A N 1
ATOM 2899 C CA . SER A 1 373 ? -11.138 -2.139 -7.284 1.00 95.44 373 SER A CA 1
ATOM 2900 C C . SER A 1 373 ? -11.153 -3.670 -7.303 1.00 95.44 373 SER A C 1
ATOM 2902 O O . SER A 1 373 ? -10.893 -4.297 -6.273 1.00 95.44 373 SER A O 1
ATOM 2904 N N . LEU A 1 374 ? -11.388 -4.297 -8.464 1.00 95.31 374 LEU A N 1
ATOM 2905 C CA . LEU A 1 374 ? -11.366 -5.763 -8.603 1.00 95.31 374 LEU A CA 1
ATOM 2906 C C . LEU A 1 374 ? -9.950 -6.344 -8.479 1.00 95.31 374 LEU A C 1
ATOM 2908 O O . LEU A 1 374 ? -9.789 -7.486 -8.048 1.00 95.31 374 LEU A O 1
ATOM 2912 N N . LEU A 1 375 ? -8.914 -5.567 -8.807 1.00 94.38 375 LEU A N 1
ATOM 2913 C CA . LEU A 1 375 ? -7.519 -5.944 -8.567 1.00 94.38 375 LEU A CA 1
ATOM 2914 C C . LEU A 1 375 ? -7.083 -5.696 -7.114 1.00 94.38 375 LEU A C 1
ATOM 2916 O O . LEU A 1 375 ? -6.273 -6.459 -6.583 1.00 94.38 375 LEU A O 1
ATOM 2920 N N . ALA A 1 376 ? -7.592 -4.643 -6.470 1.00 95.19 376 ALA A N 1
ATOM 2921 C CA . ALA A 1 376 ? -7.234 -4.263 -5.106 1.00 95.19 376 ALA A CA 1
ATOM 2922 C C . ALA A 1 376 ? -7.946 -5.106 -4.036 1.00 95.19 376 ALA A C 1
ATOM 2924 O O . ALA A 1 376 ? -7.312 -5.509 -3.062 1.00 95.19 376 ALA A O 1
ATOM 2925 N N . ALA A 1 377 ? -9.231 -5.434 -4.204 1.00 94.88 377 ALA A N 1
ATOM 2926 C CA . ALA A 1 377 ? -9.992 -6.172 -3.192 1.00 94.88 377 ALA A CA 1
ATOM 2927 C C . ALA A 1 377 ? -9.366 -7.529 -2.799 1.00 94.88 377 ALA A C 1
ATOM 2929 O O . ALA A 1 377 ? -9.222 -7.790 -1.601 1.00 94.88 377 ALA A O 1
ATOM 2930 N N . PRO A 1 378 ? -8.886 -8.369 -3.739 1.00 93.62 378 PRO A N 1
ATOM 2931 C CA . PRO A 1 378 ? -8.189 -9.604 -3.387 1.00 93.62 378 PRO A CA 1
ATOM 2932 C C . PRO A 1 378 ? -6.857 -9.369 -2.662 1.00 93.62 378 PRO A C 1
ATOM 2934 O O . PRO A 1 378 ? -6.480 -10.173 -1.814 1.00 93.62 378 PRO A O 1
ATOM 2937 N N . ILE A 1 379 ? -6.160 -8.265 -2.954 1.00 95.69 379 ILE A N 1
ATOM 2938 C CA . ILE A 1 379 ? -4.925 -7.885 -2.251 1.00 95.69 379 ILE A CA 1
ATOM 2939 C C . ILE A 1 379 ? -5.221 -7.571 -0.789 1.00 95.69 379 ILE A C 1
ATOM 2941 O O . ILE A 1 379 ? -4.489 -8.027 0.085 1.00 95.69 379 ILE A O 1
ATOM 2945 N N . MET A 1 380 ? -6.304 -6.840 -0.514 1.00 95.31 380 MET A N 1
ATOM 2946 C CA . MET A 1 380 ? -6.713 -6.541 0.858 1.00 95.31 380 MET A CA 1
ATOM 2947 C C . MET A 1 380 ? -7.015 -7.821 1.651 1.00 95.31 380 MET A C 1
ATOM 2949 O O . MET A 1 380 ? -6.606 -7.948 2.804 1.00 95.31 380 MET A O 1
ATOM 2953 N N . LEU A 1 381 ? -7.666 -8.803 1.018 1.00 92.88 381 LEU A N 1
ATOM 2954 C CA . LEU A 1 381 ? -7.907 -10.113 1.628 1.00 92.88 381 LEU A CA 1
ATOM 2955 C C . LEU A 1 381 ? -6.603 -10.874 1.898 1.00 92.88 381 LEU A C 1
ATOM 2957 O O . LEU A 1 381 ? -6.421 -11.392 2.999 1.00 92.88 381 LEU A O 1
ATOM 2961 N N . ASP A 1 382 ? -5.696 -10.934 0.920 1.00 94.88 382 ASP A N 1
ATOM 2962 C CA . ASP A 1 382 ? -4.410 -11.623 1.071 1.00 94.88 382 ASP A CA 1
ATOM 2963 C C . ASP A 1 382 ? -3.542 -10.964 2.159 1.00 94.88 382 ASP A C 1
ATOM 2965 O O . ASP A 1 382 ? -2.890 -11.672 2.923 1.00 94.88 382 ASP A O 1
ATOM 2969 N N . LEU A 1 383 ? -3.575 -9.632 2.283 1.00 96.81 383 LEU A N 1
ATOM 2970 C CA . LEU A 1 383 ? -2.894 -8.892 3.348 1.00 96.81 383 LEU A CA 1
ATOM 2971 C C . LEU A 1 383 ? -3.380 -9.337 4.728 1.00 96.81 383 LEU A C 1
ATOM 2973 O O . LEU A 1 383 ? -2.578 -9.738 5.565 1.00 96.81 383 LEU A O 1
ATOM 2977 N N . VAL A 1 384 ? -4.694 -9.334 4.946 1.00 94.38 384 VAL A N 1
ATOM 2978 C CA . VAL A 1 384 ? -5.304 -9.704 6.233 1.00 94.38 384 VAL A CA 1
ATOM 2979 C C . VAL A 1 384 ? -5.026 -11.169 6.573 1.00 94.38 384 VAL A C 1
ATOM 2981 O O . VAL A 1 384 ? -4.648 -11.477 7.701 1.00 94.38 384 VAL A O 1
ATOM 2984 N N . LEU A 1 385 ? -5.163 -12.068 5.593 1.00 93.75 385 LEU A N 1
ATOM 2985 C CA . LEU A 1 385 ? -4.894 -13.500 5.759 1.00 93.75 385 LEU A CA 1
ATOM 2986 C C . LEU A 1 385 ? -3.431 -13.767 6.126 1.00 93.75 385 LEU A C 1
ATOM 2988 O O . LEU A 1 385 ? -3.155 -14.521 7.058 1.00 93.75 385 LEU A O 1
ATOM 2992 N N . LEU A 1 386 ? -2.490 -13.152 5.406 1.00 96.25 386 LEU A N 1
ATOM 2993 C CA . LEU A 1 386 ? -1.064 -13.327 5.667 1.00 96.25 386 LEU A CA 1
ATOM 2994 C C . LEU A 1 386 ? -0.652 -12.698 6.999 1.00 96.25 386 LEU A C 1
ATOM 2996 O O . LEU A 1 386 ? 0.124 -13.307 7.730 1.00 96.25 386 LEU A O 1
ATOM 3000 N N . THR A 1 387 ? -1.187 -11.528 7.355 1.00 97.31 387 THR A N 1
ATOM 3001 C CA . THR A 1 387 ? -0.931 -10.906 8.660 1.00 97.31 387 THR A CA 1
ATOM 3002 C C . THR A 1 387 ? -1.442 -11.777 9.805 1.00 97.31 387 THR A C 1
ATOM 3004 O O . THR A 1 387 ? -0.698 -12.010 10.756 1.00 97.31 387 THR A O 1
ATOM 3007 N N . GLU A 1 388 ? -2.668 -12.303 9.715 1.00 95.44 388 GLU A N 1
ATOM 3008 C CA . GLU A 1 388 ? -3.223 -13.210 10.729 1.00 95.44 388 GLU A CA 1
ATOM 3009 C C . GLU A 1 388 ? -2.353 -14.464 10.881 1.00 95.44 388 GLU A C 1
ATOM 3011 O O . GLU A 1 388 ? -2.008 -14.846 12.004 1.00 95.44 388 GLU A O 1
ATOM 3016 N N . LEU A 1 389 ? -1.941 -15.061 9.757 1.00 94.94 389 LEU A N 1
ATOM 3017 C CA . LEU A 1 389 ? -1.054 -16.218 9.742 1.00 94.94 389 LEU A CA 1
ATOM 3018 C C . LEU A 1 389 ? 0.286 -15.898 10.414 1.00 94.94 389 LEU A C 1
ATOM 3020 O O . LEU A 1 389 ? 0.718 -16.643 11.290 1.00 94.94 389 LEU A O 1
ATOM 3024 N N . CYS A 1 390 ? 0.920 -14.776 10.065 1.00 96.38 390 CYS A N 1
ATOM 3025 C CA . CYS A 1 390 ? 2.167 -14.330 10.687 1.00 96.38 390 CYS A CA 1
ATOM 3026 C C . CYS A 1 390 ? 2.029 -14.146 12.205 1.00 96.38 390 CYS A C 1
ATOM 3028 O O . CYS A 1 390 ? 2.975 -14.436 12.928 1.00 96.38 390 CYS A O 1
ATOM 3030 N N . GLN A 1 391 ? 0.859 -13.736 12.712 1.00 95.38 391 GLN A N 1
ATOM 3031 C CA . GLN A 1 391 ? 0.598 -13.634 14.159 1.00 95.38 391 GLN A CA 1
ATOM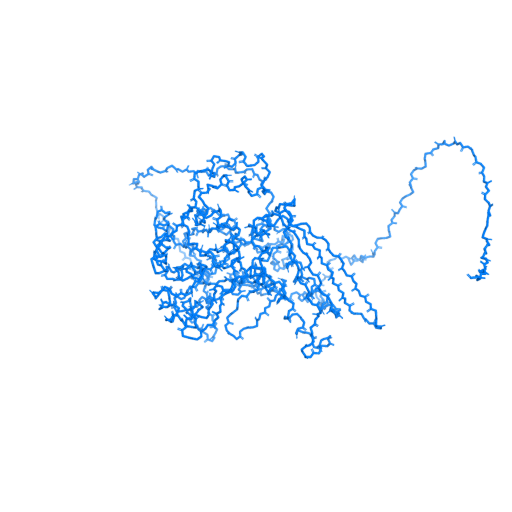 3032 C C . GLN A 1 391 ? 0.534 -14.990 14.872 1.00 95.38 391 GLN A C 1
ATOM 3034 O O . GLN A 1 391 ? 0.542 -15.021 16.099 1.00 95.38 391 GLN A O 1
ATOM 3039 N N . ARG A 1 392 ? 0.421 -16.106 14.142 1.00 94.75 392 ARG A N 1
ATOM 3040 C CA . ARG A 1 392 ? 0.447 -17.468 14.707 1.00 94.75 392 ARG A CA 1
ATOM 3041 C C . ARG A 1 392 ? 1.802 -18.151 14.573 1.00 94.75 392 ARG A C 1
ATOM 3043 O O . ARG A 1 392 ? 1.991 -19.216 15.150 1.00 94.75 392 ARG A O 1
ATOM 3050 N N . VAL A 1 393 ? 2.713 -17.584 13.789 1.00 95.19 393 VAL A N 1
ATOM 3051 C CA . VAL A 1 393 ? 4.005 -18.198 13.495 1.00 95.19 393 VAL A CA 1
ATOM 3052 C C . VAL A 1 393 ? 5.050 -17.696 14.483 1.00 95.19 393 VAL A C 1
ATOM 3054 O O . VAL A 1 393 ? 5.268 -16.495 14.625 1.00 95.19 393 VAL A O 1
ATOM 3057 N N . SER A 1 394 ? 5.731 -18.646 15.113 1.00 95.06 394 SER A N 1
ATOM 3058 C CA . SER A 1 394 ? 6.956 -18.432 15.877 1.00 95.06 394 SER A CA 1
ATOM 3059 C C . SER A 1 394 ? 8.037 -19.384 15.378 1.00 95.06 394 SER A C 1
ATOM 3061 O O . SER A 1 394 ? 7.732 -20.502 14.959 1.00 95.06 394 SER A O 1
ATOM 3063 N N . PHE A 1 395 ? 9.290 -18.961 15.439 1.00 94.00 395 PHE A N 1
ATOM 3064 C CA . PHE A 1 395 ? 10.452 -19.746 15.041 1.00 94.00 395 PHE A CA 1
ATOM 3065 C C . PHE A 1 395 ? 11.638 -19.436 15.956 1.00 94.00 395 PHE A C 1
ATOM 3067 O O . PHE A 1 395 ? 11.675 -18.399 16.610 1.00 94.00 395 PHE A O 1
ATOM 3074 N N . CYS A 1 396 ? 12.607 -20.340 15.994 1.00 93.50 396 CYS A N 1
ATOM 3075 C CA . CYS A 1 396 ? 13.895 -20.167 16.655 1.00 93.50 396 CYS A CA 1
ATOM 3076 C C . CYS A 1 396 ? 15.007 -20.584 15.686 1.00 93.50 396 CYS A C 1
ATOM 3078 O O . CYS A 1 396 ? 14.741 -21.186 14.639 1.00 93.50 396 CYS A O 1
ATOM 3080 N N . THR A 1 397 ? 16.245 -20.227 16.003 1.00 90.38 397 THR A N 1
ATOM 3081 C CA . THR A 1 397 ? 17.435 -20.657 15.262 1.00 90.38 397 THR A CA 1
ATOM 3082 C C . THR A 1 397 ? 18.415 -21.322 16.221 1.00 90.38 397 THR A C 1
ATOM 3084 O O . THR A 1 397 ? 18.266 -21.206 17.434 1.00 90.38 397 THR A O 1
ATOM 3087 N N . ASP A 1 398 ? 19.447 -21.987 15.699 1.00 91.88 398 ASP A N 1
ATOM 3088 C CA . ASP A 1 398 ? 20.505 -22.548 16.551 1.00 91.88 398 ASP A CA 1
ATOM 3089 C C . ASP A 1 398 ? 21.237 -21.457 17.359 1.00 91.88 398 ASP A C 1
ATOM 3091 O O . ASP A 1 398 ? 21.751 -21.727 18.442 1.00 91.88 398 ASP A O 1
ATOM 3095 N N . ALA A 1 399 ? 21.269 -20.221 16.843 1.00 93.94 399 ALA A N 1
ATOM 3096 C CA . ALA A 1 399 ? 21.844 -19.065 17.528 1.00 93.94 399 ALA A CA 1
ATOM 3097 C C . ALA A 1 399 ? 20.869 -18.418 18.531 1.00 93.94 399 ALA A C 1
ATOM 3099 O O . ALA A 1 399 ? 21.305 -17.922 19.566 1.00 93.94 399 ALA A O 1
ATOM 3100 N N . ASP A 1 400 ? 19.565 -18.461 18.243 1.00 92.88 400 ASP A N 1
ATOM 3101 C CA . ASP A 1 400 ? 18.491 -17.876 19.051 1.00 92.88 400 ASP A CA 1
ATOM 3102 C C . ASP A 1 400 ? 17.454 -18.961 19.395 1.00 92.88 400 ASP A C 1
ATOM 3104 O O . ASP A 1 400 ? 16.461 -19.107 18.670 1.00 92.88 400 ASP A O 1
ATOM 3108 N N . PRO A 1 401 ? 17.667 -19.751 20.467 1.00 92.12 401 PRO A N 1
ATOM 3109 C CA . PRO A 1 401 ? 16.847 -20.929 20.764 1.00 92.12 401 PRO A CA 1
ATOM 3110 C C . PRO A 1 401 ? 15.440 -20.580 21.271 1.00 92.12 401 PRO A C 1
ATOM 3112 O O . PRO A 1 401 ? 14.530 -21.406 21.187 1.00 92.12 401 PRO A O 1
ATOM 3115 N N . GLU A 1 402 ? 15.244 -19.360 21.773 1.00 94.94 402 GLU A N 1
ATOM 3116 C CA . GLU A 1 402 ? 13.949 -18.886 22.255 1.00 94.94 402 GLU A CA 1
ATOM 3117 C C . GLU A 1 402 ? 12.988 -18.617 21.083 1.00 94.94 402 GLU A C 1
ATOM 3119 O O . GLU A 1 402 ? 13.342 -17.887 20.150 1.00 94.94 402 GLU A O 1
ATOM 3124 N N . PRO A 1 403 ? 11.754 -19.162 21.106 1.00 93.62 403 PRO A N 1
ATOM 3125 C CA . PRO A 1 403 ? 10.770 -18.893 20.067 1.00 93.62 403 PRO A CA 1
ATOM 3126 C C . PRO A 1 403 ? 10.461 -17.398 19.948 1.00 93.62 403 PRO A C 1
ATOM 3128 O O . PRO A 1 403 ? 9.987 -16.757 20.888 1.00 93.62 403 PRO A O 1
ATOM 3131 N N . GLN A 1 404 ? 10.653 -16.857 18.751 1.00 94.06 404 GLN A N 1
ATOM 3132 C CA . GLN A 1 404 ? 10.341 -15.477 18.402 1.00 94.06 404 GLN A CA 1
ATOM 3133 C C . GLN A 1 404 ? 9.372 -15.408 17.222 1.00 94.06 404 GLN A C 1
ATOM 3135 O O . GLN A 1 404 ? 9.317 -16.295 16.372 1.00 94.06 404 GLN A O 1
ATOM 3140 N N . GLY A 1 405 ? 8.564 -14.350 17.191 1.00 94.50 405 GLY A N 1
ATOM 3141 C CA . GLY A 1 405 ? 7.742 -14.020 16.029 1.00 94.50 405 GLY A CA 1
ATOM 3142 C C . GLY A 1 405 ? 8.541 -13.264 14.967 1.00 94.50 405 GLY A C 1
ATOM 3143 O O . GLY A 1 405 ? 9.733 -13.000 15.114 1.00 94.50 405 GLY A O 1
ATOM 3144 N N . PHE A 1 406 ? 7.857 -12.854 13.902 1.00 96.62 406 PHE A N 1
ATOM 3145 C CA . PHE A 1 406 ? 8.431 -11.920 12.935 1.00 96.62 406 PHE A CA 1
ATOM 3146 C C . PHE A 1 406 ? 8.715 -10.543 13.561 1.00 96.62 406 PHE A C 1
ATOM 3148 O O . PHE A 1 406 ? 8.161 -10.175 14.598 1.00 96.62 406 PHE A O 1
ATOM 3155 N N . HIS A 1 407 ? 9.551 -9.749 12.891 1.00 97.00 407 HIS A N 1
ATOM 3156 C CA . HIS A 1 407 ? 9.747 -8.341 13.232 1.00 97.00 407 HIS A CA 1
ATOM 3157 C C . HIS A 1 407 ? 8.430 -7.548 13.094 1.00 97.00 407 HIS A C 1
ATOM 3159 O O . HIS A 1 407 ? 7.603 -7.866 12.239 1.00 97.00 407 HIS A O 1
ATOM 3165 N N . SER A 1 408 ? 8.248 -6.486 13.894 1.00 97.75 408 SER A N 1
ATOM 3166 C CA . SER A 1 408 ? 7.042 -5.636 13.860 1.00 97.75 408 SER A CA 1
ATOM 3167 C C . SER A 1 408 ? 6.723 -5.101 12.462 1.00 97.75 408 SER A C 1
ATOM 3169 O O . SER A 1 408 ? 5.565 -5.044 12.077 1.00 97.75 408 SER A O 1
ATOM 3171 N N . VAL A 1 409 ? 7.737 -4.750 11.675 1.00 98.19 409 VAL A N 1
ATOM 3172 C CA . VAL A 1 409 ? 7.566 -4.434 10.247 1.00 98.19 409 VAL A CA 1
ATOM 3173 C C . VAL A 1 409 ? 7.507 -5.734 9.441 1.00 98.19 409 VAL A C 1
ATOM 3175 O O . VAL A 1 409 ? 8.535 -6.386 9.246 1.00 98.19 409 VAL A O 1
ATOM 3178 N N . LEU A 1 410 ? 6.314 -6.105 8.965 1.00 97.00 410 LEU A N 1
ATOM 3179 C CA . LEU A 1 410 ? 6.072 -7.347 8.222 1.00 97.00 410 LEU A CA 1
ATOM 3180 C C . LEU A 1 410 ? 6.464 -7.234 6.741 1.00 97.00 410 LEU A C 1
ATOM 3182 O O . LEU A 1 410 ? 5.611 -7.225 5.849 1.00 97.00 410 LEU A O 1
ATOM 3186 N N . SER A 1 411 ? 7.766 -7.244 6.455 1.00 96.69 411 SER A N 1
ATOM 3187 C CA . SER A 1 411 ? 8.289 -7.223 5.078 1.00 96.69 411 SER A CA 1
ATOM 3188 C C . SER A 1 411 ? 7.880 -8.443 4.236 1.00 96.69 411 SER A C 1
ATOM 3190 O O . SER A 1 411 ? 7.935 -8.392 3.008 1.00 96.69 411 SER A O 1
ATOM 3192 N N . LEU A 1 412 ? 7.377 -9.523 4.846 1.00 96.06 412 LEU A N 1
ATOM 3193 C CA . LEU A 1 412 ? 6.753 -10.648 4.134 1.00 96.06 412 LEU A CA 1
ATOM 3194 C C . LEU A 1 412 ? 5.612 -10.190 3.207 1.00 96.06 412 LEU A C 1
ATOM 3196 O O . LEU A 1 412 ? 5.403 -10.765 2.139 1.00 96.06 412 LEU A O 1
ATOM 3200 N N . LEU A 1 413 ? 4.911 -9.115 3.578 1.00 97.56 413 LEU A N 1
ATOM 3201 C CA . LEU A 1 413 ? 3.792 -8.557 2.820 1.00 97.56 413 LEU A CA 1
ATOM 3202 C C . LEU A 1 413 ? 4.230 -7.741 1.591 1.00 97.56 413 LEU A C 1
ATOM 3204 O O . LEU A 1 413 ? 3.376 -7.276 0.840 1.00 97.56 413 LEU A O 1
ATOM 3208 N N . SER A 1 414 ? 5.535 -7.601 1.326 1.00 97.62 414 SER A N 1
ATOM 3209 C CA . SER A 1 414 ? 6.067 -6.784 0.219 1.00 97.62 414 SER A CA 1
ATOM 3210 C C . SER A 1 414 ? 5.524 -7.174 -1.159 1.00 97.62 414 SER A C 1
ATOM 3212 O O . SER A 1 414 ? 5.416 -6.335 -2.052 1.00 97.62 414 SER A O 1
ATOM 3214 N N . PHE A 1 415 ? 5.118 -8.435 -1.343 1.00 97.31 415 PHE A N 1
ATOM 3215 C CA . PHE A 1 415 ? 4.441 -8.895 -2.563 1.00 97.31 415 PHE A CA 1
ATOM 3216 C C . PHE A 1 415 ? 3.166 -8.093 -2.889 1.00 97.31 415 PHE A C 1
ATOM 3218 O O . PHE A 1 415 ? 2.784 -7.978 -4.056 1.00 97.31 415 PHE A O 1
ATOM 3225 N N . LEU A 1 416 ? 2.523 -7.531 -1.867 1.00 97.75 416 LEU A N 1
ATOM 3226 C CA . LEU A 1 416 ? 1.228 -6.860 -1.924 1.00 97.75 416 LEU A CA 1
ATOM 3227 C C . LEU A 1 416 ? 1.343 -5.327 -1.860 1.00 97.75 416 LEU A C 1
ATOM 3229 O O . LEU A 1 416 ? 0.363 -4.650 -2.167 1.00 97.75 416 LEU A O 1
ATOM 3233 N N . PHE A 1 417 ? 2.532 -4.788 -1.561 1.00 97.88 417 PHE A N 1
ATOM 3234 C CA . PHE A 1 417 ? 2.810 -3.349 -1.474 1.00 97.88 417 PHE A CA 1
ATOM 3235 C C . PHE A 1 417 ? 3.732 -2.846 -2.597 1.00 97.88 417 PHE A C 1
ATOM 3237 O O . PHE A 1 417 ? 4.530 -3.613 -3.154 1.00 97.88 417 PHE A O 1
ATOM 3244 N N . LYS A 1 418 ? 3.581 -1.572 -2.982 1.00 96.50 418 LYS A N 1
ATOM 3245 C CA . LYS A 1 418 ? 4.405 -0.911 -4.008 1.00 96.50 418 LYS A CA 1
ATOM 3246 C C . LYS A 1 418 ? 5.718 -0.408 -3.428 1.00 96.50 418 LYS A C 1
ATOM 3248 O O . LYS A 1 418 ? 6.747 -0.640 -4.048 1.00 96.50 418 LYS A O 1
ATOM 3253 N N . ALA A 1 419 ? 5.658 0.232 -2.262 1.00 95.56 419 ALA A N 1
ATOM 3254 C CA . ALA A 1 419 ? 6.803 0.782 -1.547 1.00 95.56 419 ALA A CA 1
ATOM 3255 C C . ALA A 1 419 ? 6.937 0.056 -0.201 1.00 95.56 419 ALA A C 1
ATOM 3257 O O . ALA A 1 419 ? 6.487 0.568 0.822 1.00 95.56 419 ALA A O 1
ATOM 3258 N N . PRO A 1 420 ? 7.439 -1.190 -0.194 1.00 95.56 420 PRO A N 1
ATOM 3259 C CA . PRO A 1 420 ? 7.399 -2.018 0.997 1.00 95.56 420 PRO A CA 1
ATOM 3260 C C . PRO A 1 420 ? 8.284 -1.462 2.115 1.00 95.56 420 PRO A C 1
ATOM 3262 O O . PRO A 1 420 ? 9.476 -1.223 1.927 1.00 95.56 420 PRO A O 1
ATOM 3265 N N . LEU A 1 421 ? 7.709 -1.345 3.307 1.00 95.00 421 LEU A N 1
ATOM 3266 C CA . LEU A 1 421 ? 8.452 -1.092 4.530 1.00 95.00 421 LEU A CA 1
ATOM 3267 C C . LEU A 1 421 ? 9.237 -2.339 4.934 1.00 95.00 421 LEU A C 1
ATOM 3269 O O . LEU A 1 421 ? 8.730 -3.467 4.910 1.00 95.00 421 LEU A O 1
ATOM 3273 N N . VAL A 1 422 ? 10.479 -2.121 5.354 1.00 96.19 422 VAL A N 1
ATOM 3274 C CA . VAL A 1 422 ? 11.399 -3.174 5.785 1.00 96.19 422 VAL A CA 1
ATOM 3275 C C . VAL A 1 422 ? 11.975 -2.863 7.167 1.00 96.19 422 VAL A C 1
ATOM 3277 O O . VAL A 1 422 ? 11.999 -1.699 7.576 1.00 96.19 422 VAL A O 1
ATOM 3280 N N . PRO A 1 423 ? 12.419 -3.883 7.924 1.00 95.75 423 PRO A N 1
ATOM 3281 C CA . PRO A 1 423 ? 13.143 -3.654 9.168 1.00 95.75 423 PRO A CA 1
ATOM 3282 C C . PRO A 1 423 ? 14.376 -2.756 8.950 1.00 95.75 423 PRO A C 1
ATOM 3284 O O . PRO A 1 423 ? 15.016 -2.855 7.899 1.00 95.75 423 PRO A O 1
ATOM 3287 N N . PRO A 1 424 ? 14.749 -1.909 9.929 1.00 91.69 424 PRO A N 1
ATOM 3288 C CA . PRO A 1 424 ? 15.925 -1.049 9.820 1.00 91.69 424 PRO A CA 1
ATOM 3289 C C . PRO A 1 424 ? 17.187 -1.831 9.432 1.00 91.69 424 PRO A C 1
ATOM 3291 O O . PRO A 1 424 ? 17.453 -2.902 9.975 1.00 91.69 424 PRO A O 1
ATOM 3294 N N . GLY A 1 425 ? 17.953 -1.302 8.475 1.00 91.81 425 GLY A N 1
ATOM 3295 C CA . GLY A 1 425 ? 19.176 -1.934 7.966 1.00 91.81 425 GLY A CA 1
ATOM 3296 C C . GLY A 1 425 ? 18.958 -3.103 6.996 1.00 91.81 425 GLY A C 1
ATOM 3297 O O . GLY A 1 425 ? 19.934 -3.646 6.486 1.00 91.81 425 GLY A O 1
ATOM 3298 N N . SER A 1 426 ? 17.710 -3.492 6.711 1.00 94.06 426 SER A N 1
ATOM 3299 C CA . SER A 1 426 ? 17.404 -4.511 5.698 1.00 94.06 426 SER A CA 1
ATOM 3300 C C . SER A 1 426 ? 17.253 -3.888 4.304 1.00 94.06 426 SER A C 1
ATOM 3302 O O . SER A 1 426 ? 16.724 -2.781 4.194 1.00 94.06 426 SER A O 1
ATOM 3304 N N . PRO A 1 427 ? 17.657 -4.585 3.225 1.00 94.50 427 PRO A N 1
ATOM 3305 C CA . PRO A 1 427 ? 17.441 -4.102 1.868 1.00 94.50 427 PRO A CA 1
ATOM 3306 C C . PRO A 1 427 ? 15.960 -4.175 1.478 1.00 94.50 427 PRO A C 1
ATOM 3308 O O . PRO A 1 427 ? 15.237 -5.101 1.858 1.00 94.50 427 PRO A O 1
ATOM 3311 N N . VAL A 1 428 ? 15.530 -3.221 0.656 1.00 95.56 428 VAL A N 1
ATOM 3312 C CA . VAL A 1 428 ? 14.236 -3.269 -0.027 1.00 95.56 428 VAL A CA 1
ATOM 3313 C C . VAL A 1 428 ? 14.359 -4.180 -1.248 1.00 95.56 428 VAL A C 1
ATOM 3315 O O . VAL A 1 428 ? 15.331 -4.103 -1.991 1.00 95.56 428 VAL A O 1
ATOM 3318 N N . VAL A 1 429 ? 13.376 -5.061 -1.451 1.00 96.38 429 VAL A N 1
ATOM 3319 C CA . VAL A 1 429 ? 13.305 -5.944 -2.624 1.00 96.38 429 VAL A CA 1
ATOM 3320 C C . VAL A 1 429 ? 11.959 -5.737 -3.291 1.00 96.38 429 VAL A C 1
ATOM 3322 O O . VAL A 1 429 ? 10.944 -6.102 -2.698 1.00 96.38 429 VAL A O 1
ATOM 3325 N N . ASN A 1 430 ? 11.928 -5.216 -4.517 1.00 97.00 430 ASN A N 1
ATOM 3326 C CA . ASN A 1 430 ? 10.690 -4.960 -5.260 1.00 97.00 430 ASN A CA 1
ATOM 3327 C C . ASN A 1 430 ? 10.354 -6.041 -6.294 1.00 97.00 430 ASN A C 1
ATOM 3329 O O . ASN A 1 430 ? 9.191 -6.164 -6.699 1.00 97.00 430 ASN A O 1
ATOM 3333 N N . ALA A 1 431 ? 11.339 -6.856 -6.689 1.00 96.81 431 ALA A N 1
ATOM 3334 C CA . ALA A 1 431 ? 11.181 -7.913 -7.689 1.00 96.81 431 ALA A CA 1
ATOM 3335 C C . ALA A 1 431 ? 10.076 -8.903 -7.294 1.00 96.81 431 ALA A C 1
ATOM 3337 O O . ALA A 1 431 ? 10.194 -9.658 -6.319 1.00 96.81 431 ALA A O 1
ATOM 3338 N N . LEU A 1 432 ? 8.987 -8.921 -8.073 1.00 96.81 432 LEU A N 1
ATOM 3339 C CA . LEU A 1 432 ? 7.733 -9.566 -7.668 1.00 96.81 432 LEU A CA 1
ATOM 3340 C C . LEU A 1 432 ? 7.906 -11.065 -7.384 1.00 96.81 432 LEU A C 1
ATOM 3342 O O . LEU A 1 432 ? 7.349 -11.602 -6.423 1.00 96.81 432 LEU A O 1
ATOM 3346 N N . PHE A 1 433 ? 8.676 -11.760 -8.224 1.00 96.19 433 PHE A N 1
ATOM 3347 C CA . PHE A 1 433 ? 8.879 -13.199 -8.080 1.00 96.19 433 PHE A CA 1
ATOM 3348 C C . PHE A 1 433 ? 9.804 -13.557 -6.917 1.00 96.19 433 PHE A C 1
ATOM 3350 O O . PHE A 1 433 ? 9.603 -14.605 -6.303 1.00 96.19 433 PHE A O 1
ATOM 3357 N N . ARG A 1 434 ? 10.744 -12.679 -6.542 1.00 96.00 434 ARG A N 1
ATOM 3358 C CA . ARG A 1 434 ? 11.560 -12.858 -5.332 1.00 96.00 434 ARG A CA 1
ATOM 3359 C C . ARG A 1 434 ? 10.702 -12.725 -4.076 1.00 96.00 434 ARG A C 1
ATOM 3361 O O . ARG A 1 434 ? 10.743 -13.599 -3.213 1.00 96.00 434 ARG A O 1
ATOM 3368 N N . GLN A 1 435 ? 9.845 -11.704 -4.027 1.00 97.12 435 GLN A N 1
ATOM 3369 C CA . GLN A 1 435 ? 8.887 -11.509 -2.932 1.00 97.12 435 GLN A CA 1
ATOM 3370 C C . GLN A 1 435 ? 7.929 -12.703 -2.798 1.0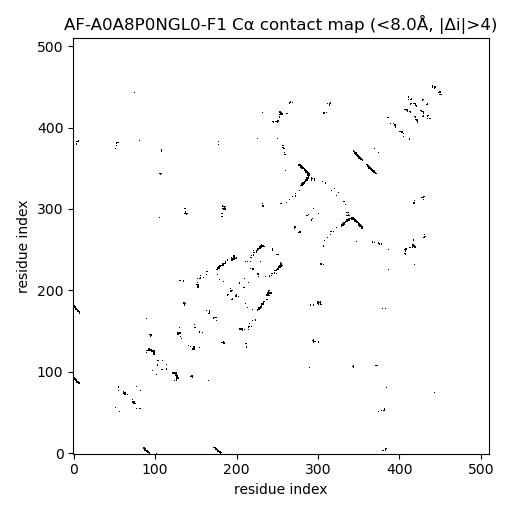0 97.12 435 GLN A C 1
ATOM 3372 O O . GLN A 1 435 ? 7.700 -13.207 -1.701 1.00 97.12 435 GLN A O 1
ATOM 3377 N N . ARG A 1 436 ? 7.413 -13.218 -3.922 1.00 96.50 436 ARG A N 1
ATOM 3378 C CA . ARG A 1 436 ? 6.575 -14.423 -3.921 1.00 96.50 436 ARG A CA 1
ATOM 3379 C C . ARG A 1 436 ? 7.337 -15.659 -3.435 1.00 96.50 436 ARG A C 1
ATOM 3381 O O . ARG A 1 436 ? 6.793 -16.428 -2.648 1.00 96.50 436 ARG A O 1
ATOM 3388 N N . SER A 1 437 ? 8.571 -15.854 -3.898 1.00 96.62 437 SER A N 1
ATOM 3389 C CA . SER A 1 437 ? 9.421 -16.976 -3.481 1.00 96.62 437 SER A CA 1
ATOM 3390 C C . SER A 1 437 ? 9.678 -16.958 -1.971 1.00 96.62 437 SER A C 1
ATOM 3392 O O . SER A 1 437 ? 9.632 -18.007 -1.333 1.00 96.62 437 SER A O 1
ATOM 3394 N N . CYS A 1 438 ? 9.853 -15.772 -1.374 1.00 96.44 438 CYS A N 1
ATOM 3395 C CA . CYS A 1 438 ? 9.948 -15.606 0.078 1.00 96.44 438 CYS A CA 1
ATOM 3396 C C . CYS A 1 438 ? 8.709 -16.171 0.797 1.00 96.44 438 CYS A C 1
ATOM 3398 O O . CYS A 1 438 ? 8.844 -17.057 1.642 1.00 96.44 438 CYS A O 1
ATOM 3400 N N . ILE A 1 439 ? 7.502 -15.748 0.395 1.00 96.38 439 ILE A N 1
ATOM 3401 C CA . ILE A 1 439 ? 6.242 -16.257 0.966 1.00 96.38 439 ILE A CA 1
ATOM 3402 C C . ILE A 1 439 ? 6.149 -17.779 0.800 1.00 96.38 439 ILE A C 1
ATOM 3404 O O . ILE A 1 439 ? 5.877 -18.495 1.763 1.00 96.38 439 ILE A O 1
ATOM 3408 N N . GLU A 1 440 ? 6.404 -18.297 -0.405 1.00 95.88 440 GLU A N 1
ATOM 3409 C CA . GLU A 1 440 ? 6.343 -19.737 -0.670 1.00 95.88 440 GLU A CA 1
ATOM 3410 C C . GLU A 1 440 ? 7.325 -20.523 0.209 1.00 95.88 440 GLU A C 1
ATOM 3412 O O . GLU A 1 440 ? 6.953 -21.555 0.764 1.00 95.88 440 GLU A O 1
ATOM 3417 N N . ASN A 1 441 ? 8.558 -20.046 0.373 1.00 96.31 441 ASN A N 1
ATOM 3418 C CA . ASN A 1 441 ? 9.576 -20.731 1.165 1.00 96.31 441 ASN A CA 1
ATOM 3419 C C . ASN A 1 441 ? 9.297 -20.680 2.672 1.00 96.31 441 ASN A C 1
ATOM 3421 O O . ASN A 1 441 ? 9.538 -21.679 3.347 1.00 96.31 441 ASN A O 1
ATOM 3425 N N . ILE A 1 442 ? 8.712 -19.596 3.186 1.00 94.44 442 ILE A N 1
ATOM 3426 C CA . ILE A 1 442 ? 8.266 -19.526 4.586 1.00 94.44 442 ILE A CA 1
ATOM 3427 C C . ILE A 1 442 ? 7.136 -20.528 4.835 1.00 94.44 442 ILE A C 1
ATOM 3429 O O . ILE A 1 442 ? 7.216 -21.334 5.759 1.00 94.44 442 ILE A O 1
ATOM 3433 N N . LEU A 1 443 ? 6.128 -20.574 3.958 1.00 94.56 443 LEU A N 1
ATOM 3434 C CA . LEU A 1 443 ? 5.037 -21.550 4.074 1.00 94.56 443 LEU A CA 1
ATOM 3435 C C . LEU A 1 443 ? 5.529 -22.999 3.961 1.00 94.56 443 LEU A C 1
ATOM 3437 O O . LEU A 1 443 ? 4.973 -23.895 4.594 1.00 94.56 443 LEU A O 1
ATOM 3441 N N . ARG A 1 444 ? 6.569 -23.249 3.158 1.00 95.06 444 ARG A N 1
ATOM 3442 C CA . ARG A 1 444 ? 7.224 -24.561 3.065 1.00 95.06 444 ARG A CA 1
ATOM 3443 C C . ARG A 1 444 ? 7.945 -24.929 4.355 1.00 95.06 444 ARG A C 1
ATOM 3445 O O . ARG A 1 444 ? 7.796 -26.067 4.798 1.00 95.06 444 ARG A O 1
ATOM 3452 N N . ALA A 1 445 ? 8.662 -23.985 4.961 1.00 93.75 445 ALA A N 1
ATOM 3453 C CA . ALA A 1 445 ? 9.323 -24.194 6.242 1.00 93.75 445 ALA A CA 1
ATOM 3454 C C . ALA A 1 445 ? 8.309 -24.570 7.336 1.00 93.75 445 ALA A C 1
ATOM 3456 O O . ALA A 1 445 ? 8.526 -25.547 8.047 1.00 93.75 445 ALA A O 1
ATOM 3457 N N . CYS A 1 446 ? 7.144 -23.907 7.383 1.00 92.88 446 CYS A N 1
ATOM 3458 C CA . CYS A 1 446 ? 6.062 -24.234 8.324 1.00 92.88 446 CYS A CA 1
ATOM 3459 C C . CYS A 1 446 ? 5.535 -25.679 8.212 1.00 92.88 446 CYS A C 1
ATOM 3461 O O . CYS A 1 446 ? 4.907 -26.169 9.144 1.00 92.88 446 CYS A O 1
ATOM 3463 N N . VAL A 1 447 ? 5.767 -26.366 7.088 1.00 94.44 447 VAL A N 1
ATOM 3464 C CA . VAL A 1 447 ? 5.364 -27.769 6.873 1.00 94.44 447 VAL A CA 1
ATOM 3465 C C . VAL A 1 447 ? 6.561 -28.720 6.738 1.00 94.44 447 VAL A C 1
ATOM 3467 O O . VAL A 1 447 ? 6.420 -29.810 6.181 1.00 94.44 447 VAL A O 1
ATOM 3470 N N . GLY A 1 448 ? 7.746 -28.307 7.202 1.00 93.56 448 GLY A N 1
ATOM 3471 C CA . GLY A 1 448 ? 8.957 -29.133 7.215 1.00 93.56 448 GLY A CA 1
ATOM 3472 C C . GLY A 1 448 ? 9.557 -29.409 5.832 1.00 93.56 448 GLY A C 1
ATOM 3473 O O . GLY A 1 448 ? 10.244 -30.411 5.641 1.00 93.56 448 GLY A O 1
ATOM 3474 N N . LEU A 1 449 ? 9.281 -28.562 4.835 1.00 94.31 449 LEU A N 1
ATOM 3475 C CA . LEU A 1 449 ? 9.842 -28.690 3.490 1.00 94.31 449 LEU A CA 1
ATOM 3476 C C . LEU A 1 449 ? 11.002 -27.707 3.276 1.00 94.31 449 LEU A C 1
ATOM 3478 O O . LEU A 1 449 ? 10.864 -26.529 3.604 1.00 94.31 449 LEU A O 1
ATOM 3482 N N . PRO A 1 450 ? 12.101 -28.133 2.621 1.00 95.31 450 PRO A N 1
ATOM 3483 C CA . PRO A 1 450 ? 13.205 -27.235 2.303 1.00 95.31 450 PRO A CA 1
ATOM 3484 C C . PRO A 1 450 ? 12.783 -26.179 1.267 1.00 95.31 450 PRO A C 1
ATOM 3486 O O . PRO A 1 450 ? 11.837 -26.417 0.494 1.00 95.31 450 PRO A O 1
ATOM 3489 N N . PRO A 1 451 ? 13.488 -25.038 1.188 1.00 95.00 451 PRO A N 1
ATOM 3490 C CA . PRO A 1 451 ? 13.224 -24.008 0.189 1.00 95.00 451 PRO A CA 1
ATOM 3491 C C . PRO A 1 451 ? 13.376 -24.539 -1.246 1.00 95.00 451 PRO A C 1
ATOM 3493 O O . PRO A 1 451 ? 14.120 -25.485 -1.518 1.00 95.00 451 PRO A O 1
ATOM 3496 N N . GLN A 1 452 ? 12.635 -23.953 -2.187 1.00 93.69 452 GLN A N 1
ATOM 3497 C CA . GLN A 1 452 ? 12.774 -24.273 -3.609 1.00 93.69 452 GLN A CA 1
ATOM 3498 C C . GLN A 1 452 ? 14.061 -23.657 -4.173 1.00 93.69 452 GLN A C 1
ATOM 3500 O O . GLN A 1 452 ? 14.226 -22.444 -4.159 1.00 93.69 452 GLN A O 1
ATOM 3505 N N . ASN A 1 453 ? 14.948 -24.501 -4.711 1.00 93.12 453 ASN A N 1
ATOM 3506 C CA . ASN A 1 453 ? 16.227 -24.080 -5.305 1.00 93.12 453 ASN A CA 1
ATOM 3507 C C . ASN A 1 453 ? 16.239 -24.085 -6.847 1.00 93.12 453 ASN A C 1
ATOM 3509 O O . ASN A 1 453 ? 17.188 -23.604 -7.452 1.00 93.12 453 ASN A O 1
ATOM 3513 N N . HIS A 1 454 ? 15.213 -24.654 -7.492 1.00 92.94 454 HIS A N 1
ATOM 3514 C CA . HIS A 1 454 ? 15.085 -24.766 -8.954 1.00 92.94 454 HIS A CA 1
ATOM 3515 C C . HIS A 1 454 ? 16.244 -25.468 -9.696 1.00 92.94 454 HIS A C 1
ATOM 3517 O O . HIS A 1 454 ? 16.271 -25.458 -10.928 1.00 92.94 454 HIS A O 1
ATOM 3523 N N . MET A 1 455 ? 17.165 -26.136 -8.995 1.00 93.25 455 MET A N 1
ATOM 3524 C CA . MET A 1 455 ? 18.351 -26.719 -9.626 1.00 93.25 455 MET A CA 1
ATOM 3525 C C . MET A 1 455 ? 18.016 -27.932 -10.499 1.00 93.25 455 MET A C 1
ATOM 3527 O O . MET A 1 455 ? 18.585 -28.059 -11.584 1.00 93.25 455 MET A O 1
ATOM 3531 N N . LEU A 1 456 ? 17.080 -28.785 -10.051 1.00 92.06 456 LEU A N 1
ATOM 3532 C CA . LEU A 1 456 ? 16.640 -30.011 -10.740 1.00 92.06 456 LEU A CA 1
ATOM 3533 C C . LEU A 1 456 ? 17.819 -30.906 -11.181 1.00 92.06 456 LEU A C 1
ATOM 3535 O O . LEU A 1 456 ? 17.824 -31.429 -12.298 1.00 92.06 456 LEU A O 1
ATOM 3539 N N . LEU A 1 457 ? 18.849 -31.045 -10.334 1.00 90.19 457 LEU A N 1
ATOM 3540 C CA . LEU A 1 457 ? 20.096 -31.746 -10.676 1.00 90.19 457 LEU A CA 1
ATOM 3541 C C . LEU A 1 457 ? 19.866 -33.220 -11.015 1.00 90.19 457 LEU A C 1
ATOM 3543 O O . LEU A 1 457 ? 20.540 -33.766 -11.879 1.00 90.19 457 LEU A O 1
ATOM 3547 N N . GLU A 1 458 ? 18.854 -33.848 -10.425 1.00 86.19 458 GLU A N 1
ATOM 3548 C CA . GLU A 1 458 ? 18.419 -35.205 -10.751 1.00 86.19 458 GLU A CA 1
ATOM 3549 C C . GLU A 1 458 ? 18.040 -35.405 -12.230 1.00 86.19 458 GLU A C 1
ATOM 3551 O O . GLU A 1 458 ? 18.067 -36.534 -12.711 1.00 86.19 458 GLU A O 1
ATOM 3556 N N . HIS A 1 459 ? 17.713 -34.327 -12.952 1.00 88.25 459 HIS A N 1
ATOM 3557 C CA . HIS A 1 459 ? 17.441 -34.333 -14.393 1.00 88.25 459 HIS A CA 1
ATOM 3558 C C . HIS A 1 459 ? 18.605 -33.800 -15.236 1.00 88.25 459 HIS A C 1
ATOM 3560 O O . HIS A 1 459 ? 18.548 -33.870 -16.461 1.00 88.25 459 HIS A O 1
ATOM 3566 N N . LYS A 1 460 ? 19.640 -33.248 -14.595 1.00 88.38 460 LYS A N 1
ATOM 3567 C CA . LYS A 1 460 ? 20.835 -32.685 -15.244 1.00 88.38 460 LYS A CA 1
ATOM 3568 C C . LYS A 1 460 ? 22.073 -33.569 -15.078 1.00 88.38 460 LYS A C 1
ATOM 3570 O O . LYS A 1 460 ? 23.104 -33.276 -15.667 1.00 88.38 460 LYS A O 1
ATOM 3575 N N . MET A 1 461 ? 21.977 -34.626 -14.274 1.00 85.50 461 MET A N 1
ATOM 3576 C CA . MET A 1 461 ? 23.049 -35.582 -14.025 1.00 85.50 461 MET A CA 1
ATOM 3577 C C . MET A 1 461 ? 22.715 -36.933 -14.654 1.00 85.50 461 MET A C 1
ATOM 3579 O O . MET A 1 461 ? 21.612 -37.454 -14.481 1.00 85.50 461 MET A O 1
ATOM 3583 N N . GLU A 1 462 ? 23.694 -37.551 -15.306 1.00 78.94 462 GLU A N 1
ATOM 3584 C CA . GLU A 1 462 ? 23.624 -38.968 -15.647 1.00 78.94 462 GLU A CA 1
ATOM 3585 C C . GLU A 1 462 ? 24.038 -39.786 -14.418 1.00 78.94 462 GLU A C 1
ATOM 3587 O O . GLU A 1 462 ? 25.182 -39.733 -13.975 1.00 78.94 462 GLU A O 1
ATOM 3592 N N . ARG A 1 463 ? 23.094 -40.515 -13.809 1.00 68.31 463 ARG A N 1
ATOM 3593 C CA . ARG A 1 463 ? 23.398 -41.421 -12.689 1.00 68.31 463 ARG A CA 1
ATOM 3594 C C . ARG A 1 463 ? 23.795 -42.799 -13.228 1.00 68.31 463 ARG A C 1
ATOM 3596 O O . ARG A 1 463 ? 22.950 -43.434 -13.868 1.00 68.31 463 ARG A O 1
ATOM 3603 N N . PRO A 1 464 ? 24.991 -43.327 -12.913 1.00 59.91 464 PRO A N 1
ATOM 3604 C CA . PRO A 1 464 ? 25.295 -44.736 -13.139 1.00 59.91 464 PRO A CA 1
ATOM 3605 C C . PRO A 1 464 ? 24.340 -45.586 -12.282 1.00 59.91 464 PRO A C 1
ATOM 3607 O O . PRO A 1 464 ? 24.379 -45.516 -11.058 1.00 59.91 464 PRO A O 1
ATOM 3610 N N . GLY A 1 465 ? 23.430 -46.340 -12.908 1.00 64.25 465 GLY A N 1
ATOM 3611 C CA . GLY A 1 465 ? 22.570 -47.317 -12.218 1.00 64.25 465 GLY A CA 1
ATOM 3612 C C . GLY A 1 465 ? 21.057 -47.054 -12.219 1.00 64.25 465 GLY A C 1
ATOM 3613 O O . GLY A 1 465 ? 20.300 -47.963 -11.880 1.00 64.25 465 GLY A O 1
ATOM 3614 N N . LEU A 1 466 ? 20.566 -45.889 -12.665 1.00 53.88 466 LEU A N 1
ATOM 3615 C CA . LEU A 1 466 ? 19.136 -45.746 -12.985 1.00 53.88 466 LEU A CA 1
ATOM 3616 C C . LEU A 1 466 ? 18.897 -46.268 -14.410 1.00 53.88 466 LEU A C 1
ATOM 3618 O O . LEU A 1 466 ? 19.245 -45.601 -15.383 1.00 53.88 466 LEU A O 1
ATOM 3622 N N . LYS A 1 467 ? 18.293 -47.457 -14.554 1.00 53.16 467 LYS A N 1
ATOM 3623 C CA . LYS A 1 467 ? 17.810 -47.937 -15.862 1.00 53.16 467 LYS A CA 1
ATOM 3624 C C . LYS A 1 467 ? 16.902 -46.858 -16.463 1.00 53.16 467 LYS A C 1
ATOM 3626 O O . LYS A 1 467 ? 15.885 -46.519 -15.858 1.00 53.16 467 LYS A O 1
ATOM 3631 N N . ARG A 1 468 ? 17.269 -46.315 -17.633 1.00 53.00 468 ARG A N 1
ATOM 3632 C CA . ARG A 1 468 ? 16.430 -45.380 -18.403 1.00 53.00 468 ARG A CA 1
ATOM 3633 C C . ARG A 1 468 ? 15.056 -46.023 -18.604 1.00 53.00 468 ARG A C 1
ATOM 3635 O O . ARG A 1 468 ? 14.927 -46.993 -19.346 1.00 53.00 468 ARG A O 1
ATOM 3642 N N . VAL A 1 469 ? 14.033 -45.510 -17.926 1.00 50.09 469 VAL A N 1
ATOM 3643 C CA . VAL A 1 469 ? 12.651 -45.929 -18.170 1.00 50.09 469 VAL A CA 1
ATOM 3644 C C . VAL A 1 469 ? 12.122 -45.093 -19.330 1.00 50.09 469 VAL A C 1
ATOM 3646 O O . VAL A 1 469 ? 11.675 -43.966 -19.138 1.00 50.09 469 VAL A O 1
ATOM 3649 N N . GLY A 1 470 ? 12.185 -45.669 -20.529 1.00 57.44 470 GLY A N 1
ATOM 3650 C CA . GLY A 1 470 ? 11.508 -45.171 -21.726 1.00 57.44 470 GLY A CA 1
ATOM 3651 C C . GLY A 1 470 ? 12.405 -44.409 -22.712 1.00 57.44 470 GLY A C 1
ATOM 3652 O O . GLY A 1 470 ? 13.416 -43.826 -22.313 1.00 57.44 470 GLY A O 1
ATOM 3653 N N . PRO A 1 471 ? 12.058 -44.435 -24.013 1.00 46.44 471 PRO A N 1
ATOM 3654 C CA . PRO A 1 471 ? 12.826 -43.758 -25.049 1.00 46.44 471 PRO A CA 1
ATOM 3655 C C . PRO A 1 471 ? 12.837 -42.244 -24.809 1.00 46.44 471 PRO A C 1
ATOM 3657 O O . PRO A 1 471 ? 11.820 -41.658 -24.435 1.00 46.44 471 PRO A O 1
ATOM 3660 N N . MET A 1 472 ? 13.990 -41.610 -25.051 1.00 48.91 472 MET A N 1
ATOM 3661 C CA . MET A 1 472 ? 14.082 -40.158 -25.208 1.00 48.91 472 MET A CA 1
ATOM 3662 C C . MET A 1 472 ? 13.109 -39.755 -26.314 1.00 48.91 472 MET A C 1
ATOM 3664 O O . MET A 1 472 ? 13.364 -40.004 -27.491 1.00 48.91 472 MET A O 1
ATOM 3668 N N . VAL A 1 473 ? 11.991 -39.130 -25.951 1.00 47.56 473 VAL A N 1
ATOM 3669 C CA . VAL A 1 473 ? 11.199 -38.389 -26.927 1.00 47.56 473 VAL A CA 1
ATOM 3670 C C . VAL A 1 473 ? 12.016 -37.144 -27.235 1.00 47.56 473 VAL A C 1
ATOM 3672 O O . VAL A 1 473 ? 11.972 -36.161 -26.497 1.00 47.56 473 VAL A O 1
ATOM 3675 N N . ALA A 1 474 ? 12.827 -37.210 -28.289 1.00 45.97 474 ALA A N 1
ATOM 3676 C CA . ALA A 1 474 ? 13.343 -36.014 -28.920 1.00 45.97 474 ALA A CA 1
ATOM 3677 C C . ALA A 1 474 ? 12.118 -35.200 -29.348 1.00 45.97 474 ALA A C 1
ATOM 3679 O O . ALA A 1 474 ? 11.415 -35.563 -30.291 1.00 45.97 474 ALA A O 1
ATOM 3680 N N . ALA A 1 475 ? 11.811 -34.134 -28.613 1.00 47.41 475 ALA A N 1
ATOM 3681 C CA . ALA A 1 475 ? 10.874 -33.130 -29.078 1.00 47.41 475 ALA A CA 1
ATOM 3682 C C . ALA A 1 475 ? 11.568 -32.363 -30.210 1.00 47.41 475 ALA A C 1
ATOM 3684 O O . ALA A 1 475 ? 12.082 -31.265 -30.017 1.00 47.41 475 ALA A O 1
ATOM 3685 N N . CYS A 1 476 ? 11.638 -32.973 -31.394 1.00 38.34 476 CYS A N 1
ATOM 3686 C CA . CYS A 1 476 ? 11.814 -32.212 -32.618 1.00 38.34 476 CYS A CA 1
ATOM 3687 C C . CYS A 1 476 ? 10.656 -31.204 -32.692 1.00 38.34 476 CYS A C 1
ATOM 3689 O O . CYS A 1 476 ? 9.518 -31.580 -32.380 1.00 38.34 476 CYS A O 1
ATOM 3691 N N . PRO A 1 477 ? 10.895 -29.942 -33.087 1.00 46.59 477 PRO A N 1
ATOM 3692 C CA . PRO A 1 477 ? 9.796 -29.039 -33.378 1.00 46.59 477 PRO A CA 1
ATOM 3693 C C . PRO A 1 477 ? 8.958 -29.689 -34.480 1.00 46.59 477 PRO A C 1
ATOM 3695 O O . PRO A 1 477 ? 9.461 -30.008 -35.556 1.00 46.59 477 PRO A O 1
ATOM 3698 N N . VAL A 1 478 ? 7.693 -29.969 -34.168 1.00 43.94 478 VAL A N 1
ATOM 3699 C CA . VAL A 1 478 ? 6.732 -30.528 -35.118 1.00 43.94 478 VAL A CA 1
ATOM 3700 C C . VAL A 1 478 ? 6.703 -29.593 -36.332 1.00 43.94 478 VAL A C 1
ATOM 3702 O O . VAL A 1 478 ? 6.375 -28.417 -36.157 1.00 43.94 478 VAL A O 1
ATOM 3705 N N . PRO A 1 479 ? 7.024 -30.053 -37.555 1.00 44.25 479 PRO A N 1
ATOM 3706 C CA . PRO A 1 479 ? 6.763 -29.254 -38.738 1.00 44.25 479 PRO A CA 1
ATOM 3707 C C . PRO A 1 479 ? 5.249 -29.084 -38.818 1.00 44.25 479 PRO A C 1
ATOM 3709 O O . PRO A 1 479 ? 4.519 -30.078 -38.857 1.00 44.25 479 PRO A O 1
ATOM 3712 N N . CYS A 1 480 ? 4.763 -27.842 -38.802 1.00 37.25 480 CYS A N 1
ATOM 3713 C CA . CYS A 1 480 ? 3.359 -27.539 -39.050 1.00 37.25 480 CYS A CA 1
ATOM 3714 C C . CYS A 1 480 ? 2.923 -28.216 -40.356 1.00 37.25 480 CYS A C 1
ATOM 3716 O O . CYS A 1 480 ? 3.217 -27.727 -41.446 1.00 37.25 480 CYS A O 1
ATOM 3718 N N . LYS A 1 481 ? 2.194 -29.333 -40.259 1.00 41.53 481 LYS A N 1
ATOM 3719 C CA . LYS A 1 481 ? 1.421 -29.863 -41.379 1.00 41.53 481 LYS A CA 1
ATOM 3720 C C . LYS A 1 481 ? 0.306 -28.857 -41.666 1.00 41.53 481 LYS A C 1
ATOM 3722 O O . LYS A 1 481 ? -0.775 -28.949 -41.095 1.00 41.53 481 LYS A O 1
ATOM 3727 N N . LYS A 1 482 ? 0.563 -27.890 -42.551 1.00 48.22 482 LYS A N 1
ATOM 3728 C CA . LYS A 1 482 ? -0.509 -27.262 -43.326 1.00 48.22 482 LYS A CA 1
ATOM 3729 C C . LYS A 1 482 ? -1.057 -28.356 -44.242 1.00 48.22 482 LYS A C 1
ATOM 3731 O O . LYS A 1 482 ? -0.442 -28.685 -45.250 1.00 48.22 482 LYS A O 1
ATOM 3736 N N . GLY A 1 483 ? -2.156 -28.987 -43.834 1.00 36.12 483 GLY A N 1
ATOM 3737 C CA . GLY A 1 483 ? -2.952 -29.795 -44.753 1.00 36.12 483 GLY A CA 1
ATOM 3738 C C . GLY A 1 483 ? -3.501 -28.896 -45.870 1.00 36.12 483 GLY A C 1
ATOM 3739 O O . GLY A 1 483 ? -3.776 -27.722 -45.603 1.00 36.12 483 GLY A O 1
ATOM 3740 N N . PRO A 1 484 ? -3.624 -29.393 -47.110 1.00 39.44 484 PRO A N 1
ATOM 3741 C CA . PRO A 1 484 ? -4.182 -28.610 -48.201 1.00 39.44 484 PRO A CA 1
ATOM 3742 C C . PRO A 1 484 ? -5.653 -28.304 -47.897 1.00 39.44 484 PRO A C 1
ATOM 3744 O O . PRO A 1 484 ? -6.422 -29.197 -47.539 1.00 39.44 484 PRO A O 1
ATOM 3747 N N . ALA A 1 485 ? -6.025 -27.029 -48.005 1.00 37.72 485 ALA A N 1
ATOM 3748 C CA . ALA A 1 485 ? -7.417 -26.608 -47.947 1.00 37.72 485 ALA A CA 1
ATOM 3749 C C . ALA A 1 485 ? -8.207 -27.300 -49.077 1.00 37.72 485 ALA A C 1
ATOM 3751 O O . ALA A 1 485 ? -7.678 -27.413 -50.187 1.00 37.72 485 ALA A O 1
ATOM 3752 N N . PRO A 1 486 ? -9.442 -27.771 -48.834 1.00 35.25 486 PRO A N 1
ATOM 3753 C CA . PRO A 1 486 ? -10.246 -28.376 -49.883 1.00 35.25 486 PRO A CA 1
ATOM 3754 C C . PRO A 1 486 ? -10.618 -27.318 -50.926 1.00 35.25 486 PRO A C 1
ATOM 3756 O O . PRO A 1 486 ? -11.205 -26.282 -50.615 1.00 35.25 486 PRO A O 1
ATOM 3759 N N . THR A 1 487 ? -10.253 -27.596 -52.172 1.00 32.50 487 THR A N 1
ATOM 3760 C CA . THR A 1 487 ? -10.666 -26.866 -53.366 1.00 32.50 487 THR A CA 1
ATOM 3761 C C . THR A 1 487 ? -12.164 -27.066 -53.603 1.00 32.50 487 THR A C 1
ATOM 3763 O O . THR A 1 487 ? -12.624 -28.186 -53.815 1.00 32.50 487 THR A O 1
ATOM 3766 N N . ALA A 1 488 ? -12.933 -25.977 -53.588 1.00 30.84 488 ALA A N 1
ATOM 3767 C CA . ALA A 1 488 ? -14.276 -25.944 -54.161 1.00 30.84 488 ALA A CA 1
ATOM 3768 C C . ALA A 1 488 ? -14.166 -25.625 -55.668 1.00 30.84 488 ALA A C 1
ATOM 3770 O O . ALA A 1 488 ? -13.408 -24.718 -56.023 1.00 30.84 488 ALA A O 1
ATOM 3771 N N . PRO A 1 489 ? -14.864 -26.346 -56.565 1.00 32.72 489 PRO A N 1
ATOM 3772 C CA . PRO A 1 489 ? -14.906 -26.006 -57.980 1.00 32.72 489 PRO A CA 1
ATOM 3773 C C . PRO A 1 489 ? -16.008 -24.972 -58.264 1.00 32.72 489 PRO A C 1
ATOM 3775 O O . PRO A 1 489 ? -16.936 -24.817 -57.471 1.00 32.72 489 PRO A O 1
ATOM 3778 N N . ASN A 1 490 ? -15.898 -24.348 -59.442 1.00 31.14 490 ASN A N 1
ATOM 3779 C CA . ASN A 1 490 ? -16.745 -23.319 -60.075 1.00 31.14 490 ASN A CA 1
ATOM 3780 C C . ASN A 1 490 ? -16.117 -21.921 -59.924 1.00 31.14 490 ASN A C 1
ATOM 3782 O O . ASN A 1 490 ? -16.158 -21.327 -58.858 1.00 31.14 490 ASN A O 1
ATOM 3786 N N . GLY A 1 491 ? -15.439 -21.341 -60.914 1.00 26.44 491 GLY A N 1
ATOM 3787 C CA . GLY A 1 491 ? -15.669 -21.404 -62.354 1.00 26.44 491 GLY A CA 1
ATOM 3788 C C . GLY A 1 491 ? -16.295 -20.083 -62.786 1.00 26.44 491 GLY A C 1
ATOM 3789 O O . GLY A 1 491 ? -17.512 -19.991 -62.812 1.00 26.44 491 GLY A O 1
ATOM 3790 N N . CYS A 1 492 ? -15.464 -19.078 -63.076 1.00 26.91 492 CYS A N 1
ATOM 3791 C CA . CYS A 1 492 ? -15.794 -17.955 -63.954 1.00 26.91 492 CYS A CA 1
ATOM 3792 C C . CYS A 1 492 ? -14.496 -17.268 -64.406 1.00 26.91 492 CYS A C 1
ATOM 3794 O O . CYS A 1 492 ? -13.636 -16.909 -63.608 1.00 26.91 492 CYS A O 1
ATOM 3796 N N . THR A 1 493 ? -14.381 -17.185 -65.722 1.00 29.02 493 THR A N 1
ATOM 3797 C CA . THR A 1 493 ? -13.315 -16.667 -66.583 1.00 29.02 493 THR A CA 1
ATOM 3798 C C . THR A 1 493 ? -13.152 -15.149 -66.494 1.00 29.02 493 THR A C 1
ATOM 3800 O O . THR A 1 493 ? -14.154 -14.449 -66.368 1.00 29.02 493 THR A O 1
ATOM 3803 N N . GLY A 1 494 ? -11.928 -14.637 -66.664 1.00 28.38 494 GLY A N 1
ATOM 3804 C CA . GLY A 1 494 ? -11.702 -13.203 -66.881 1.00 28.38 494 GLY A CA 1
ATOM 3805 C C . GLY A 1 494 ? -10.244 -12.758 -66.759 1.00 28.38 494 GLY A C 1
ATOM 3806 O O . GLY A 1 494 ? -9.862 -12.224 -65.729 1.00 28.38 494 GLY A O 1
ATOM 3807 N N . ASP A 1 495 ? -9.474 -13.044 -67.808 1.00 27.78 495 ASP A N 1
ATOM 3808 C CA . ASP A 1 495 ? -8.322 -12.331 -68.385 1.00 27.78 495 ASP A CA 1
ATOM 3809 C C . ASP A 1 495 ? -7.243 -11.643 -67.524 1.00 27.78 495 ASP A C 1
ATOM 3811 O O . ASP A 1 495 ? -7.461 -10.759 -66.700 1.00 27.78 495 ASP A O 1
ATOM 3815 N N . ALA A 1 496 ? -6.009 -12.029 -67.856 1.00 26.09 496 ALA A N 1
ATOM 3816 C CA . ALA A 1 496 ? -4.744 -11.468 -67.416 1.00 26.09 496 ALA A CA 1
ATOM 3817 C C . ALA A 1 496 ? -4.354 -10.196 -68.189 1.00 26.09 496 ALA A C 1
ATOM 3819 O O . ALA A 1 496 ? -4.661 -10.072 -69.369 1.00 26.09 496 ALA A O 1
ATOM 3820 N N . ASN A 1 497 ? -3.601 -9.315 -67.522 1.00 31.41 497 ASN A N 1
ATOM 3821 C CA . ASN A 1 497 ? -2.474 -8.500 -68.019 1.00 31.41 497 ASN A CA 1
ATOM 3822 C C . ASN A 1 497 ? -1.888 -7.790 -66.774 1.00 31.41 497 ASN A C 1
ATOM 3824 O O . ASN A 1 497 ? -2.646 -7.236 -65.990 1.00 31.41 497 ASN A O 1
ATOM 3828 N N . GLY A 1 498 ? -0.602 -7.797 -66.419 1.00 26.38 498 GLY A N 1
ATOM 3829 C CA . GLY A 1 498 ? 0.620 -7.984 -67.193 1.00 26.38 498 GLY A CA 1
ATOM 3830 C C . GLY A 1 498 ? 1.386 -6.652 -67.266 1.00 26.38 498 GLY A C 1
ATOM 3831 O O . GLY A 1 498 ? 0.956 -5.779 -68.006 1.00 26.38 498 GLY A O 1
ATOM 3832 N N . HIS A 1 499 ? 2.525 -6.565 -66.551 1.00 28.72 499 HIS A N 1
ATOM 3833 C CA . HIS A 1 499 ? 3.617 -5.559 -66.649 1.00 28.72 499 HIS A CA 1
ATOM 3834 C C . HIS A 1 499 ? 3.368 -4.131 -66.099 1.00 28.72 499 HIS A C 1
ATOM 3836 O O . HIS A 1 499 ? 2.251 -3.643 -66.133 1.00 28.72 499 HIS A O 1
ATOM 3842 N N . SER A 1 500 ? 4.339 -3.353 -65.591 1.00 28.16 500 SER A N 1
ATOM 3843 C CA . SER A 1 500 ? 5.754 -3.519 -65.181 1.00 28.16 500 SER A CA 1
ATOM 3844 C C . SER A 1 500 ? 6.236 -2.207 -64.515 1.00 28.16 500 SER A C 1
ATOM 3846 O O . SER A 1 500 ? 5.633 -1.157 -64.714 1.00 28.16 500 SER A O 1
ATOM 3848 N N . GLN A 1 501 ? 7.330 -2.269 -63.749 1.00 29.34 501 GLN A N 1
ATOM 3849 C CA . GLN A 1 501 ? 8.074 -1.133 -63.174 1.00 29.34 501 GLN A CA 1
ATOM 3850 C C . GLN A 1 501 ? 8.680 -0.185 -64.236 1.00 29.34 501 GLN A C 1
ATOM 3852 O O . GLN A 1 501 ? 9.120 -0.681 -65.269 1.00 29.34 501 GLN A O 1
ATOM 3857 N N . ALA A 1 502 ? 8.784 1.118 -63.921 1.00 28.59 502 ALA A N 1
ATOM 3858 C CA . ALA A 1 502 ? 9.864 2.075 -64.278 1.00 28.59 502 ALA A CA 1
ATOM 3859 C C . ALA A 1 502 ? 9.488 3.481 -63.736 1.00 28.59 502 ALA A C 1
ATOM 3861 O O . ALA A 1 502 ? 8.386 3.953 -63.987 1.00 28.59 502 ALA A O 1
ATOM 3862 N N . GLU A 1 503 ? 10.223 4.024 -62.760 1.00 29.67 503 GLU A N 1
ATOM 3863 C CA . GLU A 1 503 ? 11.250 5.091 -62.865 1.00 29.67 503 GLU A CA 1
ATOM 3864 C C . GLU A 1 503 ? 10.743 6.514 -62.547 1.00 29.67 503 GLU A C 1
ATOM 3866 O O . GLU A 1 503 ? 9.666 6.940 -62.950 1.00 29.67 503 GLU A O 1
ATOM 3871 N N . ALA A 1 504 ? 11.554 7.228 -61.760 1.00 37.84 504 ALA A N 1
ATOM 3872 C CA . ALA A 1 504 ? 11.361 8.605 -61.310 1.00 37.84 504 ALA A CA 1
ATOM 3873 C C . ALA A 1 504 ? 11.762 9.632 -62.385 1.00 37.84 504 ALA A C 1
ATOM 3875 O O . ALA A 1 504 ? 12.565 9.319 -63.264 1.00 37.84 504 ALA A O 1
ATOM 3876 N N . PRO A 1 505 ? 11.330 10.897 -62.236 1.00 37.75 505 PRO A N 1
ATOM 3877 C CA . PRO A 1 505 ? 12.273 11.987 -62.485 1.00 37.75 505 PRO A CA 1
ATOM 3878 C C . PRO A 1 505 ? 12.232 13.137 -61.462 1.00 37.75 505 PRO A C 1
ATOM 3880 O O . PRO A 1 505 ? 11.271 13.350 -60.726 1.00 37.75 505 PRO A O 1
ATOM 3883 N N . GLN A 1 506 ? 13.358 13.851 -61.451 1.00 33.00 506 GLN A N 1
ATOM 3884 C CA . GLN A 1 506 ? 13.753 14.986 -60.618 1.00 33.00 506 GLN A CA 1
ATOM 3885 C C . GLN A 1 506 ? 12.923 16.270 -60.824 1.00 33.00 506 GLN A C 1
ATOM 3887 O O . GLN A 1 506 ? 12.238 16.451 -61.827 1.00 33.00 506 GLN A O 1
ATOM 3892 N N . MET A 1 507 ? 13.072 17.171 -59.844 1.00 35.19 507 MET A N 1
ATOM 3893 C CA . MET A 1 507 ? 12.520 18.530 -59.730 1.00 35.19 507 MET A CA 1
ATOM 3894 C C . MET A 1 507 ? 12.802 19.467 -60.919 1.00 35.19 507 MET A C 1
ATOM 3896 O O . MET A 1 507 ? 13.757 19.265 -61.670 1.00 35.19 507 MET A O 1
ATOM 3900 N N . PRO A 1 508 ? 12.106 20.618 -60.937 1.00 44.00 508 PRO A N 1
ATOM 3901 C CA . PRO A 1 508 ? 12.846 21.878 -60.907 1.00 44.00 508 PRO A CA 1
ATOM 3902 C C . PRO A 1 508 ? 12.354 22.872 -59.843 1.00 44.00 508 PRO A C 1
ATOM 3904 O O . PRO A 1 508 ? 11.174 22.973 -59.520 1.00 44.00 508 PRO A O 1
ATOM 3907 N N . THR A 1 509 ? 13.327 23.617 -59.328 1.00 45.09 509 THR A N 1
ATOM 3908 C CA . THR A 1 509 ? 13.229 24.841 -58.527 1.00 45.09 509 THR A CA 1
ATOM 3909 C C . THR A 1 509 ? 12.569 26.001 -59.272 1.00 45.09 509 THR A C 1
ATOM 3911 O O . THR A 1 509 ? 12.930 26.267 -60.419 1.00 45.09 509 THR A O 1
ATOM 3914 N N . THR A 1 510 ? 11.765 26.769 -58.534 1.00 43.97 510 THR A N 1
ATOM 3915 C CA . THR A 1 510 ? 11.791 28.244 -58.477 1.00 43.97 510 THR A CA 1
ATOM 3916 C C . THR A 1 510 ? 11.500 28.675 -57.056 1.00 43.97 510 THR A C 1
ATOM 3918 O O . THR A 1 510 ? 10.598 28.043 -56.459 1.00 43.97 510 THR A O 1
#

Nearest PDB structures (foldseek):
  9f2k-assembly1_A  TM=9.739E-01  e=6.693E-52  Thermochaetoides thermophila DSM 1495
  1vko-assembly1_A  TM=9.765E-01  e=3.124E-51  Caenorhabditis elegans
  1jki-assembly1_A  TM=9.801E-01  e=1.508E-46  Saccharomyces cerevisiae
  1p1h-assembly1_C  TM=9.740E-01  e=5.234E-46  Saccharomyces cerevisiae
  1p1i-assembly1_A-2  TM=9.327E-01  e=1.397E-41  Saccharomyces cerevisiae

Organism: Canis lupus familiaris (NCBI:txid9615)

pLDDT: mean 79.64, std 27.55, range [18.5, 98.81]

Sequence (510 aa):
MAQFLFLPTRPARWGCPCAHDGDGDAEAQWNPPAPRCQQGRLSLSHPPALPDGGLSRVRGREPRRGLRPRRHRGSVRVPDDVRQPRGWCPQGWDISSLNLAEAMRRAQVLDWGLQEQLWPHLEALRPRPSVYIPEFIAANQSVRADNLILGTRAQQLEQIRRDIRDFRSSAGLDKVIVLWTANTERFCEVIPGLNDTAENLLRTIQLGLEVSPSTLFAVASILEGCAFLNGSPQNTLVPGALELARQRRVFVGGDDFKSGQTKVKSVLVDFLIGSGLKTMSIVSYNHLGNNDGQNLSAPPQFRSKEVSKSSVVDDMVQSNPVLYAPGEEPDHCVVIKYVPYVGDSKRALDEYTSELMLGGTNTLVLHNTCEDSLLAAPIMLDLVLLTELCQRVSFCTDADPEPQGFHSVLSLLSFLFKAPLVPPGSPVVNALFRQRSCIENILRACVGLPPQNHMLLEHKMERPGLKRVGPMVAACPVPCKKGPAPTAPNGCTGDANGHSQAEAPQMPTT

Foldseek 3Di:
DWKFKAAFDDDDDDDDPDDDDDDDDDDDDDDDDDDDDDDDDPPPDDDDDDDADFPLEDDPPADFDDDDPDDDGDHLRPPPSLHDRVQMDMAAADLAFQWQLRVCVQQPQDDPVVSVVCNVVTRPHTHAAADDDCQFWPVVCVVRRPRHDDDFLLSRLVVLLVVQVCCCVVSVGPAGATEGPYAQTFEDDQDPQQQQALVNVVVNSVVRHDADRLLSNLLSCLVNLHEYEEQHLYPSCGNRSLNSLQVSVHAYKDDHFPFPDLLVVLAVLLVCVVVVWQWAAKAKEKEAQEVNQVRCQDPRSVVSVFVLSQPLNVVSQVVDCPNAPVVRDHHYHHYYHHDNVCRLFMKMWMWIWTADPPRDIDIDIDIDGDSPCSRLVSLSSVVNSVSVVQVVDWDADPVGRDTDGDRNQPQLSLLGYSRIDDDPPDDDHNNNVVSVQSNVQVSCVVVVHHRDPVPPVVVVDDDPPPDPDDDPPPPDPPDPPPDDDDDDDDDDDDDDDDDDDDDDDDDDDD

Mean predicted aligned error: 12.55 Å

Secondary structure (DSSP, 8-state):
---------PPP------------------------------------------TTT--SS--BPPPPSSS---B-PPPHHHHS-TT-----EESS---HHHHHHHHT-S-HHHHHHHHHHHTT--PEEB---GGGS-GGGGGG--SB--S-HHHHHHHHHHHHHHHHHHTT-S--EEEE-SPPPPPPP--TTTTSSHHHHHHHHHHT-S--HHHHHHHHHHHTT-EEEE-SSS--S-HHHHHHHHHHT--EE-SSB--SHHHHHHHHHHHHHHTT-EEEEEEEEEEE-SHHHHHTTSHHHHHHHHHHHHTTSHHHHHT-TTTS-TT---EEEEEEEE-GGGTTEEEEEEEEEEE-GGG-EEEEEEEEEEEHHHHHHHHHHHHHHHHHHHTT--B--SS--S-B---SB-GGGGGGBSS----TTPPP---HHHHHHHHHHHHHHTTTPPPP----GGGTS--TT----S-----PPPP---PPPPPPP---------------------

Radius of gyration: 28.96 Å; Cα contacts (8 Å, |Δi|>4): 778; chains: 1; bounding box: 58×78×96 Å